Protein AF-0000000080636840 (afdb_homodimer)

Organism: Winmispira thermophila (strain ATCC 700085 / DSM 6578 / Z-1203) (NCBI:txid869211)

Structure (mmCIF, N/CA/C/O backbone):
data_AF-0000000080636840-model_v1
#
loop_
_entity.id
_entity.type
_entity.pdbx_description
1 polymer 'DUF2259 domain-containing protein'
#
loop_
_atom_site.group_PDB
_atom_site.id
_atom_site.type_symbol
_atom_site.label_atom_id
_atom_site.label_alt_id
_atom_site.label_comp_id
_atom_site.label_asym_id
_atom_site.label_entity_id
_atom_site.label_seq_id
_atom_site.pdbx_PDB_ins_code
_atom_site.Cartn_x
_atom_site.Cartn_y
_atom_site.Cartn_z
_atom_site.occupancy
_atom_site.B_iso_or_equiv
_atom_site.auth_seq_id
_atom_site.auth_comp_id
_atom_site.auth_asym_id
_atom_site.auth_atom_id
_atom_site.pdbx_PDB_model_num
ATOM 1 N N . MET A 1 1 ? -35.938 37.875 -39.969 1 30.77 1 MET A N 1
ATOM 2 C CA . MET A 1 1 ? -35.531 36.5 -39.656 1 30.77 1 MET A CA 1
ATOM 3 C C . MET A 1 1 ? -34.812 36.406 -38.312 1 30.77 1 MET A C 1
ATOM 5 O O . MET A 1 1 ? -33.812 37.094 -38.125 1 30.77 1 MET A O 1
ATOM 9 N N . LYS A 1 2 ? -35.656 36.25 -37.219 1 41.19 2 LYS A N 1
ATOM 10 C CA . LYS A 1 2 ? -35.25 36.094 -35.812 1 41.19 2 LYS A CA 1
ATOM 11 C C . LYS A 1 2 ? -34.312 34.906 -35.656 1 41.19 2 LYS A C 1
ATOM 13 O O . LYS A 1 2 ? -34.656 33.781 -36 1 41.19 2 LYS A O 1
ATOM 18 N N . ARG A 1 3 ? -33 35.156 -35.562 1 35.38 3 ARG A N 1
ATOM 19 C CA . ARG A 1 3 ? -31.953 34.188 -35.25 1 35.38 3 ARG A CA 1
ATOM 20 C C . ARG A 1 3 ? -32.188 33.531 -33.906 1 35.38 3 ARG A C 1
ATOM 22 O O . ARG A 1 3 ? -32.219 34.25 -32.875 1 35.38 3 ARG A O 1
ATOM 29 N N . ALA A 1 4 ? -33 32.5 -33.844 1 38.5 4 ALA A N 1
ATOM 30 C CA . ALA A 1 4 ? -33.156 31.656 -32.656 1 38.5 4 ALA A CA 1
ATOM 31 C C . ALA A 1 4 ? -31.797 31.062 -32.219 1 38.5 4 ALA A C 1
ATOM 33 O O . ALA A 1 4 ? -31.156 30.359 -33 1 38.5 4 ALA A O 1
ATOM 34 N N . LEU A 1 5 ? -31.094 31.75 -31.359 1 35.34 5 LEU A N 1
ATOM 35 C CA . LEU A 1 5 ? -29.906 31.219 -30.703 1 35.34 5 LEU A CA 1
ATOM 36 C C . LEU A 1 5 ? -30.234 29.938 -29.922 1 35.34 5 LEU A C 1
ATOM 38 O O . LEU A 1 5 ? -31.047 29.969 -29 1 35.34 5 LEU A O 1
ATOM 42 N N . LEU A 1 6 ? -30.172 28.812 -30.547 1 36.22 6 LEU A N 1
ATOM 43 C CA . LEU A 1 6 ? -30.25 27.5 -29.906 1 36.22 6 LEU A CA 1
ATOM 44 C C . LEU A 1 6 ? -29.188 27.375 -28.812 1 36.22 6 LEU A C 1
ATOM 46 O O . LEU A 1 6 ? -27.984 27.391 -29.109 1 36.22 6 LEU A O 1
ATOM 50 N N . ALA A 1 7 ? -29.547 27.797 -27.594 1 38.56 7 ALA A N 1
ATOM 51 C CA . ALA A 1 7 ? -28.703 27.531 -26.438 1 38.56 7 ALA A CA 1
ATOM 52 C C . ALA A 1 7 ? -28.531 26.031 -26.203 1 38.56 7 ALA A C 1
ATOM 54 O O . ALA A 1 7 ? -29.516 25.328 -25.969 1 38.56 7 ALA A O 1
ATOM 55 N N . LEU A 1 8 ? -27.516 25.469 -26.75 1 36.38 8 LEU A N 1
ATOM 56 C CA . LEU A 1 8 ? -27.125 24.109 -26.406 1 36.38 8 LEU A CA 1
ATOM 57 C C . LEU A 1 8 ? -26.859 23.969 -24.922 1 36.38 8 LEU A C 1
ATOM 59 O O . LEU A 1 8 ? -25.938 24.594 -24.375 1 36.38 8 LEU A O 1
ATOM 63 N N . VAL A 1 9 ? -27.906 23.75 -24.141 1 36.06 9 VAL A N 1
ATOM 64 C CA . VAL A 1 9 ? -27.75 23.375 -22.734 1 36.06 9 VAL A CA 1
ATOM 65 C C . VAL A 1 9 ? -26.906 22.094 -22.641 1 36.06 9 VAL A C 1
ATOM 67 O O . VAL A 1 9 ? -27.328 21.031 -23.078 1 36.06 9 VAL A O 1
ATOM 70 N N . LEU A 1 10 ? -25.578 22.234 -22.609 1 36.38 10 LEU A N 1
ATOM 71 C CA . LEU A 1 10 ? -24.719 21.125 -22.219 1 36.38 10 LEU A CA 1
ATOM 72 C C . LEU A 1 10 ? -25.109 20.609 -20.844 1 36.38 10 LEU A C 1
ATOM 74 O O . LEU A 1 10 ? -24.953 21.297 -19.828 1 36.38 10 LEU A O 1
ATOM 78 N N . SER A 1 11 ? -26.094 19.766 -20.797 1 35.09 11 SER A N 1
ATOM 79 C CA . SER A 1 11 ? -26.391 19.031 -19.578 1 35.09 11 SER A CA 1
ATOM 80 C C . SER A 1 11 ? -25.156 18.312 -19.047 1 35.09 11 SER A C 1
ATOM 82 O O . SER A 1 11 ? -24.609 17.438 -19.719 1 35.09 11 SER A O 1
ATOM 84 N N . LEU A 1 12 ? -24.328 18.938 -18.25 1 37.53 12 LEU A N 1
ATOM 85 C CA . LEU A 1 12 ? -23.328 18.234 -17.469 1 37.53 12 LEU A CA 1
ATOM 86 C C . LEU A 1 12 ? -23.953 17.062 -16.703 1 37.53 12 LEU A C 1
ATOM 88 O O . LEU A 1 12 ? -24.688 17.281 -15.734 1 37.53 12 LEU A O 1
ATOM 92 N N . ILE A 1 13 ? -24.312 16.016 -17.391 1 35.84 13 ILE A N 1
ATOM 93 C CA . ILE A 1 13 ? -24.672 14.797 -16.672 1 35.84 13 ILE A CA 1
ATOM 94 C C . ILE A 1 13 ? -23.609 14.492 -15.609 1 35.84 13 ILE A C 1
ATOM 96 O O . ILE A 1 13 ? -22.422 14.367 -15.922 1 35.84 13 ILE A O 1
ATOM 100 N N . PRO A 1 14 ? -23.844 14.766 -14.383 1 37.22 14 PRO A N 1
ATOM 101 C CA . PRO A 1 14 ? -22.875 14.258 -13.414 1 37.22 14 PRO A CA 1
ATOM 102 C C . PRO A 1 14 ? -22.562 12.773 -13.609 1 37.22 14 PRO A C 1
ATOM 104 O O . PRO A 1 14 ? -23.469 11.938 -13.57 1 37.22 14 PRO A O 1
ATOM 107 N N . LEU A 1 15 ? -21.656 12.391 -14.453 1 35.12 15 LEU A N 1
ATOM 108 C CA . LEU A 1 15 ? -21.188 11.008 -14.383 1 35.12 15 LEU A CA 1
ATOM 109 C C . LEU A 1 15 ? -21.016 10.57 -12.93 1 35.12 15 LEU A C 1
ATOM 111 O O . LEU A 1 15 ? -20.141 11.078 -12.227 1 35.12 15 LEU A O 1
ATOM 115 N N . THR A 1 16 ? -22.109 10.352 -12.289 1 38.16 16 THR A N 1
ATOM 116 C CA . THR A 1 16 ? -21.953 9.633 -11.031 1 38.16 16 THR A CA 1
ATOM 117 C C . THR A 1 16 ? -20.922 8.516 -11.172 1 38.16 16 THR A C 1
ATOM 119 O O . THR A 1 16 ? -21.141 7.555 -11.906 1 38.16 16 THR A O 1
ATOM 122 N N . LEU A 1 17 ? -19.719 8.68 -11.375 1 40.81 17 LEU A N 1
ATOM 123 C CA . LEU A 1 17 ? -18.781 7.566 -11.273 1 40.81 17 LEU A CA 1
ATOM 124 C C . LEU A 1 17 ? -19.156 6.648 -10.109 1 40.81 17 LEU A C 1
ATOM 126 O O . LEU A 1 17 ? -19.031 7.027 -8.945 1 40.81 17 LEU A O 1
ATOM 130 N N . SER A 1 18 ? -20.359 6.078 -10.117 1 47.09 18 SER A N 1
ATOM 131 C CA . SER A 1 18 ? -20.609 4.992 -9.172 1 47.09 18 SER A CA 1
ATOM 132 C C . SER A 1 18 ? -19.359 4.168 -8.93 1 47.09 18 SER A C 1
ATOM 134 O O . SER A 1 18 ? -18.906 3.438 -9.812 1 47.09 18 SER A O 1
ATOM 136 N N . ALA A 1 19 ? -18.328 4.621 -8.281 1 59 19 ALA A N 1
ATOM 137 C CA . ALA A 1 19 ? -17.031 3.961 -8.141 1 59 19 ALA A CA 1
ATOM 138 C C . ALA A 1 19 ? -17.188 2.613 -7.434 1 59 19 ALA A C 1
ATOM 140 O O . ALA A 1 19 ? -17.719 2.541 -6.324 1 59 19 ALA A O 1
ATOM 141 N N . GLY A 1 20 ? -17.625 1.504 -8.078 1 65.69 20 GLY A N 1
ATOM 142 C CA . GLY A 1 20 ? -17.594 0.143 -7.57 1 65.69 20 GLY A CA 1
ATOM 143 C C . GLY A 1 20 ? -16.531 -0.064 -6.508 1 65.69 20 GLY A C 1
ATOM 144 O O . GLY A 1 20 ? -15.789 0.864 -6.172 1 65.69 20 GLY A O 1
ATOM 145 N N . ASP A 1 21 ? -16.812 -1.149 -5.609 1 82.94 21 ASP A N 1
ATOM 146 C CA . ASP A 1 21 ? -15.891 -1.583 -4.566 1 82.94 21 ASP A CA 1
ATOM 147 C C . ASP A 1 21 ? -14.719 -2.369 -5.156 1 82.94 21 ASP A C 1
ATOM 149 O O . ASP A 1 21 ? -14.812 -3.586 -5.336 1 82.94 21 ASP A O 1
ATOM 153 N N . ALA A 1 22 ? -13.703 -1.659 -5.539 1 88.75 22 ALA A N 1
ATOM 154 C CA . ALA A 1 22 ? -12.531 -2.355 -6.059 1 88.75 22 ALA A CA 1
ATOM 155 C C . ALA A 1 22 ? -11.5 -2.6 -4.957 1 88.75 22 ALA A C 1
ATOM 157 O O . ALA A 1 22 ? -10.805 -1.675 -4.535 1 88.75 22 ALA A O 1
ATOM 158 N N . ALA A 1 23 ? -11.492 -3.863 -4.566 1 95.69 23 ALA A N 1
ATOM 159 C CA . ALA A 1 23 ? -10.523 -4.219 -3.537 1 95.69 23 ALA A CA 1
ATOM 160 C C . ALA A 1 23 ? -9.102 -4.168 -4.086 1 95.69 23 ALA A C 1
ATOM 162 O O . ALA A 1 23 ? -8.891 -4.227 -5.301 1 95.69 23 ALA A O 1
ATOM 163 N N . ALA A 1 24 ? -8.148 -3.996 -3.229 1 96.25 24 ALA A N 1
ATOM 164 C CA . ALA A 1 24 ? -6.734 -4.027 -3.58 1 96.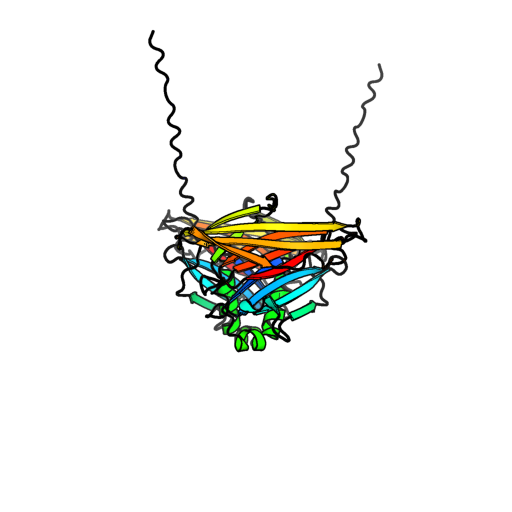25 24 ALA A CA 1
ATOM 165 C C . ALA A 1 24 ? -6.09 -5.344 -3.15 1 96.25 24 ALA A C 1
ATOM 167 O O . ALA A 1 24 ? -6.379 -5.855 -2.066 1 96.25 24 ALA A O 1
ATOM 168 N N . PHE A 1 25 ? -5.281 -5.84 -4.082 1 97.69 25 PHE A N 1
ATOM 169 C CA . PHE A 1 25 ? -4.52 -7.055 -3.832 1 97.69 25 PHE A CA 1
ATOM 170 C C . PHE A 1 25 ? -3.131 -6.727 -3.301 1 97.69 25 PHE A C 1
ATOM 172 O O . PHE A 1 25 ? -2.479 -5.797 -3.785 1 97.69 25 PHE A O 1
ATOM 179 N N . LEU A 1 26 ? -2.703 -7.496 -2.25 1 98.06 26 LEU A N 1
ATOM 180 C CA . LEU A 1 26 ? -1.339 -7.324 -1.764 1 98.06 26 LEU A CA 1
ATOM 181 C C . LEU A 1 26 ? -0.648 -8.672 -1.589 1 98.06 26 LEU A C 1
ATOM 183 O O . LEU A 1 26 ? -1.14 -9.539 -0.859 1 98.06 26 LEU A O 1
ATOM 187 N N . ASN A 1 27 ? 0.482 -8.875 -2.314 1 98.5 27 ASN A N 1
ATOM 188 C CA . ASN A 1 27 ? 1.386 -10 -2.066 1 98.5 27 ASN A CA 1
ATOM 189 C C . ASN A 1 27 ? 2.088 -9.859 -0.718 1 98.5 27 ASN A C 1
ATOM 191 O O . ASN A 1 27 ? 2.873 -8.938 -0.512 1 98.5 27 ASN A O 1
ATOM 195 N N . LEU A 1 28 ? 1.778 -10.812 0.246 1 98.69 28 LEU A N 1
ATOM 196 C CA . LEU A 1 28 ? 2.312 -10.695 1.6 1 98.69 28 LEU A CA 1
ATOM 197 C C . LEU A 1 28 ? 3.492 -11.641 1.803 1 98.69 28 LEU A C 1
ATOM 199 O O . LEU A 1 28 ? 4.074 -11.688 2.889 1 98.69 28 LEU A O 1
ATOM 203 N N . GLY A 1 29 ? 3.83 -12.398 0.767 1 98.56 29 GLY A N 1
ATOM 204 C CA . GLY A 1 29 ? 5.082 -13.133 0.794 1 98.56 29 GLY A CA 1
ATOM 205 C C . GLY A 1 29 ? 4.895 -14.633 0.929 1 98.56 29 GLY A C 1
ATOM 206 O O . GLY A 1 29 ? 3.768 -15.109 1.078 1 98.56 29 GLY A O 1
ATOM 207 N N . PHE A 1 30 ? 6.031 -15.375 0.837 1 98.75 30 PHE A N 1
ATOM 208 C CA . PHE A 1 30 ? 6.098 -16.828 0.896 1 98.75 30 PHE A CA 1
ATOM 209 C C . PHE A 1 30 ? 6.855 -17.281 2.137 1 98.75 30 PHE A C 1
ATOM 211 O O . PHE A 1 30 ? 7.598 -16.5 2.74 1 98.75 30 PHE A O 1
ATOM 218 N N . SER A 1 31 ? 6.551 -18.562 2.525 1 98.75 31 SER A N 1
ATOM 219 C CA . SER A 1 31 ? 7.508 -19.25 3.379 1 98.75 31 SER A CA 1
ATOM 220 C C . SER A 1 31 ? 8.836 -19.469 2.66 1 98.75 31 SER A C 1
ATOM 222 O O . SER A 1 31 ? 8.891 -19.438 1.43 1 98.75 31 SER A O 1
ATOM 224 N N . PRO A 1 32 ? 9.938 -19.609 3.395 1 96.94 32 PRO A N 1
ATOM 225 C CA . PRO A 1 32 ? 11.258 -19.688 2.764 1 96.94 32 PRO A CA 1
ATOM 226 C C . PRO A 1 32 ? 11.336 -20.797 1.709 1 96.94 32 PRO A C 1
ATOM 228 O O . PRO A 1 32 ? 12 -20.625 0.688 1 96.94 32 PRO A O 1
ATOM 231 N N . ASP A 1 33 ? 10.617 -21.859 1.825 1 97 33 ASP A N 1
ATOM 232 C CA . ASP A 1 33 ? 10.68 -22.984 0.899 1 97 33 ASP A CA 1
ATOM 233 C C . ASP A 1 33 ? 9.648 -22.828 -0.22 1 97 33 ASP A C 1
ATOM 235 O O . ASP A 1 33 ? 9.555 -23.688 -1.101 1 97 33 ASP A O 1
ATOM 239 N N . GLY A 1 34 ? 8.844 -21.812 -0.192 1 97.88 34 GLY A N 1
ATOM 240 C CA . GLY A 1 34 ? 7.875 -21.531 -1.244 1 97.88 34 GLY A CA 1
ATOM 241 C C . GLY A 1 34 ? 6.586 -22.328 -1.09 1 97.88 34 GLY A C 1
ATOM 242 O O . GLY A 1 34 ? 5.684 -22.219 -1.925 1 97.88 34 GLY A O 1
ATOM 243 N N . ARG A 1 35 ? 6.465 -23.047 -0.022 1 98.5 35 ARG A N 1
ATOM 244 C CA . ARG A 1 35 ? 5.312 -23.922 0.158 1 98.5 35 ARG A CA 1
ATOM 245 C C . ARG A 1 35 ? 4.062 -23.125 0.493 1 98.5 35 ARG A C 1
ATOM 247 O O . ARG A 1 35 ? 2.961 -23.453 0.048 1 98.5 35 ARG A O 1
ATOM 254 N N . TYR A 1 36 ? 4.184 -22.109 1.353 1 98.88 36 TYR A N 1
ATOM 255 C CA . TYR A 1 36 ? 3.043 -21.312 1.794 1 98.88 36 TYR A CA 1
ATOM 256 C C . TYR A 1 36 ? 3.105 -19.906 1.218 1 98.88 36 TYR A C 1
ATOM 258 O O . TYR A 1 36 ? 4.164 -19.281 1.226 1 98.88 36 TYR A O 1
ATOM 266 N N . PHE A 1 37 ? 2.068 -19.484 0.627 1 98.94 37 PHE A N 1
ATOM 267 C CA . PHE A 1 37 ? 1.9 -18.156 0.072 1 98.94 37 PHE A CA 1
ATOM 268 C C . PHE A 1 37 ? 0.788 -17.406 0.794 1 98.94 37 PHE A C 1
ATOM 270 O O . PHE A 1 37 ? -0.322 -17.922 0.941 1 98.94 37 PHE A O 1
ATOM 277 N N . LEU A 1 38 ? 1.089 -16.203 1.334 1 98.94 38 LEU A N 1
ATOM 278 C CA . LEU A 1 38 ? 0.103 -15.352 1.991 1 98.94 38 LEU A CA 1
ATOM 279 C C . LEU A 1 38 ? -0.205 -14.117 1.144 1 98.94 38 LEU A C 1
ATOM 281 O O . LEU A 1 38 ? 0.709 -13.453 0.657 1 98.94 38 LEU A O 1
ATOM 285 N N . PHE A 1 39 ? -1.463 -13.828 0.841 1 98.88 39 PHE A N 1
ATOM 286 C CA . PHE A 1 39 ? -1.845 -12.57 0.213 1 98.88 39 PHE A CA 1
ATOM 287 C C . PHE A 1 39 ? -3.014 -11.93 0.953 1 98.88 39 PHE A C 1
ATOM 289 O O . PHE A 1 39 ? -3.73 -12.602 1.694 1 98.88 39 PHE A O 1
ATOM 296 N N . GLY A 1 40 ? -3.102 -10.688 0.845 1 98.62 40 GLY A N 1
ATOM 297 C CA . GLY A 1 40 ? -4.164 -9.906 1.454 1 98.62 40 GLY A CA 1
ATOM 298 C C . GLY A 1 40 ? -5.016 -9.164 0.441 1 98.62 40 GLY A C 1
ATOM 299 O O . GLY A 1 40 ? -4.582 -8.93 -0.69 1 98.62 40 GLY A O 1
ATOM 300 N N . VAL A 1 41 ? -6.188 -8.898 0.835 1 98.25 41 VAL A N 1
ATOM 301 C CA . VAL A 1 41 ? -7.129 -8.062 0.102 1 98.25 41 VAL A CA 1
ATOM 302 C C . VAL A 1 41 ? -7.742 -7.023 1.042 1 98.25 41 VAL A C 1
ATOM 304 O O . VAL A 1 41 ? -8.07 -7.336 2.189 1 98.25 41 VAL A O 1
ATOM 307 N N . HIS A 1 42 ? -7.816 -5.781 0.58 1 98.12 42 HIS A N 1
ATOM 308 C CA . HIS A 1 42 ? -8.469 -4.762 1.396 1 98.12 42 HIS A CA 1
ATOM 309 C C . HIS A 1 42 ? -9.266 -3.791 0.532 1 98.12 42 HIS A C 1
ATOM 311 O O . HIS A 1 42 ? -8.953 -3.6 -0.645 1 98.12 42 HIS A O 1
ATOM 317 N N . GLY A 1 43 ? -10.32 -3.262 1.131 1 96.44 43 GLY A N 1
ATOM 318 C CA . GLY A 1 43 ? -11.203 -2.344 0.429 1 96.44 43 GLY A CA 1
ATOM 319 C C . GLY A 1 43 ? -12.172 -1.632 1.349 1 96.44 43 GLY A C 1
ATOM 320 O O . GLY A 1 43 ? -12.016 -1.662 2.57 1 96.44 43 GLY A O 1
ATOM 321 N N . VAL A 1 44 ? -13.07 -0.897 0.723 1 94.94 44 VAL A N 1
ATOM 322 C CA . VAL A 1 44 ? -14.133 -0.173 1.419 1 94.94 44 VAL A CA 1
ATOM 323 C C . VAL A 1 44 ? -15.492 -0.626 0.899 1 94.94 44 VAL A C 1
ATOM 325 O O . VAL A 1 44 ? -15.734 -0.627 -0.31 1 94.94 44 VAL A O 1
ATOM 328 N N . GLU A 1 45 ? -16.281 -1.036 1.856 1 91.75 45 GLU A N 1
ATOM 329 C CA . GLU A 1 45 ? -17.625 -1.426 1.47 1 91.75 45 GLU A CA 1
ATOM 330 C C . GLU A 1 45 ? -18.406 -0.238 0.908 1 91.75 45 GLU A C 1
ATOM 332 O O . GLU A 1 45 ? -18.453 0.828 1.525 1 91.75 45 GLU A O 1
ATOM 337 N N . GLU A 1 46 ? -18.969 -0.416 -0.174 1 87.31 46 GLU A N 1
ATOM 338 C CA . GLU A 1 46 ? -19.656 0.673 -0.868 1 87.31 46 GLU A CA 1
ATOM 339 C C . GLU A 1 46 ? -20.828 1.206 -0.044 1 87.31 46 GLU A C 1
ATOM 341 O O . GLU A 1 46 ? -21.016 2.42 0.059 1 87.31 46 GLU A O 1
ATOM 346 N N . GLU A 1 47 ? -21.609 0.373 0.584 1 85.25 47 GLU A N 1
ATOM 347 C CA . GLU A 1 47 ? -22.844 0.775 1.268 1 85.25 47 GLU A CA 1
ATOM 348 C C . GLU A 1 47 ? -22.531 1.474 2.588 1 85.25 47 GLU A C 1
ATOM 350 O O . GLU A 1 47 ? -23.141 2.5 2.91 1 85.25 47 GLU A O 1
ATOM 355 N N . THR A 1 48 ? -21.562 0.998 3.293 1 89.5 48 THR A N 1
ATOM 356 C CA . THR A 1 48 ? -21.359 1.462 4.66 1 89.5 48 THR A CA 1
ATOM 357 C C . THR A 1 48 ? -20.125 2.352 4.746 1 89.5 48 THR A C 1
ATOM 359 O O . THR A 1 48 ? -19.922 3.053 5.742 1 89.5 48 THR A O 1
ATOM 362 N N . SER A 1 49 ? -19.234 2.26 3.725 1 92.06 49 SER A N 1
ATOM 363 C CA . SER A 1 49 ? -17.938 2.916 3.732 1 92.06 49 SER A CA 1
ATOM 364 C C . SER A 1 49 ? -17.031 2.332 4.812 1 92.06 49 SER A C 1
ATOM 366 O O . SER A 1 49 ? -16.078 2.988 5.262 1 92.06 49 SER A O 1
ATOM 368 N N . HIS A 1 50 ? -17.406 1.099 5.27 1 96 50 HIS A N 1
ATOM 369 C CA . HIS A 1 50 ? -16.578 0.387 6.23 1 96 50 HIS A CA 1
ATOM 370 C C . HIS A 1 50 ? -15.375 -0.264 5.543 1 96 50 HIS A C 1
ATOM 372 O O . HIS A 1 50 ? -15.531 -0.904 4.5 1 96 50 HIS A O 1
ATOM 378 N N . PRO A 1 51 ? -14.172 0.011 6.109 1 97.31 51 PRO A N 1
ATOM 379 C CA . PRO A 1 51 ? -13.031 -0.729 5.57 1 97.31 51 PRO A CA 1
ATOM 380 C C . PRO A 1 51 ? -13.062 -2.213 5.93 1 97.31 51 PRO A C 1
ATOM 382 O O . PRO A 1 51 ? -13.547 -2.58 7.004 1 97.31 51 PRO A O 1
ATOM 385 N N . TYR A 1 52 ? -12.57 -3.07 5.027 1 97.81 52 TYR A N 1
ATOM 386 C CA . TYR A 1 52 ? -12.453 -4.504 5.273 1 97.81 52 TYR A CA 1
ATOM 387 C C . TYR A 1 52 ? -11.117 -5.031 4.785 1 97.81 52 TYR A C 1
ATOM 389 O O . TYR A 1 52 ? -10.43 -4.379 3.994 1 97.81 52 TYR A O 1
ATOM 397 N N . ALA A 1 53 ? -10.75 -6.148 5.316 1 98.56 53 ALA A N 1
ATOM 398 C CA . ALA A 1 53 ? -9.555 -6.859 4.879 1 98.56 53 ALA A CA 1
ATOM 399 C C . ALA A 1 53 ? -9.758 -8.375 4.953 1 98.56 53 ALA A C 1
ATOM 401 O O . ALA A 1 53 ? -10.594 -8.859 5.719 1 98.56 53 ALA A O 1
ATOM 402 N N . GLU A 1 54 ? -9.062 -9.008 4.074 1 98.56 54 GLU A N 1
ATOM 403 C CA . GLU A 1 54 ? -9.031 -10.469 4.016 1 98.56 54 GLU A CA 1
ATOM 404 C C . GLU A 1 54 ? -7.605 -10.984 3.857 1 98.56 54 GLU A C 1
ATOM 406 O O . GLU A 1 54 ? -6.789 -10.375 3.16 1 98.56 54 GLU A O 1
ATOM 411 N N . LEU A 1 55 ? -7.324 -12.047 4.559 1 98.75 55 LEU A N 1
ATOM 412 C CA . LEU A 1 55 ? -6.062 -12.773 4.418 1 98.75 55 LEU A CA 1
ATOM 413 C C . LEU A 1 55 ? -6.309 -14.203 3.939 1 98.75 55 LEU A C 1
ATOM 415 O O . LEU A 1 55 ? -7.25 -14.859 4.391 1 98.75 55 LEU A O 1
ATOM 419 N N . TYR A 1 56 ? -5.488 -14.625 3.025 1 98.81 56 TYR A N 1
ATOM 420 C CA . TYR A 1 56 ? -5.555 -15.984 2.496 1 98.81 56 TYR A CA 1
ATOM 421 C C . TYR A 1 56 ? -4.188 -16.656 2.541 1 98.81 56 TYR A C 1
ATOM 423 O O . TYR A 1 56 ? -3.236 -16.188 1.92 1 98.81 56 TYR A O 1
ATOM 431 N N . LEU A 1 57 ? -4.07 -17.672 3.311 1 98.88 57 LEU A N 1
ATOM 432 C CA . LEU A 1 57 ? -2.867 -18.5 3.34 1 98.88 57 LEU A CA 1
ATOM 433 C C . LEU A 1 57 ? -3.039 -19.75 2.477 1 98.88 57 LEU A C 1
ATOM 435 O O . LEU A 1 57 ? -3.918 -20.562 2.738 1 98.88 57 LEU A O 1
ATOM 439 N N . VAL A 1 58 ? -2.193 -19.844 1.484 1 98.88 58 VAL A N 1
ATOM 440 C CA . VAL A 1 58 ? -2.332 -20.875 0.464 1 98.88 58 VAL A CA 1
ATOM 441 C C . VAL A 1 58 ? -1.245 -21.938 0.646 1 98.88 58 VAL A C 1
ATOM 443 O O . VAL A 1 58 ? -0.073 -21.609 0.84 1 98.88 58 VAL A O 1
ATOM 446 N N . ASP A 1 59 ? -1.636 -23.188 0.718 1 98.88 59 ASP A N 1
ATOM 447 C CA . ASP A 1 59 ? -0.712 -24.297 0.499 1 98.88 59 ASP A CA 1
ATOM 448 C C . ASP A 1 59 ? -0.447 -24.5 -0.99 1 98.88 59 ASP A C 1
ATOM 450 O O . ASP A 1 59 ? -1.266 -25.094 -1.695 1 98.88 59 ASP A O 1
ATOM 454 N N . VAL A 1 60 ? 0.697 -24.047 -1.469 1 98.81 60 VAL A N 1
ATOM 455 C CA . VAL A 1 60 ? 0.963 -23.859 -2.893 1 98.81 60 VAL A CA 1
ATOM 456 C C . VAL A 1 60 ? 0.964 -25.219 -3.594 1 98.81 60 VAL A C 1
ATOM 458 O O . VAL A 1 60 ? 0.276 -25.406 -4.602 1 98.81 60 VAL A O 1
ATOM 461 N N . PRO A 1 61 ? 1.637 -26.297 -3.068 1 98.12 61 PRO A N 1
ATOM 462 C CA . PRO A 1 61 ? 1.613 -27.578 -3.762 1 98.12 61 PRO A CA 1
ATOM 463 C C . PRO A 1 61 ? 0.215 -28.203 -3.824 1 98.12 61 PRO A C 1
ATOM 465 O O . PRO A 1 61 ? -0.112 -28.906 -4.785 1 98.12 61 PRO A O 1
ATOM 468 N N . ARG A 1 62 ? -0.638 -27.891 -2.883 1 97.69 62 ARG A N 1
ATOM 469 C CA . ARG A 1 62 ? -1.963 -28.5 -2.812 1 97.69 62 ARG A CA 1
ATOM 470 C C . ARG A 1 62 ? -2.998 -27.641 -3.523 1 97.69 62 ARG A C 1
ATOM 472 O O . ARG A 1 62 ? -4.117 -28.094 -3.783 1 97.69 62 ARG A O 1
ATOM 479 N N . ASN A 1 63 ? -2.662 -26.375 -3.799 1 97.94 63 ASN A N 1
ATOM 480 C CA . ASN A 1 63 ? -3.594 -25.406 -4.371 1 97.94 63 ASN A CA 1
ATOM 481 C C . ASN A 1 63 ? -4.875 -25.312 -3.549 1 97.94 63 ASN A C 1
ATOM 483 O O . ASN A 1 63 ? -5.977 -25.453 -4.086 1 97.94 63 ASN A O 1
ATOM 487 N N . GLU A 1 64 ? -4.68 -25.188 -2.209 1 97.62 64 GLU A N 1
ATOM 488 C CA . GLU A 1 64 ? -5.766 -25.047 -1.24 1 97.62 64 GLU A CA 1
ATOM 489 C C . GLU A 1 64 ? -5.398 -24.062 -0.14 1 97.62 64 GLU A C 1
ATOM 491 O O . GLU A 1 64 ? -4.219 -23.797 0.102 1 97.62 64 GLU 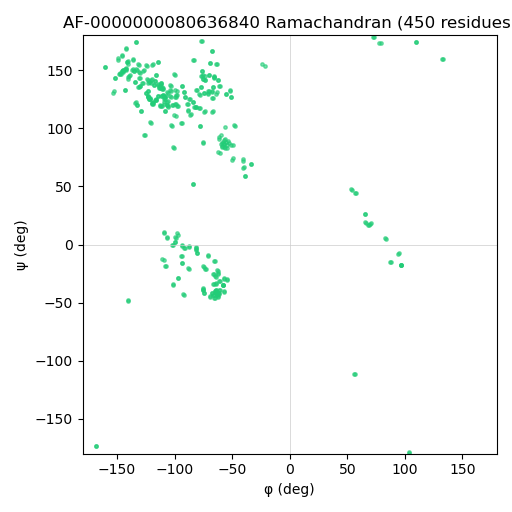A O 1
ATOM 496 N N . PHE A 1 65 ? -6.395 -23.578 0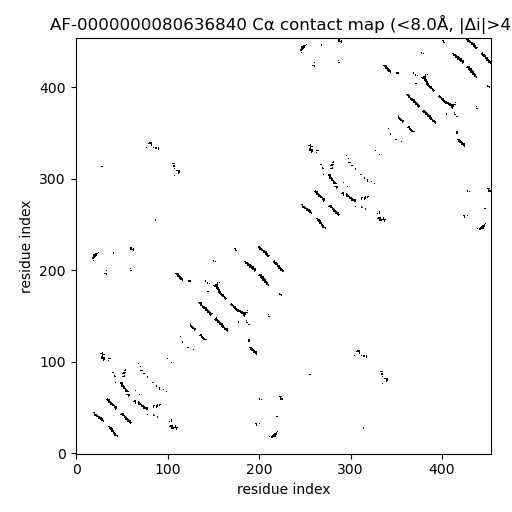.425 1 98 65 PHE A N 1
ATOM 497 C CA . PHE A 1 65 ? -6.121 -22.766 1.606 1 98 65 PHE A CA 1
ATOM 498 C C . PHE A 1 65 ? -5.711 -23.641 2.783 1 98 65 PHE A C 1
ATOM 500 O O . PHE A 1 65 ? -6.27 -24.734 2.977 1 98 65 PHE A O 1
ATOM 507 N N . VAL A 1 66 ? -4.766 -23.156 3.551 1 98.25 66 VAL A N 1
ATOM 508 C CA . VAL A 1 66 ? -4.414 -23.797 4.812 1 98.25 66 VAL A CA 1
ATOM 509 C C . VAL A 1 66 ? -5.609 -23.781 5.758 1 98.25 66 VAL A C 1
ATOM 511 O O . VAL A 1 66 ? -6.359 -22.797 5.797 1 98.25 66 VAL A O 1
ATOM 514 N N . PRO A 1 67 ? -5.773 -24.938 6.531 1 95.81 67 PRO A N 1
ATOM 515 C CA . PRO A 1 67 ? -6.832 -24.859 7.543 1 95.81 67 PRO A CA 1
ATOM 516 C C . PRO A 1 67 ? -6.715 -23.625 8.422 1 95.81 67 PRO A C 1
ATOM 518 O O . PRO A 1 67 ? -5.625 -23.297 8.906 1 95.81 67 PRO A O 1
ATOM 521 N N . ALA A 1 68 ? -7.773 -22.828 8.555 1 94.69 68 ALA A N 1
ATOM 522 C CA . ALA A 1 68 ? -7.836 -21.578 9.32 1 94.69 68 ALA A CA 1
ATOM 523 C C . ALA A 1 68 ? -7.012 -20.484 8.656 1 94.69 68 ALA A C 1
ATOM 525 O O . ALA A 1 68 ? -6.637 -19.5 9.305 1 94.69 68 ALA A O 1
ATOM 526 N N . GLY A 1 69 ? -6.707 -20.719 7.375 1 97.94 69 GLY A N 1
ATOM 527 C CA . GLY A 1 69 ? -5.828 -19.781 6.684 1 97.94 69 GLY A CA 1
ATOM 528 C C . GLY A 1 69 ? -6.562 -18.625 6.059 1 97.94 69 GLY A C 1
ATOM 529 O O . GLY A 1 69 ? -5.949 -17.766 5.414 1 97.94 69 GLY A O 1
ATOM 530 N N . ILE A 1 70 ? -7.898 -18.625 6.184 1 98.25 70 ILE A N 1
ATOM 531 C CA . ILE A 1 70 ? -8.703 -17.516 5.691 1 98.25 70 ILE A CA 1
ATOM 532 C C . ILE A 1 70 ? -9.195 -16.672 6.863 1 98.25 70 ILE A C 1
ATOM 534 O O . ILE A 1 70 ? -9.82 -17.172 7.793 1 98.25 70 ILE A O 1
ATOM 538 N N . GLN A 1 71 ? -8.805 -15.453 6.875 1 98.31 71 GLN A N 1
ATOM 539 C CA . GLN A 1 71 ? -9.273 -14.5 7.879 1 98.31 71 GLN A CA 1
ATOM 540 C C . GLN A 1 71 ? -9.883 -13.266 7.227 1 98.31 71 GLN A C 1
ATOM 542 O O . GLN A 1 71 ? -9.336 -12.727 6.266 1 98.31 71 GLN A O 1
ATOM 547 N N . ARG A 1 72 ? -11.055 -12.961 7.715 1 98.06 72 ARG A N 1
ATOM 548 C CA . ARG A 1 72 ? -11.789 -11.812 7.191 1 98.06 72 ARG A CA 1
ATOM 549 C C . ARG A 1 72 ? -12.281 -10.914 8.32 1 98.06 72 ARG A C 1
ATOM 551 O O . ARG A 1 72 ? -12.672 -11.398 9.383 1 98.06 72 ARG A O 1
ATOM 558 N N . LYS A 1 73 ? -12.258 -9.633 8.078 1 98.31 73 LYS A N 1
ATOM 559 C CA . LYS A 1 73 ? -12.789 -8.695 9.062 1 98.31 73 LYS A CA 1
ATOM 560 C C . LYS A 1 73 ? -13.273 -7.414 8.398 1 98.31 73 LYS A C 1
ATOM 562 O O . LYS A 1 73 ? -12.609 -6.887 7.5 1 98.31 73 LYS A O 1
ATOM 567 N N . THR A 1 74 ? -14.43 -7.008 8.711 1 97.69 74 THR A N 1
ATOM 568 C CA . THR A 1 74 ? -14.945 -5.68 8.398 1 97.69 74 THR A CA 1
ATOM 569 C C . THR A 1 74 ? -14.984 -4.812 9.656 1 97.69 74 THR A C 1
ATOM 571 O O . THR A 1 74 ? -15.484 -5.242 10.695 1 97.69 74 THR A O 1
ATOM 574 N N . PHE A 1 75 ? -14.469 -3.662 9.57 1 97.62 75 PHE A N 1
ATOM 575 C CA . PHE A 1 75 ? -14.391 -2.785 10.727 1 97.62 75 PHE A CA 1
ATOM 576 C C . PHE A 1 75 ? -15.539 -1.779 10.727 1 97.62 75 PHE A C 1
ATOM 578 O O . PHE A 1 75 ? -15.805 -1.138 9.703 1 97.62 75 PHE A O 1
ATOM 585 N N . ALA A 1 76 ? -16.203 -1.631 11.867 1 95.31 76 ALA A N 1
ATOM 586 C CA . ALA A 1 76 ? -17.391 -0.79 11.984 1 95.31 76 ALA A CA 1
ATOM 587 C C . ALA A 1 76 ? -17 0.669 12.211 1 95.31 76 ALA A C 1
ATOM 589 O O . ALA A 1 76 ? -17.438 1.286 13.188 1 95.31 76 ALA A O 1
ATOM 590 N N . VAL A 1 77 ? -16.172 1.173 11.398 1 93.5 77 VAL A N 1
ATOM 591 C CA . VAL A 1 77 ? -15.812 2.584 11.359 1 93.5 77 VAL A CA 1
ATOM 592 C C . VAL A 1 77 ? -15.914 3.104 9.922 1 93.5 77 VAL A C 1
ATOM 594 O O . VAL A 1 77 ? -15.523 2.414 8.977 1 93.5 77 VAL A O 1
ATOM 597 N N . SER A 1 78 ? -16.453 4.207 9.758 1 90.12 78 SER A N 1
ATOM 598 C CA . SER A 1 78 ? -16.578 4.754 8.414 1 90.12 78 SER A CA 1
ATOM 599 C C . SER A 1 78 ? -15.32 5.531 8.023 1 90.12 78 SER A C 1
ATOM 601 O O . SER A 1 78 ? -14.875 6.422 8.75 1 90.12 78 SER A O 1
ATOM 603 N N . LEU A 1 79 ? -14.758 5.129 6.875 1 90.06 79 LEU A N 1
ATOM 604 C CA . LEU A 1 79 ? -13.609 5.867 6.371 1 90.06 79 LEU A CA 1
ATOM 605 C C . LEU A 1 79 ? -14.039 7.176 5.719 1 90.06 79 LEU A C 1
ATOM 607 O O . LEU A 1 79 ? -15.055 7.215 5.012 1 90.06 79 LEU A O 1
ATOM 611 N N . LEU A 1 80 ? -13.297 8.18 6.062 1 85.69 80 LEU A N 1
ATOM 612 C CA . LEU A 1 80 ? -13.508 9.477 5.43 1 85.69 80 LEU A CA 1
ATOM 613 C C . LEU A 1 80 ? -12.781 9.547 4.09 1 85.69 80 LEU A C 1
ATOM 615 O O . LEU A 1 80 ? -11.859 8.766 3.836 1 85.69 80 LEU A O 1
ATOM 619 N N . PRO A 1 81 ? -13.234 10.477 3.205 1 79.69 81 PRO A N 1
ATOM 620 C CA . PRO A 1 81 ? -12.547 10.625 1.921 1 79.69 81 PRO A CA 1
ATOM 621 C C . PRO A 1 81 ? -11.039 10.82 2.08 1 79.69 81 PRO A C 1
ATOM 623 O O . PRO A 1 81 ? -10.594 11.562 2.959 1 79.69 81 PRO A O 1
ATOM 626 N N . GLY A 1 82 ? -10.297 10.055 1.283 1 82.94 82 GLY A N 1
ATOM 627 C CA . GLY A 1 82 ? -8.852 10.18 1.299 1 82.94 82 GLY A CA 1
ATOM 628 C C . GLY A 1 82 ? -8.172 9.156 2.193 1 82.94 82 GLY A C 1
ATOM 629 O O . GLY A 1 82 ? -6.965 8.938 2.094 1 82.94 82 GLY A O 1
ATOM 630 N N . GLN A 1 83 ? -8.953 8.57 3.086 1 90.38 83 GLN A N 1
ATOM 631 C CA . GLN A 1 83 ? -8.391 7.52 3.922 1 90.38 83 GLN A CA 1
ATOM 632 C C . GLN A 1 83 ? -8.25 6.211 3.145 1 90.38 83 GLN A C 1
ATOM 634 O O . GLN A 1 83 ? -9.062 5.926 2.258 1 90.38 83 GLN A O 1
ATOM 639 N N . GLU A 1 84 ? -7.184 5.516 3.494 1 91.88 84 GLU A N 1
ATOM 640 C CA . GLU A 1 84 ? -6.863 4.285 2.771 1 91.88 84 GLU A CA 1
ATOM 641 C C . GLU A 1 84 ? -7.324 3.057 3.549 1 91.88 84 GLU A C 1
ATOM 643 O O . GLU A 1 84 ? -7.238 3.025 4.777 1 91.88 84 GLU A O 1
ATOM 648 N N . SER A 1 85 ? -7.746 2.025 2.811 1 96.94 85 SER A N 1
ATOM 649 C CA . SER A 1 85 ? -8.266 0.809 3.428 1 96.94 85 SER A CA 1
ATOM 650 C C . SER A 1 85 ? -7.129 -0.104 3.883 1 96.94 85 SER A C 1
ATOM 652 O O . SER A 1 85 ? -7.359 -1.076 4.605 1 96.94 85 SER A O 1
ATOM 654 N N . ILE A 1 86 ? -5.859 0.242 3.535 1 97.25 86 ILE A N 1
ATOM 655 C CA . ILE A 1 86 ? -4.738 -0.628 3.879 1 97.25 86 ILE A CA 1
ATOM 656 C C . ILE A 1 86 ? -4.629 -0.751 5.398 1 97.25 86 ILE A C 1
ATOM 658 O O . ILE A 1 86 ? -4.102 -1.742 5.91 1 97.25 86 ILE A O 1
ATOM 662 N N . GLY A 1 87 ? -5.133 0.244 6.141 1 97.5 87 GLY A N 1
ATOM 663 C CA . GLY A 1 87 ? -5.145 0.16 7.594 1 97.5 87 GLY A CA 1
ATOM 664 C C . GLY A 1 87 ? -5.895 -1.05 8.117 1 97.5 87 GLY A C 1
ATOM 665 O O . GLY A 1 87 ? -5.527 -1.62 9.141 1 97.5 87 GLY A O 1
ATOM 666 N N . ALA A 1 88 ? -6.945 -1.428 7.426 1 98.5 88 ALA A N 1
ATOM 667 C CA . ALA A 1 88 ? -7.703 -2.617 7.805 1 98.5 88 ALA A CA 1
ATOM 668 C C . ALA A 1 88 ? -6.859 -3.877 7.656 1 98.5 88 ALA A C 1
ATOM 670 O O . ALA A 1 88 ? -6.918 -4.777 8.5 1 98.5 88 ALA A O 1
ATOM 671 N N . LEU A 1 89 ? -6.074 -3.924 6.582 1 98.62 89 LEU A N 1
ATOM 672 C CA . LEU A 1 89 ? -5.219 -5.086 6.359 1 98.62 89 LEU A CA 1
ATOM 673 C C . LEU A 1 89 ? -4.125 -5.164 7.414 1 98.62 89 LEU A C 1
ATOM 675 O O . LEU A 1 89 ? -3.818 -6.246 7.918 1 98.62 89 LEU A O 1
ATOM 679 N N . LEU A 1 90 ? -3.518 -4 7.77 1 98.38 90 LEU A N 1
ATOM 680 C CA . LEU A 1 90 ? -2.494 -3.975 8.812 1 98.38 90 LEU A CA 1
ATOM 681 C C . LEU A 1 90 ? -3.062 -4.445 10.148 1 98.38 90 LEU A C 1
ATOM 683 O O . LEU A 1 90 ? -2.439 -5.25 10.844 1 98.38 90 LEU A O 1
ATOM 687 N N . ALA A 1 91 ? -4.262 -3.986 10.445 1 97.44 91 ALA A N 1
ATOM 688 C CA . ALA A 1 91 ? -4.918 -4.406 11.68 1 97.44 91 ALA A CA 1
ATOM 689 C C . ALA A 1 91 ? -5.16 -5.914 11.688 1 97.44 91 ALA A C 1
ATOM 691 O O . ALA A 1 91 ? -4.906 -6.586 12.688 1 97.44 91 ALA A O 1
ATOM 692 N N . LEU A 1 92 ? -5.648 -6.426 10.562 1 98.25 92 LEU A N 1
ATOM 693 C CA . LEU A 1 92 ? -5.938 -7.852 10.461 1 98.25 92 LEU A CA 1
ATOM 694 C C . LEU A 1 92 ? -4.656 -8.672 10.539 1 98.25 92 LEU A C 1
ATOM 696 O O . LEU A 1 92 ? -4.652 -9.773 11.102 1 98.25 92 LEU A O 1
ATOM 700 N N . LEU A 1 93 ? -3.559 -8.164 10.008 1 97.94 93 LEU A N 1
ATOM 701 C CA . LEU A 1 93 ? -2.275 -8.859 10.023 1 97.94 93 LEU A CA 1
ATOM 702 C C . LEU A 1 93 ? -1.772 -9.039 11.453 1 97.94 93 LEU A C 1
ATOM 704 O O . LEU A 1 93 ? -1.172 -10.07 11.781 1 97.94 93 LEU A O 1
ATOM 708 N N . TYR A 1 94 ? -2.068 -8.07 12.328 1 95.81 94 TYR A N 1
ATOM 709 C CA . TYR A 1 94 ? -1.684 -8.211 13.727 1 95.81 94 TYR A CA 1
ATOM 710 C C . TYR A 1 94 ? -2.408 -9.383 14.375 1 95.81 94 TYR A C 1
ATOM 712 O O . TYR A 1 94 ? -1.815 -10.133 15.156 1 95.81 94 TYR A O 1
ATOM 720 N N . ASP A 1 95 ? -3.691 -9.516 14 1 95.25 95 ASP A N 1
ATOM 721 C CA . ASP A 1 95 ? -4.469 -10.641 14.516 1 95.25 95 ASP A CA 1
ATOM 722 C C . ASP A 1 95 ? -3.928 -11.969 13.984 1 95.25 95 ASP A C 1
ATOM 724 O O . ASP A 1 95 ? -4.035 -13 14.648 1 95.25 95 ASP A O 1
ATOM 728 N N . ALA A 1 96 ? -3.285 -11.891 12.828 1 96.94 96 ALA A N 1
ATOM 729 C CA . ALA A 1 96 ? -2.895 -13.109 12.117 1 96.94 96 ALA A CA 1
ATOM 730 C C . ALA A 1 96 ? -1.438 -13.469 12.398 1 96.94 96 ALA A C 1
ATOM 732 O O . ALA A 1 96 ? -0.879 -14.367 11.773 1 96.94 96 ALA A O 1
ATOM 733 N N . LEU A 1 97 ? -0.783 -12.82 13.336 1 96.12 97 LEU A N 1
ATOM 734 C CA . LEU A 1 97 ? 0.636 -13.008 13.617 1 96.12 97 LEU A CA 1
ATOM 735 C C . LEU A 1 97 ? 0.937 -14.469 13.945 1 96.12 97 LEU A C 1
ATOM 737 O O . LEU A 1 97 ? 1.953 -15.008 13.508 1 96.12 97 LEU A O 1
ATOM 741 N N . PRO A 1 98 ? 0.059 -15.164 14.742 1 96.44 98 PRO A N 1
ATOM 742 C CA . PRO A 1 98 ? 0.339 -16.578 14.992 1 96.44 98 PRO A CA 1
ATOM 743 C C . PRO A 1 98 ? 0.374 -17.406 13.719 1 96.44 98 PRO A C 1
ATOM 745 O O . PRO A 1 98 ? 1.233 -18.281 13.57 1 96.44 98 PRO A O 1
ATOM 748 N N . LEU A 1 99 ? -0.549 -17.109 12.781 1 97.31 99 LEU A N 1
ATOM 749 C CA . LEU A 1 99 ? -0.595 -17.812 11.5 1 97.31 99 LEU A CA 1
ATOM 750 C C . LEU A 1 99 ? 0.646 -17.5 10.672 1 97.31 99 LEU A C 1
ATOM 752 O O . LEU A 1 99 ? 1.247 -18.406 10.086 1 97.31 99 LEU A O 1
ATOM 756 N N . VAL A 1 100 ? 1.066 -16.234 10.625 1 98.06 100 VAL A N 1
ATOM 757 C CA . VAL A 1 100 ? 2.232 -15.773 9.883 1 98.06 100 VAL A CA 1
ATOM 758 C C . VAL A 1 100 ? 3.496 -16.422 10.438 1 98.06 100 VAL A C 1
ATOM 760 O O . VAL A 1 100 ? 4.332 -16.922 9.68 1 98.06 100 VAL A O 1
ATOM 763 N N . GLY A 1 101 ? 3.57 -16.469 11.797 1 97.62 101 GLY A N 1
ATOM 764 C CA . GLY A 1 101 ? 4.723 -17.062 12.453 1 97.62 101 GLY A CA 1
ATOM 765 C C . GLY A 1 101 ? 4.797 -18.578 12.273 1 97.62 101 GLY A C 1
ATOM 766 O O . GLY A 1 101 ? 5.859 -19.109 11.961 1 97.62 101 GLY A O 1
ATOM 767 N N . LYS A 1 102 ? 3.66 -19.219 12.445 1 98.19 102 LYS A N 1
ATOM 768 C CA . LYS A 1 102 ? 3.592 -20.672 12.352 1 98.19 102 LYS A CA 1
ATOM 769 C C . LYS A 1 102 ? 4.07 -21.156 10.992 1 98.19 102 LYS A C 1
ATOM 771 O O . LYS A 1 102 ? 4.73 -22.203 10.891 1 98.19 102 LYS A O 1
ATOM 776 N N . HIS A 1 103 ? 3.797 -20.391 9.992 1 98.62 103 HIS A N 1
ATOM 777 C CA . HIS A 1 103 ? 4.121 -20.828 8.641 1 98.62 103 HIS A CA 1
ATOM 778 C C . HIS A 1 103 ? 5.324 -20.078 8.086 1 98.62 103 HIS A C 1
ATOM 780 O O . HIS A 1 103 ? 5.621 -20.172 6.891 1 98.62 103 HIS A O 1
ATOM 786 N N . ARG A 1 104 ? 5.973 -19.266 8.898 1 98.19 104 ARG A N 1
ATOM 787 C CA . ARG A 1 104 ? 7.223 -18.562 8.617 1 98.19 104 ARG A CA 1
ATOM 788 C C . ARG A 1 104 ? 7.098 -17.703 7.367 1 98.19 104 ARG A C 1
ATOM 790 O O . ARG A 1 104 ? 7.973 -17.719 6.5 1 98.19 104 ARG A O 1
ATOM 797 N N . ILE A 1 105 ? 6.004 -17 7.273 1 98.69 105 ILE A N 1
ATOM 798 C CA . ILE A 1 105 ? 5.812 -16.094 6.141 1 98.69 105 ILE A CA 1
ATOM 799 C C . ILE A 1 105 ? 6.816 -14.953 6.211 1 98.69 105 ILE A C 1
ATOM 801 O O . ILE A 1 105 ? 6.973 -14.32 7.258 1 98.69 105 ILE A O 1
ATOM 805 N N . ASP A 1 106 ? 7.547 -14.773 5.141 1 97.94 106 ASP A N 1
ATOM 806 C CA . ASP A 1 106 ? 8.5 -13.688 4.965 1 97.94 106 ASP A CA 1
ATOM 807 C C . ASP A 1 106 ? 7.992 -12.664 3.947 1 97.94 106 ASP A C 1
ATOM 809 O O . ASP A 1 106 ? 7.914 -12.961 2.754 1 97.94 106 ASP A O 1
ATOM 813 N N . HIS A 1 107 ? 7.727 -11.445 4.414 1 98.06 107 HIS A N 1
ATOM 814 C CA . HIS A 1 107 ? 7.125 -10.414 3.572 1 98.06 107 HIS A CA 1
ATOM 815 C C . HIS A 1 107 ? 8.109 -9.914 2.525 1 98.06 107 HIS A C 1
AT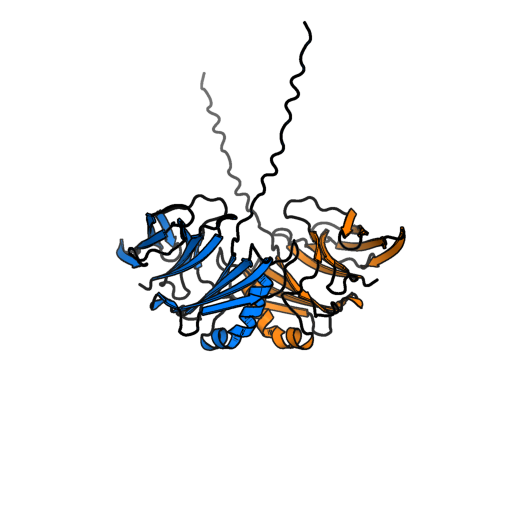OM 817 O O . HIS A 1 107 ? 7.723 -9.211 1.585 1 98.06 107 HIS A O 1
ATOM 823 N N . LEU A 1 108 ? 9.375 -10.297 2.639 1 97.25 108 LEU A N 1
ATOM 824 C CA . LEU A 1 108 ? 10.391 -9.914 1.664 1 97.25 108 LEU A CA 1
ATOM 825 C C . LEU A 1 108 ? 10.547 -10.977 0.587 1 97.25 108 LEU A C 1
ATOM 827 O O . LEU A 1 108 ? 11.195 -10.75 -0.436 1 97.25 108 LEU A O 1
ATOM 831 N N . ARG A 1 109 ? 9.969 -12.094 0.759 1 96.94 109 ARG A N 1
ATOM 832 C CA . ARG A 1 109 ? 10.031 -13.188 -0.213 1 96.94 109 ARG A CA 1
ATOM 833 C C . ARG A 1 109 ? 8.758 -13.25 -1.044 1 96.94 109 ARG A C 1
ATOM 835 O O . ARG A 1 109 ? 7.887 -14.086 -0.794 1 96.94 109 ARG A O 1
ATOM 842 N N . GLN A 1 110 ? 8.68 -12.469 -2.047 1 97.38 110 GLN A N 1
ATOM 843 C CA . GLN A 1 110 ? 7.445 -12.25 -2.797 1 97.38 110 GLN A CA 1
ATOM 844 C C . GLN A 1 110 ? 7.426 -13.086 -4.074 1 97.38 110 GLN A C 1
ATOM 846 O O . GLN A 1 110 ? 6.461 -13.031 -4.84 1 97.38 110 GLN A O 1
ATOM 851 N N . GLY A 1 111 ? 8.484 -13.914 -4.312 1 95.62 111 GLY A N 1
ATOM 852 C CA . GLY A 1 111 ? 8.586 -14.625 -5.574 1 95.62 111 GLY A CA 1
ATOM 853 C C . GLY A 1 111 ? 8.953 -13.734 -6.742 1 95.62 111 GLY A C 1
ATOM 854 O O . GLY A 1 111 ? 9.211 -12.539 -6.559 1 95.62 111 GLY A O 1
ATOM 855 N N . ARG A 1 112 ? 9.078 -14.336 -7.855 1 93.06 112 ARG A N 1
ATOM 856 C CA . ARG A 1 112 ? 9.398 -13.586 -9.062 1 93.06 112 ARG A CA 1
ATOM 857 C C . ARG A 1 112 ? 8.141 -13.312 -9.883 1 93.06 112 ARG A C 1
ATOM 859 O O . ARG A 1 112 ? 7.387 -14.234 -10.195 1 93.06 112 ARG A O 1
ATOM 866 N N . LEU A 1 113 ? 7.938 -12.07 -10.203 1 92.5 113 LEU A N 1
ATOM 867 C CA . LEU A 1 113 ? 6.789 -11.695 -11.016 1 92.5 113 LEU A CA 1
ATOM 868 C C . LEU A 1 113 ? 7.043 -11.984 -12.492 1 92.5 113 LEU A C 1
ATOM 870 O O . LEU A 1 113 ? 7.926 -11.383 -13.109 1 92.5 113 LEU A O 1
ATOM 874 N N . LEU A 1 114 ? 6.281 -12.836 -13.062 1 91.56 114 LEU A N 1
ATOM 875 C CA . LEU A 1 114 ? 6.461 -13.227 -14.453 1 91.56 114 LEU A CA 1
ATOM 876 C C . LEU A 1 114 ? 5.523 -12.43 -15.367 1 91.56 114 LEU A C 1
ATOM 878 O O . LEU A 1 114 ? 5.82 -12.234 -16.547 1 91.56 114 LEU A O 1
ATOM 882 N N . TYR A 1 115 ? 4.422 -12.055 -14.82 1 92 115 TYR A N 1
ATOM 883 C CA . TYR A 1 115 ? 3.412 -11.305 -15.555 1 92 115 TYR A CA 1
ATOM 884 C C . TYR A 1 115 ? 2.6 -10.422 -14.617 1 92 115 TYR A C 1
ATOM 886 O O . TYR A 1 115 ? 2.281 -10.82 -13.492 1 92 115 TYR A O 1
ATOM 894 N N . ILE A 1 116 ? 2.24 -9.273 -15.062 1 93.12 116 ILE A N 1
ATOM 895 C CA . ILE A 1 116 ? 1.314 -8.391 -14.359 1 93.12 116 ILE A CA 1
ATOM 896 C C . ILE A 1 116 ? 0.419 -7.672 -15.359 1 93.12 116 ILE A C 1
ATOM 898 O O . ILE A 1 116 ? 0.892 -7.203 -16.391 1 93.12 116 ILE A O 1
ATOM 902 N N . LEU A 1 117 ? -0.854 -7.664 -15.094 1 92.88 117 LEU A N 1
ATOM 903 C CA . LEU A 1 117 ? -1.791 -6.844 -15.852 1 92.88 117 LEU A CA 1
ATOM 904 C C . LEU A 1 117 ? -1.865 -5.434 -15.281 1 92.88 117 LEU A C 1
ATOM 906 O O . LEU A 1 117 ? -2.391 -5.23 -14.188 1 92.88 117 LEU A O 1
ATOM 910 N N . LEU A 1 118 ? -1.387 -4.469 -16.016 1 86.75 118 LEU A N 1
ATOM 911 C CA . LEU A 1 118 ? -1.422 -3.082 -15.562 1 86.75 118 LEU A CA 1
ATOM 912 C C . LEU A 1 118 ? -2.832 -2.514 -15.672 1 86.75 118 LEU A C 1
ATOM 914 O O . LEU A 1 118 ? -3.59 -2.885 -16.562 1 86.75 118 LEU A O 1
ATOM 918 N N . ASP A 1 119 ? -3.094 -1.657 -14.711 1 81.69 119 ASP A N 1
ATOM 919 C CA . ASP A 1 119 ? -4.406 -1.019 -14.75 1 81.69 119 ASP A CA 1
ATOM 920 C C . ASP A 1 119 ? -4.629 -0.32 -16.094 1 81.69 119 ASP A C 1
ATOM 922 O O . ASP A 1 119 ? -3.756 0.4 -16.578 1 81.69 119 ASP A O 1
ATOM 926 N N . GLY A 1 120 ? -5.746 -0.633 -16.656 1 81.31 120 GLY A N 1
ATOM 927 C CA . GLY A 1 120 ? -6.098 -0.009 -17.922 1 81.31 120 GLY A CA 1
ATOM 928 C C . GLY A 1 120 ? -5.754 -0.866 -19.125 1 81.31 120 GLY A C 1
ATOM 929 O O . GLY A 1 120 ? -6.23 -0.61 -20.219 1 81.31 120 GLY A O 1
ATOM 930 N N . GLU A 1 121 ? -4.887 -1.835 -18.891 1 87.94 121 GLU A N 1
ATOM 931 C CA . GLU A 1 121 ? -4.539 -2.73 -20 1 87.94 121 GLU A CA 1
ATOM 932 C C . GLU A 1 121 ? -5.66 -3.734 -20.266 1 87.94 121 GLU A C 1
ATOM 934 O O . GLU A 1 121 ? -6.395 -4.109 -19.344 1 87.94 121 GLU A O 1
ATOM 939 N N . ARG A 1 122 ? -5.684 -4.047 -21.5 1 89.56 122 ARG A N 1
ATOM 940 C CA . ARG A 1 122 ? -6.668 -5.059 -21.875 1 89.56 122 ARG A CA 1
ATOM 941 C C . ARG A 1 122 ? -6.27 -6.434 -21.359 1 89.56 122 ARG A C 1
ATOM 943 O O . ARG A 1 122 ? -5.137 -6.875 -21.547 1 89.56 122 ARG A O 1
ATOM 950 N N . PRO A 1 123 ? -7.207 -7.031 -20.734 1 89.69 123 PRO A N 1
ATOM 951 C CA . PRO A 1 123 ? -6.895 -8.375 -20.25 1 89.69 123 PRO A CA 1
ATOM 952 C C . PRO A 1 123 ? -6.656 -9.375 -21.375 1 89.69 123 PRO A C 1
ATOM 954 O O . PRO A 1 123 ? -7.25 -9.25 -22.453 1 89.69 123 PRO A O 1
ATOM 957 N N . LYS A 1 124 ? -5.738 -10.266 -21.141 1 90.56 124 LYS A N 1
ATOM 958 C CA . LYS A 1 124 ? -5.418 -11.305 -22.109 1 90.56 124 LYS A CA 1
ATOM 959 C C . LYS A 1 124 ? -5.84 -12.68 -21.594 1 90.56 124 LYS A C 1
ATOM 961 O O . LYS A 1 124 ? -5.641 -13 -20.422 1 90.56 124 LYS A O 1
ATOM 966 N N . GLU A 1 125 ? -6.395 -13.398 -22.547 1 92.25 125 GLU A N 1
ATOM 967 C CA . GLU A 1 125 ? -6.754 -14.773 -22.203 1 92.25 125 GLU A CA 1
ATOM 968 C C . GLU A 1 125 ? -5.586 -15.727 -22.453 1 92.25 125 GLU A C 1
ATOM 970 O O . GLU A 1 125 ? -5.586 -16.859 -21.953 1 92.25 125 GLU A O 1
ATOM 975 N N . TYR A 1 126 ? -4.727 -15.234 -23.266 1 95.69 126 TYR A N 1
ATOM 976 C CA . TYR A 1 126 ? -3.531 -16.016 -23.578 1 95.69 126 TYR A CA 1
ATOM 977 C C . TYR A 1 126 ? -2.27 -15.234 -23.219 1 95.69 126 TYR A C 1
ATOM 979 O O . TYR A 1 126 ? -2.107 -14.078 -23.625 1 95.69 126 TYR A O 1
ATOM 987 N N . LEU A 1 127 ? -1.465 -15.93 -22.391 1 96.06 127 LEU A N 1
ATOM 988 C CA . LEU A 1 127 ? -0.197 -15.344 -21.969 1 96.06 127 LEU A CA 1
ATOM 989 C C . LEU A 1 127 ? 0.974 -16.234 -22.375 1 96.06 127 LEU A C 1
ATOM 991 O O . LEU A 1 127 ? 0.883 -17.453 -22.281 1 96.06 127 LEU A O 1
ATOM 995 N N . GLU A 1 128 ? 2.051 -15.547 -22.828 1 94.12 128 GLU A N 1
ATOM 996 C CA . GLU A 1 128 ? 3.322 -16.203 -23.094 1 94.12 128 GLU A CA 1
ATOM 997 C C . GLU A 1 128 ? 4.492 -15.414 -22.516 1 94.12 128 GLU A C 1
ATOM 999 O O . GLU A 1 128 ? 4.633 -14.227 -22.797 1 94.12 128 GLU A O 1
ATOM 1004 N N . PHE A 1 129 ? 5.172 -16.109 -21.688 1 89.62 129 PHE A N 1
ATOM 1005 C CA . PHE A 1 129 ? 6.324 -15.414 -21.109 1 89.62 129 PHE A CA 1
ATOM 1006 C C . PHE A 1 129 ? 7.457 -16.391 -20.828 1 89.62 129 PHE A C 1
ATOM 1008 O O . PHE A 1 129 ? 7.215 -17.578 -20.594 1 89.62 129 PHE A O 1
ATOM 1015 N N . ARG A 1 130 ? 8.68 -15.844 -20.969 1 88.5 130 ARG A N 1
ATOM 1016 C CA . ARG A 1 130 ? 9.883 -16.641 -20.75 1 88.5 130 ARG A CA 1
ATOM 1017 C C . ARG A 1 130 ? 10.633 -16.188 -19.516 1 88.5 130 ARG A C 1
ATOM 1019 O O . ARG A 1 130 ? 10.789 -14.984 -19.281 1 88.5 130 ARG A O 1
ATOM 1026 N N . ASP A 1 131 ? 10.875 -17.172 -18.719 1 85 131 ASP A N 1
ATOM 1027 C CA . ASP A 1 131 ? 11.812 -16.875 -17.641 1 85 131 ASP A CA 1
ATOM 1028 C C . ASP A 1 131 ? 13.242 -16.781 -18.172 1 85 131 ASP A C 1
ATOM 1030 O O . ASP A 1 131 ? 13.828 -17.781 -18.578 1 85 131 ASP A O 1
ATOM 1034 N N . PHE A 1 132 ? 13.773 -15.602 -18.062 1 79.69 132 PHE A N 1
ATOM 1035 C CA . PHE A 1 132 ? 15.062 -15.391 -18.703 1 79.69 132 PHE A CA 1
ATOM 1036 C C . PHE A 1 132 ? 16.172 -16.078 -17.922 1 79.69 132 PHE A C 1
ATOM 1038 O O . PHE A 1 132 ? 17.234 -16.375 -18.469 1 79.69 132 PHE A O 1
ATOM 1045 N N . TYR A 1 133 ? 15.906 -16.344 -16.672 1 78.19 133 TYR A N 1
ATOM 1046 C CA . TYR A 1 133 ? 16.922 -17 -15.859 1 78.19 133 TYR A CA 1
ATOM 1047 C C . TYR A 1 133 ? 17.031 -18.484 -16.203 1 78.19 133 TYR A C 1
ATOM 1049 O O . TYR A 1 133 ? 18.141 -19.016 -16.297 1 78.19 133 TYR A O 1
ATOM 1057 N N . THR A 1 134 ? 15.953 -19.156 -16.469 1 82.56 134 THR A N 1
ATOM 1058 C CA . THR A 1 134 ? 15.953 -20.594 -16.688 1 82.56 134 THR A CA 1
ATOM 1059 C C . THR A 1 134 ? 15.68 -20.922 -18.156 1 82.56 134 THR A C 1
ATOM 1061 O O . THR A 1 134 ? 15.844 -22.078 -18.578 1 82.56 134 THR A O 1
ATOM 1064 N N . SER A 1 135 ? 15.227 -19.969 -18.922 1 86.44 135 SER A N 1
ATOM 1065 C CA . SER A 1 135 ? 14.836 -20.125 -20.328 1 86.44 135 SER A CA 1
ATOM 1066 C C . SER A 1 135 ? 13.57 -20.969 -20.453 1 86.44 135 SER A C 1
ATOM 1068 O O . SER A 1 135 ? 13.305 -21.531 -21.516 1 86.44 135 SER A O 1
ATOM 1070 N N . THR A 1 136 ? 12.922 -21.094 -19.375 1 91.62 136 THR A N 1
ATOM 1071 C CA . THR A 1 136 ? 11.648 -21.812 -19.375 1 91.62 136 THR A CA 1
ATOM 1072 C C . THR A 1 136 ? 10.555 -20.969 -20.016 1 91.62 136 THR A C 1
ATOM 1074 O O . THR A 1 136 ? 10.445 -19.766 -19.734 1 91.62 136 THR A O 1
ATOM 1077 N N . LEU A 1 137 ? 9.828 -21.562 -20.938 1 94.06 137 LEU A N 1
ATOM 1078 C CA . LEU A 1 137 ? 8.711 -20.891 -21.594 1 94.06 137 LEU A CA 1
ATOM 1079 C C . LEU A 1 137 ? 7.387 -21.297 -20.953 1 94.06 137 LEU A C 1
ATOM 1081 O O . LEU A 1 137 ? 7.133 -22.484 -20.734 1 94.06 137 LEU A O 1
ATOM 1085 N N . TYR A 1 138 ? 6.59 -20.297 -20.594 1 95.12 138 TYR A N 1
ATOM 1086 C CA . TYR A 1 138 ? 5.266 -20.531 -20.031 1 95.12 138 TYR A CA 1
ATOM 1087 C C . TYR A 1 138 ? 4.18 -20.016 -20.969 1 95.12 138 TYR A C 1
ATOM 1089 O O . TYR A 1 138 ? 4.242 -18.875 -21.438 1 95.12 138 TYR A O 1
ATOM 1097 N N . ARG A 1 139 ? 3.246 -20.859 -21.266 1 96.75 139 ARG A N 1
ATOM 1098 C CA . ARG A 1 139 ? 2.031 -20.469 -21.969 1 96.75 139 ARG A CA 1
ATOM 1099 C C . ARG A 1 139 ? 0.794 -20.734 -21.109 1 96.75 139 ARG A C 1
ATOM 1101 O O . ARG A 1 139 ? 0.579 -21.859 -20.656 1 96.75 139 ARG A O 1
ATOM 1108 N N . VAL A 1 140 ? 0.06 -19.703 -20.875 1 97.88 140 VAL A N 1
ATOM 1109 C CA . VAL A 1 140 ? -1.109 -19.797 -20.016 1 97.88 140 VAL A CA 1
ATOM 1110 C C . VAL A 1 140 ? -2.355 -19.344 -20.766 1 97.88 140 VAL A C 1
ATOM 1112 O O . VAL A 1 140 ? -2.361 -18.281 -21.391 1 97.88 140 VAL A O 1
ATOM 1115 N N . THR A 1 141 ? -3.355 -20.141 -20.766 1 98.06 141 THR A N 1
ATOM 1116 C CA . THR A 1 141 ? -4.645 -19.781 -21.359 1 98.06 141 THR A CA 1
ATOM 1117 C C . THR A 1 141 ? -5.746 -19.812 -20.312 1 98.06 141 THR A C 1
ATOM 1119 O O . THR A 1 141 ? -5.938 -20.828 -19.625 1 98.06 141 THR A O 1
ATOM 1122 N N . LEU A 1 142 ? -6.391 -18.719 -20.125 1 98.25 142 LEU A N 1
ATOM 1123 C CA . LEU A 1 142 ? -7.582 -18.656 -19.281 1 98.25 142 LEU A CA 1
ATOM 1124 C C . LEU A 1 142 ? -8.836 -18.969 -20.094 1 98.25 142 LEU A C 1
ATOM 1126 O O . LEU A 1 142 ? -9.172 -18.234 -21.031 1 98.25 142 LEU A O 1
ATOM 1130 N N . ILE A 1 143 ? -9.477 -20.031 -19.797 1 97.69 143 ILE A N 1
ATOM 1131 C CA . ILE A 1 143 ? -10.734 -20.422 -20.422 1 97.69 143 ILE A CA 1
ATOM 1132 C C . ILE A 1 143 ? -11.891 -20.188 -19.453 1 97.69 143 ILE A C 1
ATOM 1134 O O . ILE A 1 143 ? -11.875 -20.688 -18.328 1 97.69 143 ILE A O 1
ATOM 1138 N N . GLN A 1 144 ? -12.859 -19.438 -19.797 1 97.5 144 GLN A N 1
ATOM 1139 C CA . GLN A 1 144 ? -13.977 -19.156 -18.891 1 97.5 144 GLN A CA 1
ATOM 1140 C C . GLN A 1 144 ? -15.312 -19.234 -19.625 1 97.5 144 GLN A C 1
ATOM 1142 O O . GLN A 1 144 ? -15.359 -19.094 -20.859 1 97.5 144 GLN A O 1
ATOM 1147 N N . THR A 1 145 ? -16.297 -19.578 -18.953 1 96.81 145 THR A N 1
ATOM 1148 C CA . THR A 1 145 ? -17.672 -19.609 -19.422 1 96.81 145 THR A CA 1
ATOM 1149 C C . THR A 1 145 ? -18.562 -18.75 -18.547 1 96.81 145 THR A C 1
ATOM 1151 O O . THR A 1 145 ? -18.438 -18.734 -17.328 1 96.81 145 THR A O 1
ATOM 1154 N N . GLU A 1 146 ? -19.328 -17.953 -19.156 1 96.56 146 GLU A N 1
ATOM 1155 C CA . GLU A 1 146 ? -20.234 -17.047 -18.453 1 96.56 146 GLU A CA 1
ATOM 1156 C C . GLU A 1 146 ? -21.688 -17.312 -18.828 1 96.56 146 GLU A C 1
ATOM 1158 O O . GLU A 1 146 ? -21.984 -17.672 -19.969 1 96.56 146 GLU A O 1
ATOM 1163 N N . ARG A 1 147 ? -22.547 -17.188 -17.844 1 96.56 147 ARG A N 1
ATOM 1164 C CA . ARG A 1 147 ? -23.984 -17.297 -18.078 1 96.56 147 ARG A CA 1
ATOM 1165 C C . ARG A 1 147 ? -24.75 -16.281 -17.234 1 96.56 147 ARG A C 1
ATOM 1167 O O . ARG A 1 147 ? -24.25 -15.789 -16.234 1 96.56 147 ARG A O 1
ATOM 1174 N N . GLY A 1 148 ? -25.969 -15.953 -17.703 1 95.75 148 GLY A N 1
ATOM 1175 C CA . GLY A 1 148 ? -26.781 -14.984 -16.984 1 95.75 148 GLY A CA 1
ATOM 1176 C C . GLY A 1 148 ? -26.344 -13.547 -17.219 1 95.75 148 GLY A C 1
ATOM 1177 O O . GLY A 1 148 ? -25.469 -13.289 -18.047 1 95.75 148 GLY A O 1
ATOM 1178 N N . SER A 1 149 ? -27.172 -12.648 -16.672 1 93.19 149 SER A N 1
ATOM 1179 C CA . SER A 1 149 ? -26.875 -11.219 -16.781 1 93.19 149 SER A CA 1
ATOM 1180 C C . SER A 1 149 ? -27.172 -10.5 -15.477 1 93.19 149 SER A C 1
ATOM 1182 O O . SER A 1 149 ? -28.031 -10.93 -14.703 1 93.19 149 SER A O 1
ATOM 1184 N N . LYS A 1 150 ? -26.328 -9.484 -15.234 1 91.81 150 LYS A N 1
ATOM 1185 C CA . LYS A 1 150 ? -26.516 -8.641 -14.062 1 91.81 150 LYS A CA 1
ATOM 1186 C C . LYS A 1 150 ? -26.547 -9.477 -12.781 1 91.81 150 LYS A C 1
ATOM 1188 O O . LYS A 1 150 ? -25.609 -10.242 -12.516 1 91.81 150 LYS A O 1
ATOM 1193 N N . GLU A 1 151 ? -27.641 -9.57 -12.141 1 91.06 151 GLU A N 1
ATOM 1194 C CA . GLU A 1 151 ? -27.734 -10.234 -10.852 1 91.06 151 GLU A CA 1
ATOM 1195 C C . GLU A 1 151 ? -27.672 -11.758 -11 1 91.06 151 GLU A C 1
ATOM 1197 O O . GLU A 1 151 ? -27.312 -12.461 -10.055 1 91.06 151 GLU A O 1
ATOM 1202 N N . THR A 1 152 ? -27.922 -12.258 -12.141 1 95.5 152 THR A N 1
ATOM 1203 C CA . THR A 1 152 ? -27.953 -13.703 -12.344 1 95.5 152 THR A CA 1
ATOM 1204 C C . THR A 1 152 ? -26.641 -14.18 -12.961 1 95.5 152 THR A C 1
ATOM 1206 O O . THR A 1 152 ? -26.5 -15.367 -13.273 1 95.5 152 THR A O 1
ATOM 1209 N N . SER A 1 153 ? -25.75 -13.25 -13.055 1 96.19 153 SER A N 1
ATOM 1210 C CA . SER A 1 153 ? -24.469 -13.586 -13.672 1 96.19 153 SER A CA 1
ATOM 1211 C C . SER A 1 153 ? -23.75 -14.672 -12.891 1 96.19 153 SER A C 1
ATOM 1213 O O . SER A 1 153 ? -23.75 -14.664 -11.656 1 96.19 153 SER A O 1
ATOM 1215 N N . GLU A 1 154 ? -23.203 -15.617 -13.609 1 97.81 154 GLU A N 1
ATOM 1216 C CA . GLU A 1 154 ? -22.297 -16.609 -13.055 1 97.81 154 GLU A CA 1
ATOM 1217 C C . GLU A 1 154 ? -21.219 -17.016 -14.062 1 97.81 154 GLU A C 1
ATOM 1219 O O . GLU A 1 154 ? -21.469 -17.016 -15.273 1 97.81 154 GLU A O 1
ATOM 1224 N N . ALA A 1 155 ? -20.078 -17.312 -13.57 1 97.81 155 ALA A N 1
ATOM 1225 C CA . ALA A 1 155 ? -18.984 -17.672 -14.477 1 97.81 155 ALA A CA 1
ATOM 1226 C C . ALA A 1 155 ? -18.094 -18.75 -13.867 1 97.81 155 ALA A C 1
ATOM 1228 O O . ALA A 1 155 ? -18.016 -18.875 -12.641 1 97.81 155 ALA A O 1
ATOM 1229 N N . ALA A 1 156 ? -17.547 -19.547 -14.688 1 98.25 156 ALA A N 1
ATOM 1230 C CA . ALA A 1 156 ? -16.547 -20.547 -14.336 1 98.25 156 ALA A CA 1
ATOM 1231 C C . ALA A 1 156 ? -15.273 -20.359 -15.172 1 98.25 156 ALA A C 1
ATOM 1233 O O . ALA A 1 156 ? -15.312 -19.75 -16.234 1 98.25 156 ALA A O 1
ATOM 1234 N N . PHE A 1 157 ? -14.156 -20.812 -14.594 1 97.94 157 PHE A N 1
ATOM 1235 C CA . PHE A 1 157 ? -12.938 -20.75 -15.391 1 97.94 157 PHE A CA 1
ATOM 1236 C C . PHE A 1 157 ? -11.984 -21.875 -15.031 1 97.94 157 PHE A C 1
ATOM 1238 O O . PHE A 1 157 ? -12.141 -22.531 -13.992 1 97.94 157 PHE A O 1
ATOM 1245 N N . HIS A 1 158 ? -11.102 -22.156 -15.891 1 98.06 158 HIS A N 1
ATOM 1246 C CA . HIS A 1 158 ? -9.883 -22.906 -15.602 1 98.06 158 HIS A CA 1
ATOM 1247 C C . HIS A 1 158 ? -8.719 -22.406 -16.453 1 98.06 158 HIS A C 1
ATOM 1249 O O . HIS A 1 158 ? -8.914 -21.641 -17.391 1 98.06 158 HIS A O 1
ATOM 1255 N N . LEU A 1 159 ? -7.539 -22.766 -16.016 1 98.19 159 LEU A N 1
ATOM 1256 C CA . LEU A 1 159 ? -6.312 -22.406 -16.703 1 98.19 159 LEU A CA 1
ATOM 1257 C C . LEU A 1 159 ? -5.664 -23.625 -17.344 1 98.19 159 LEU A C 1
ATOM 1259 O O . LEU A 1 159 ? -5.605 -24.688 -16.734 1 98.19 159 LEU A O 1
ATOM 1263 N N . GLN A 1 160 ? -5.266 -23.453 -18.547 1 98 160 GLN A N 1
ATOM 1264 C CA . GLN A 1 160 ? -4.34 -24.391 -19.203 1 98 160 GLN A CA 1
ATOM 1265 C C . GLN A 1 160 ? -2.926 -23.812 -19.234 1 98 160 GLN A C 1
ATOM 1267 O O . GLN A 1 160 ? -2.695 -22.75 -19.812 1 98 160 GLN A O 1
ATOM 1272 N N . VAL A 1 161 ? -2.023 -24.547 -18.609 1 97.81 161 VAL A N 1
ATOM 1273 C CA . VAL A 1 161 ? -0.649 -24.078 -18.5 1 97.81 161 VAL A CA 1
ATOM 1274 C C . VAL A 1 161 ? 0.299 -25.062 -19.172 1 97.81 161 VAL A C 1
ATOM 1276 O O . VAL A 1 161 ? 0.317 -26.25 -18.828 1 97.81 161 VAL A O 1
ATOM 1279 N N . VAL A 1 162 ? 1.044 -24.578 -20.141 1 97.38 162 VAL A N 1
ATOM 1280 C CA . VAL A 1 162 ? 2.068 -25.391 -20.797 1 97.38 162 VAL A CA 1
ATOM 1281 C C . VAL A 1 162 ? 3.453 -24.859 -20.438 1 97.38 162 VAL A C 1
ATOM 1283 O O . VAL A 1 162 ? 3.752 -23.688 -20.656 1 97.38 162 VAL A O 1
ATOM 1286 N N . ILE A 1 163 ? 4.203 -25.688 -19.828 1 95.81 163 ILE A N 1
ATOM 1287 C CA . ILE A 1 163 ? 5.57 -25.359 -19.453 1 95.81 163 ILE A CA 1
ATOM 1288 C C . ILE A 1 163 ? 6.555 -26.094 -20.359 1 95.81 163 ILE A C 1
ATOM 1290 O O . ILE A 1 163 ? 6.527 -27.328 -20.438 1 95.81 163 ILE A O 1
ATOM 1294 N N . THR A 1 164 ? 7.348 -25.328 -21.047 1 94.81 164 THR A N 1
ATOM 1295 C CA . THR A 1 164 ? 8.352 -25.906 -21.938 1 94.81 164 THR A CA 1
ATOM 1296 C C . THR A 1 164 ? 9.758 -25.625 -21.422 1 94.81 164 THR A C 1
ATOM 1298 O O . THR A 1 164 ? 10.156 -24.469 -21.297 1 94.81 164 THR A O 1
ATOM 1301 N N . GLY A 1 165 ? 10.422 -26.688 -21.156 1 90.5 165 GLY A N 1
ATOM 1302 C CA . GLY A 1 165 ? 11.789 -26.547 -20.672 1 90.5 165 GLY A CA 1
ATOM 1303 C C . GLY A 1 165 ? 12.773 -26.203 -21.781 1 90.5 165 GLY A C 1
ATOM 1304 O O . GLY A 1 165 ? 12.398 -26.094 -22.938 1 90.5 165 GLY A O 1
ATOM 1305 N N . ARG A 1 166 ? 13.992 -25.984 -21.312 1 87.12 166 ARG A N 1
ATOM 1306 C CA . ARG A 1 166 ? 15.062 -25.672 -22.25 1 87.12 166 ARG A CA 1
ATOM 1307 C C . ARG A 1 166 ? 15.281 -26.812 -23.234 1 87.12 166 ARG A C 1
ATOM 1309 O O . ARG A 1 166 ? 15.625 -26.578 -24.391 1 87.12 166 ARG A O 1
ATOM 1316 N N . ASP A 1 167 ? 15.055 -28 -22.828 1 89.69 167 ASP A N 1
ATOM 1317 C CA . ASP A 1 167 ? 15.289 -29.172 -23.656 1 89.69 167 ASP A CA 1
ATOM 1318 C C . ASP A 1 167 ? 14.133 -29.406 -24.625 1 89.69 167 ASP A C 1
ATOM 1320 O O . ASP A 1 167 ? 14.148 -30.359 -25.406 1 89.69 167 ASP A O 1
ATOM 1324 N N . GLY A 1 168 ? 13.117 -28.594 -24.516 1 88.81 168 GLY A N 1
ATOM 1325 C CA . GLY A 1 168 ? 11.992 -28.703 -25.438 1 88.81 168 GLY A CA 1
ATOM 1326 C C . GLY A 1 168 ? 10.859 -29.562 -24.906 1 88.81 168 GLY A C 1
ATOM 1327 O O . GLY A 1 168 ? 9.789 -29.625 -25.5 1 88.81 168 GLY A O 1
ATOM 1328 N N . THR A 1 169 ? 11.133 -30.219 -23.75 1 91.62 169 THR A N 1
ATOM 1329 C CA . THR A 1 169 ? 10.078 -31.031 -23.156 1 91.62 169 THR A CA 1
ATOM 1330 C C . THR A 1 169 ? 8.938 -30.172 -22.641 1 91.62 169 THR A C 1
ATOM 1332 O O . THR A 1 169 ? 9.164 -29.094 -22.094 1 91.62 169 THR A O 1
ATOM 1335 N N . HIS A 1 170 ? 7.727 -30.594 -23.031 1 92.62 170 HIS A N 1
ATOM 1336 C CA . HIS A 1 170 ? 6.578 -29.812 -22.594 1 92.62 170 HIS A CA 1
ATOM 1337 C C . HIS A 1 170 ? 5.699 -30.625 -21.641 1 92.62 170 HIS A C 1
ATOM 1339 O O . HIS A 1 170 ? 5.555 -31.828 -21.797 1 92.62 170 HIS A O 1
ATOM 1345 N N . ARG A 1 171 ? 5.266 -29.969 -20.609 1 94.81 171 ARG A N 1
ATOM 1346 C CA . ARG A 1 171 ? 4.254 -30.484 -19.688 1 94.81 171 ARG A CA 1
ATOM 1347 C C . ARG A 1 171 ? 3.039 -29.562 -19.641 1 94.81 171 ARG A C 1
ATOM 1349 O O . ARG A 1 171 ? 3.182 -28.344 -19.672 1 94.81 171 ARG A O 1
ATOM 1356 N N . THR A 1 172 ? 1.924 -30.156 -19.609 1 96.31 172 THR A N 1
ATOM 1357 C CA . THR A 1 172 ? 0.675 -29.406 -19.578 1 96.31 172 THR A CA 1
ATOM 1358 C C . THR A 1 172 ? -0.026 -29.594 -18.234 1 96.31 172 THR A C 1
ATOM 1360 O O . THR A 1 172 ? -0.119 -30.703 -17.719 1 96.31 172 THR A O 1
ATOM 1363 N N . TYR A 1 173 ? -0.495 -28.516 -17.672 1 96.25 173 TYR A N 1
ATOM 1364 C CA . TYR A 1 173 ? -1.234 -28.5 -16.422 1 96.25 173 TYR A CA 1
ATOM 1365 C C . TYR A 1 173 ? -2.598 -27.844 -16.594 1 96.25 173 TYR A C 1
ATOM 1367 O O . TYR A 1 173 ? -2.738 -26.891 -17.359 1 96.25 173 TYR A O 1
ATOM 1375 N N . LEU A 1 174 ? -3.555 -28.391 -15.938 1 95.19 174 LEU A N 1
ATOM 1376 C CA . LEU A 1 174 ? -4.883 -27.797 -15.828 1 95.19 174 LEU A CA 1
ATOM 1377 C C . LEU A 1 174 ? -5.203 -27.438 -14.383 1 95.19 174 LEU A C 1
ATOM 1379 O O . LEU A 1 174 ? -5.051 -28.266 -13.484 1 95.19 174 LEU A O 1
ATOM 1383 N N . VAL A 1 175 ? -5.52 -26.203 -14.203 1 95.44 175 VAL A N 1
ATOM 1384 C CA . VAL A 1 175 ? -5.867 -25.781 -12.852 1 95.44 175 VAL A CA 1
ATOM 1385 C C . VAL A 1 175 ? -7.141 -24.953 -12.875 1 95.44 175 VAL A C 1
ATOM 1387 O O . VAL A 1 175 ? -7.414 -24.25 -13.852 1 95.44 175 VAL A O 1
ATOM 1390 N N . GLY A 1 176 ? -7.898 -25.016 -11.773 1 92.75 176 GLY A N 1
ATOM 1391 C CA . GLY A 1 176 ? -9.219 -24.406 -11.703 1 92.75 176 GLY A CA 1
ATOM 1392 C C . GLY A 1 176 ? -10.344 -25.422 -11.82 1 92.75 176 GLY A C 1
ATOM 1393 O O . GLY A 1 176 ? -10.109 -26.625 -11.773 1 92.75 176 GLY A O 1
ATOM 1394 N N . ARG A 1 177 ? -11.594 -24.875 -11.773 1 93.31 177 ARG A N 1
ATOM 1395 C CA . ARG A 1 177 ? -12.797 -25.703 -11.805 1 93.31 177 ARG A CA 1
ATOM 1396 C C . ARG A 1 177 ? -13.734 -25.266 -12.93 1 93.31 177 ARG A C 1
ATOM 1398 O O . ARG A 1 177 ? -14.586 -24.406 -12.734 1 93.31 177 ARG A O 1
ATOM 1405 N N . PRO A 1 178 ? -13.578 -25.969 -14.094 1 92.81 178 PRO A N 1
ATOM 1406 C CA . PRO A 1 178 ? -14.344 -25.531 -15.273 1 92.81 178 PRO A CA 1
ATOM 1407 C C . PRO A 1 178 ? -15.852 -25.641 -15.062 1 92.81 178 PRO A C 1
ATOM 1409 O O . PRO A 1 178 ? -16.609 -24.922 -15.719 1 92.81 178 PRO A O 1
ATOM 1412 N N . ASN A 1 179 ? -16.281 -26.453 -14.156 1 94.19 179 ASN A N 1
ATOM 1413 C CA . ASN A 1 179 ? -17.703 -26.656 -13.984 1 94.19 179 ASN A CA 1
ATOM 1414 C C . ASN A 1 179 ? -18.219 -26.031 -12.695 1 94.19 179 ASN A C 1
ATOM 1416 O O . ASN A 1 179 ? -19.328 -26.312 -12.258 1 94.19 179 ASN A O 1
ATOM 1420 N N . TYR A 1 180 ? -17.422 -25.266 -12.078 1 96.56 180 TYR A N 1
ATOM 1421 C CA . TYR A 1 180 ? -17.828 -24.578 -10.859 1 96.56 180 TYR A CA 1
ATOM 1422 C C . TYR A 1 180 ? -18.156 -23.125 -11.148 1 96.56 180 TYR A C 1
ATOM 1424 O O . TYR A 1 180 ? -17.266 -22.281 -11.195 1 96.56 180 TYR A O 1
ATOM 1432 N N . TYR A 1 181 ? -19.469 -22.891 -11.211 1 97.56 181 TYR A N 1
ATOM 1433 C CA . TYR A 1 181 ? -19.953 -21.547 -11.508 1 97.56 181 TYR A CA 1
ATOM 1434 C C . TYR A 1 181 ? -20.109 -20.719 -10.234 1 97.56 181 TYR A C 1
ATOM 1436 O O . TYR A 1 181 ? -20.859 -21.125 -9.336 1 97.56 181 TYR A O 1
ATOM 1444 N N . ARG A 1 182 ? -19.406 -19.656 -10.219 1 96.94 182 ARG A N 1
ATOM 1445 C CA . ARG A 1 182 ? -19.531 -18.766 -9.07 1 96.94 182 ARG A CA 1
ATOM 1446 C C . ARG A 1 182 ? -20.609 -17.719 -9.305 1 96.94 182 ARG A C 1
ATOM 1448 O O . ARG A 1 182 ? -20.562 -16.984 -10.289 1 96.94 182 ARG A O 1
ATOM 1455 N N . LYS A 1 183 ? -21.484 -17.688 -8.344 1 96.25 183 LYS A N 1
ATOM 1456 C CA . LYS A 1 183 ? -22.609 -16.766 -8.438 1 96.25 183 LYS A CA 1
ATOM 1457 C C . LYS A 1 183 ? -22.156 -15.312 -8.367 1 96.25 183 LYS A C 1
ATOM 1459 O O . LYS A 1 183 ? -21.281 -14.969 -7.559 1 96.25 183 LYS A O 1
ATOM 1464 N N . GLY A 1 184 ? -22.719 -14.453 -9.258 1 95.94 184 GLY A N 1
ATOM 1465 C CA . GLY A 1 184 ? -22.453 -13.023 -9.25 1 95.94 184 GLY A CA 1
ATOM 1466 C C . GLY A 1 184 ? -21.234 -12.633 -10.062 1 95.94 184 GLY A C 1
ATOM 1467 O O . GLY A 1 184 ? -21.047 -11.461 -10.391 1 95.94 184 GLY A O 1
ATOM 1468 N N . VAL A 1 185 ? -20.406 -13.648 -10.391 1 97.38 185 VAL A N 1
ATOM 1469 C CA . VAL A 1 185 ? -19.172 -13.344 -11.117 1 97.38 185 VAL A CA 1
ATOM 1470 C C . VAL A 1 185 ? -19.469 -13.188 -12.602 1 97.38 185 VAL A C 1
ATOM 1472 O O . VAL A 1 185 ? -20.141 -14.023 -13.203 1 97.38 185 VAL A O 1
ATOM 1475 N N . GLN A 1 186 ? -18.906 -12.094 -13.164 1 96.5 186 GLN A N 1
ATOM 1476 C CA . GLN A 1 186 ? -19.141 -11.789 -14.57 1 96.5 186 GLN A CA 1
ATOM 1477 C C . GLN A 1 186 ? -17.953 -12.195 -15.422 1 96.5 186 GLN A C 1
ATOM 1479 O O . GLN A 1 186 ? -18.109 -12.578 -16.594 1 96.5 186 GLN A O 1
ATOM 1484 N N . GLU A 1 187 ? -16.828 -12.039 -14.844 1 95.56 187 GLU A N 1
ATOM 1485 C CA . GLU A 1 187 ? -15.625 -12.305 -15.633 1 95.56 187 GLU A CA 1
ATOM 1486 C C . GLU A 1 187 ? -14.422 -12.555 -14.727 1 95.56 187 GLU A C 1
ATOM 1488 O O . GLU A 1 187 ? -14.398 -12.117 -13.578 1 95.56 187 GLU A O 1
ATOM 1493 N N . TYR A 1 188 ? -13.516 -13.336 -15.297 1 97.06 188 TYR A N 1
ATOM 1494 C CA . TYR A 1 188 ? -12.219 -13.57 -14.688 1 97.06 188 TYR A CA 1
ATOM 1495 C C . TYR A 1 188 ? -11.094 -13.023 -15.562 1 97.06 188 TYR A C 1
ATOM 1497 O O . TYR A 1 188 ? -11.195 -13.031 -16.797 1 97.06 188 TYR A O 1
ATOM 1505 N N . ARG A 1 189 ? -10.039 -12.531 -14.969 1 96.81 189 ARG A N 1
ATOM 1506 C CA . ARG A 1 189 ? -8.812 -12.188 -15.68 1 96.81 189 ARG A CA 1
ATOM 1507 C C . ARG A 1 189 ? -7.578 -12.531 -14.852 1 96.81 189 ARG A C 1
ATOM 1509 O O . ARG A 1 189 ? -7.637 -12.531 -13.617 1 96.81 189 ARG A O 1
ATOM 1516 N N . ILE A 1 190 ? -6.48 -12.82 -15.508 1 97.56 190 ILE A N 1
ATOM 1517 C CA . ILE A 1 190 ? -5.215 -13.047 -14.82 1 97.56 190 ILE A CA 1
ATOM 1518 C C . ILE A 1 190 ? -4.562 -11.703 -14.492 1 97.56 190 ILE A C 1
ATOM 1520 O O . ILE A 1 190 ? -4.227 -10.938 -15.391 1 97.56 190 ILE A O 1
ATOM 1524 N N . ARG A 1 191 ? -4.398 -11.492 -13.234 1 96.56 191 ARG A N 1
ATOM 1525 C CA . ARG A 1 191 ? -3.828 -10.219 -12.797 1 96.56 191 ARG A CA 1
ATOM 1526 C C . ARG A 1 191 ? -2.312 -10.32 -12.656 1 96.56 191 ARG A C 1
ATOM 1528 O O . ARG A 1 191 ? -1.589 -9.391 -13.008 1 96.56 191 ARG A O 1
ATOM 1535 N N . GLN A 1 192 ? -1.862 -11.414 -12.086 1 96.31 192 GLN A N 1
ATOM 1536 C CA . GLN A 1 192 ? -0.436 -11.656 -11.891 1 96.31 192 GLN A CA 1
ATOM 1537 C C . GLN A 1 192 ? -0.107 -13.141 -12.031 1 96.31 192 GLN A C 1
ATOM 1539 O O . GLN A 1 192 ? -0.956 -14 -11.773 1 96.31 192 GLN A O 1
ATOM 1544 N N . VAL A 1 193 ? 1.087 -13.391 -12.484 1 96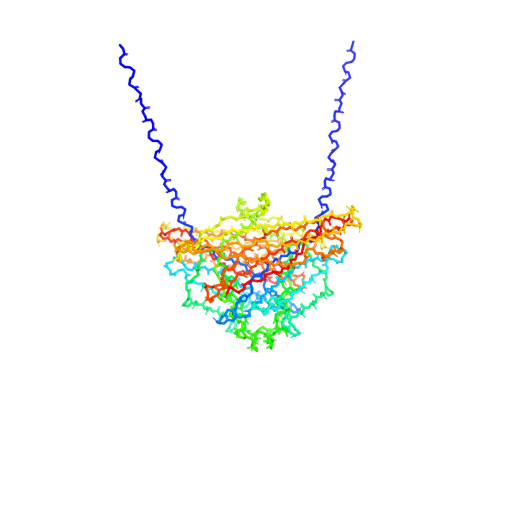.19 193 VAL A N 1
ATOM 1545 C CA . VAL A 1 193 ? 1.703 -14.711 -12.383 1 96.19 193 VAL A CA 1
ATOM 1546 C C . VAL A 1 193 ? 3.023 -14.609 -11.625 1 96.19 193 VAL A C 1
ATOM 1548 O O . VAL A 1 193 ? 3.906 -13.828 -12 1 96.19 193 VAL A O 1
ATOM 1551 N N . ILE A 1 194 ? 3.121 -15.422 -10.586 1 96.19 194 ILE A N 1
ATOM 1552 C CA . ILE A 1 194 ? 4.273 -15.336 -9.688 1 96.19 194 ILE A CA 1
ATOM 1553 C C . ILE A 1 194 ? 4.973 -16.688 -9.625 1 96.19 194 ILE A C 1
ATOM 1555 O O . ILE A 1 194 ? 4.324 -17.719 -9.406 1 96.19 194 ILE A O 1
ATOM 1559 N N . LEU A 1 195 ? 6.285 -16.656 -9.875 1 95.38 195 LEU A N 1
ATOM 1560 C CA . LEU A 1 195 ? 7.105 -17.828 -9.625 1 95.38 195 LEU A CA 1
ATOM 1561 C C . LEU A 1 195 ? 7.543 -17.891 -8.164 1 95.38 195 LEU A C 1
ATOM 1563 O O . LEU A 1 195 ? 8.18 -16.969 -7.664 1 95.38 195 LEU A O 1
ATOM 1567 N N . ALA A 1 196 ? 7.227 -18.953 -7.504 1 96.44 196 ALA A N 1
ATOM 1568 C CA . ALA A 1 196 ? 7.527 -19.109 -6.082 1 96.44 196 ALA A CA 1
ATOM 1569 C C . ALA A 1 196 ? 9.031 -19.219 -5.852 1 96.44 196 ALA A C 1
ATOM 1571 O O . ALA A 1 196 ? 9.797 -19.438 -6.793 1 96.44 196 ALA A O 1
ATOM 1572 N N . PRO A 1 197 ? 9.438 -19.078 -4.574 1 94.5 197 PRO A N 1
ATOM 1573 C CA . PRO A 1 197 ? 10.867 -19.109 -4.246 1 94.5 197 PRO A CA 1
ATOM 1574 C C . PRO A 1 197 ? 11.516 -20.453 -4.523 1 94.5 197 PRO A C 1
ATOM 1576 O O . PRO A 1 197 ? 12.742 -20.562 -4.574 1 94.5 197 PRO A O 1
ATOM 1579 N N . ASP A 1 198 ? 10.742 -21.484 -4.742 1 93.94 198 ASP A N 1
ATOM 1580 C CA . ASP A 1 198 ? 11.32 -22.781 -5.055 1 93.94 198 ASP A CA 1
ATOM 1581 C C . ASP A 1 198 ? 11.703 -22.875 -6.527 1 93.94 198 ASP A C 1
ATOM 1583 O O . ASP A 1 198 ? 12.164 -23.922 -6.992 1 93.94 198 ASP A O 1
ATOM 1587 N N . ASP A 1 199 ? 11.422 -21.859 -7.281 1 90.56 199 ASP A N 1
ATOM 1588 C CA . ASP A 1 199 ? 11.766 -21.703 -8.688 1 90.56 199 ASP A CA 1
ATOM 1589 C C . ASP A 1 199 ? 11.039 -22.734 -9.555 1 90.56 199 ASP A C 1
ATOM 1591 O O . ASP A 1 199 ? 11.508 -23.078 -10.641 1 90.56 199 ASP A O 1
ATOM 1595 N N . ALA A 1 200 ? 9.945 -23.156 -9.086 1 91.81 200 ALA A N 1
ATOM 1596 C CA . ALA A 1 200 ? 9.203 -24.172 -9.836 1 91.81 200 ALA A CA 1
ATOM 1597 C C . ALA A 1 200 ? 7.703 -23.906 -9.781 1 91.81 200 ALA A C 1
ATOM 1599 O O . ALA A 1 200 ? 7.031 -23.875 -10.812 1 91.81 200 ALA A O 1
ATOM 1600 N N . SER A 1 201 ? 7.16 -23.656 -8.609 1 96.25 201 SER A N 1
ATOM 1601 C CA . SER A 1 201 ? 5.723 -23.5 -8.414 1 96.25 201 SER A CA 1
ATOM 1602 C C . SER A 1 201 ? 5.246 -22.141 -8.922 1 96.25 201 SER A C 1
ATOM 1604 O O . SER A 1 201 ? 5.969 -21.141 -8.828 1 96.25 201 SER A O 1
ATOM 1606 N N . LEU A 1 202 ? 4.078 -22.094 -9.508 1 97.19 202 LEU A N 1
ATOM 1607 C CA . LEU A 1 202 ? 3.475 -20.875 -10.039 1 97.19 202 LEU A CA 1
ATOM 1608 C C . LEU A 1 202 ? 2.219 -20.5 -9.258 1 97.19 202 LEU A C 1
ATOM 1610 O O . LEU A 1 202 ? 1.425 -21.375 -8.898 1 97.19 202 LEU A O 1
ATOM 1614 N N . VAL A 1 203 ? 2.062 -19.25 -8.906 1 98.44 203 VAL A N 1
ATOM 1615 C CA . VAL A 1 203 ? 0.837 -18.688 -8.352 1 98.44 203 VAL A CA 1
ATOM 1616 C C . VAL A 1 203 ? 0.175 -17.766 -9.375 1 98.44 203 VAL A C 1
ATOM 1618 O O . VAL A 1 203 ? 0.794 -16.812 -9.859 1 98.44 203 VAL A O 1
ATOM 1621 N N . PHE A 1 204 ? -1.043 -18.047 -9.758 1 98.31 204 PHE A N 1
ATOM 1622 C CA . PHE A 1 204 ? -1.858 -17.219 -10.633 1 98.31 204 PHE A CA 1
ATOM 1623 C C . PHE A 1 204 ? -2.842 -16.375 -9.82 1 98.31 204 PHE A C 1
ATOM 1625 O O . PHE A 1 204 ? -3.744 -16.922 -9.18 1 98.31 204 PHE A O 1
ATOM 1632 N N . VAL A 1 205 ? -2.637 -15.133 -9.789 1 98.38 205 VAL A N 1
ATOM 1633 C CA . VAL A 1 205 ? -3.594 -14.219 -9.164 1 98.38 205 VAL A CA 1
ATOM 1634 C C . VAL A 1 205 ? -4.719 -13.906 -10.141 1 98.38 205 VAL A C 1
ATOM 1636 O O . VAL A 1 205 ? -4.48 -13.312 -11.203 1 98.38 205 VAL A O 1
ATOM 1639 N N . ILE A 1 206 ? -5.906 -14.266 -9.766 1 98.12 206 ILE A N 1
ATOM 1640 C CA . ILE A 1 206 ? -7.082 -14.102 -10.617 1 98.12 206 ILE A CA 1
ATOM 1641 C C . ILE A 1 206 ? -7.969 -12.992 -10.07 1 98.12 206 ILE A C 1
ATOM 1643 O O . ILE A 1 206 ? -8.32 -13 -8.883 1 98.12 206 ILE A O 1
ATOM 1647 N N . GLU A 1 207 ? -8.25 -12.078 -10.867 1 97.44 207 GLU A N 1
ATOM 1648 C CA . GLU A 1 207 ? -9.219 -11.023 -10.562 1 97.44 207 GLU A CA 1
ATOM 1649 C C . GLU A 1 207 ? -10.617 -11.406 -11.039 1 97.44 207 GLU A C 1
ATOM 1651 O O . GLU A 1 207 ? -10.789 -11.891 -12.164 1 97.44 207 GLU A O 1
ATOM 1656 N N . LYS A 1 208 ? -11.602 -11.25 -10.164 1 96.5 208 LYS A N 1
ATOM 1657 C CA . LYS A 1 208 ? -13 -11.484 -10.492 1 96.5 208 LYS A CA 1
ATOM 1658 C C . LYS A 1 208 ? -13.797 -10.18 -10.492 1 96.5 208 LYS A C 1
ATOM 1660 O O . LYS A 1 208 ? -13.648 -9.359 -9.578 1 96.5 208 LYS A O 1
ATOM 1665 N N . THR A 1 209 ? -14.562 -10.047 -11.477 1 95.56 209 THR A N 1
ATOM 1666 C CA . THR A 1 209 ? -15.523 -8.953 -11.5 1 95.56 209 THR A CA 1
ATOM 1667 C C . THR A 1 209 ? -16.906 -9.445 -11.102 1 95.56 209 THR A C 1
ATOM 1669 O O . THR A 1 209 ? -17.469 -10.328 -11.75 1 95.56 209 THR A O 1
ATOM 1672 N N . ILE A 1 210 ? -17.438 -8.875 -10.07 1 95.31 210 ILE A N 1
ATOM 1673 C CA . ILE A 1 210 ? -18.719 -9.305 -9.523 1 95.31 210 ILE A CA 1
ATOM 1674 C C . ILE A 1 210 ? -19.766 -8.219 -9.758 1 95.31 210 ILE A C 1
ATOM 1676 O O . ILE A 1 210 ? -19.516 -7.035 -9.516 1 95.31 210 ILE A O 1
ATOM 1680 N N . TYR A 1 211 ? -20.875 -8.672 -10.102 1 93.06 211 TYR A N 1
ATOM 1681 C CA . TYR A 1 211 ? -21.969 -7.727 -10.328 1 93.06 211 TYR A CA 1
ATOM 1682 C C . TYR A 1 211 ? -22.438 -7.121 -9.008 1 93.06 211 TYR A C 1
ATOM 1684 O O . TYR A 1 211 ? -22.625 -7.832 -8.016 1 93.06 211 TYR A O 1
ATOM 1692 N N . ALA A 1 212 ? -22.562 -5.879 -9.008 1 89.19 212 ALA A N 1
ATOM 1693 C CA . ALA A 1 212 ? -23.25 -5.125 -7.957 1 89.19 212 ALA A CA 1
ATOM 1694 C C . ALA A 1 212 ? -24.078 -3.988 -8.539 1 89.19 212 ALA A C 1
ATOM 1696 O O . ALA A 1 212 ? -23.672 -3.355 -9.516 1 89.19 212 ALA A O 1
ATOM 1697 N N . PRO A 1 213 ? -25.203 -3.688 -8 1 85.56 213 PRO A N 1
ATOM 1698 C CA . PRO A 1 213 ? -26.078 -2.645 -8.523 1 85.56 213 PRO A CA 1
ATOM 1699 C C . PRO A 1 213 ? -25.406 -1.281 -8.609 1 85.56 213 PRO A C 1
ATOM 1701 O O . PRO A 1 213 ? -25.734 -0.477 -9.484 1 85.56 213 PRO A O 1
ATOM 1704 N N . THR A 1 214 ? -24.5 -1.026 -7.789 1 84.31 214 THR A N 1
ATOM 1705 C CA . THR A 1 214 ? -23.875 0.288 -7.703 1 84.31 214 THR A CA 1
ATOM 1706 C C . THR A 1 214 ? -22.609 0.339 -8.555 1 84.31 214 THR A C 1
ATOM 1708 O O . THR A 1 214 ? -21.938 1.375 -8.633 1 84.31 214 THR A O 1
ATOM 1711 N N . GLY A 1 215 ? -22.281 -0.792 -9.195 1 85.81 215 GLY A N 1
ATOM 1712 C CA . GLY A 1 215 ? -21.062 -0.935 -9.984 1 85.81 215 GLY A CA 1
ATOM 1713 C C . GLY A 1 215 ? -20.312 -2.217 -9.68 1 85.81 215 GLY A C 1
ATOM 1714 O O . GLY A 1 215 ? -20.5 -2.824 -8.625 1 85.81 215 GLY A O 1
ATOM 1715 N N . PRO A 1 216 ? -19.547 -2.557 -10.539 1 87 216 PRO A N 1
ATOM 1716 C CA . PRO A 1 216 ? -18.875 -3.848 -10.367 1 87 216 PRO A CA 1
ATOM 1717 C C . PRO A 1 216 ? -17.938 -3.865 -9.18 1 87 216 PRO A C 1
ATOM 1719 O O . PRO A 1 216 ? -17.297 -2.854 -8.883 1 87 216 PRO A O 1
ATOM 1722 N N . SER A 1 217 ? -17.891 -5 -8.531 1 92.31 217 SER A N 1
ATOM 1723 C CA . SER A 1 217 ? -16.969 -5.262 -7.434 1 92.31 217 SER A CA 1
ATOM 1724 C C . SER A 1 217 ? -15.812 -6.145 -7.883 1 92.31 217 SER A C 1
ATOM 1726 O O . SER A 1 217 ? -16.016 -7.133 -8.594 1 92.31 217 SER A O 1
ATOM 1728 N N . ILE A 1 218 ? -14.617 -5.715 -7.508 1 94.94 218 ILE A N 1
ATOM 1729 C CA . ILE A 1 218 ? -13.422 -6.469 -7.879 1 94.94 218 ILE A CA 1
ATOM 1730 C C . ILE A 1 218 ? -12.906 -7.246 -6.672 1 94.94 218 ILE A C 1
ATOM 1732 O O . ILE A 1 218 ? -12.781 -6.695 -5.574 1 94.94 218 ILE A O 1
ATOM 1736 N N . ARG A 1 219 ? -12.719 -8.531 -6.883 1 96.31 219 ARG A N 1
ATOM 1737 C CA . ARG A 1 219 ? -12.156 -9.414 -5.863 1 96.31 219 ARG A CA 1
ATOM 1738 C C . ARG A 1 219 ? -11.07 -10.312 -6.457 1 96.31 219 ARG A C 1
ATOM 1740 O O . ARG A 1 219 ? -10.836 -10.297 -7.668 1 96.31 219 ARG A O 1
ATOM 1747 N N . TYR A 1 220 ? -10.406 -11.086 -5.555 1 97.75 220 TYR A N 1
ATOM 1748 C CA . TYR A 1 220 ? -9.25 -11.844 -6.023 1 97.75 220 TYR A CA 1
ATOM 1749 C C . TYR A 1 220 ? -9.281 -13.266 -5.488 1 97.75 220 TYR A C 1
ATOM 1751 O O . TYR A 1 220 ? -9.836 -13.523 -4.422 1 97.75 220 TYR A O 1
ATOM 1759 N N . MET A 1 221 ? -8.758 -14.125 -6.219 1 97.31 221 MET A N 1
ATOM 1760 C CA . MET A 1 221 ? -8.438 -15.492 -5.82 1 97.31 221 MET A CA 1
ATOM 1761 C C . MET A 1 221 ? -7.125 -15.953 -6.449 1 97.31 221 MET A C 1
ATOM 1763 O O . MET A 1 221 ? -6.531 -15.234 -7.254 1 97.31 221 MET A O 1
ATOM 1767 N N . VAL A 1 222 ? -6.613 -17.094 -5.988 1 98.5 222 VAL A N 1
ATOM 1768 C CA . VAL A 1 222 ? -5.387 -17.578 -6.609 1 98.5 222 VAL A CA 1
ATOM 1769 C C . VAL A 1 222 ? -5.543 -19.062 -6.977 1 98.5 222 VAL A C 1
ATOM 1771 O O . VAL A 1 222 ? -6.355 -19.766 -6.383 1 98.5 222 VAL A O 1
ATOM 1774 N N . GLU A 1 223 ? -4.898 -19.469 -8.031 1 98.31 223 GLU A N 1
ATOM 1775 C CA . GLU A 1 223 ? -4.633 -20.859 -8.406 1 98.31 223 GLU A CA 1
ATOM 1776 C C . GLU A 1 223 ? -3.135 -21.141 -8.43 1 98.31 223 GLU A C 1
ATOM 1778 O O . GLU A 1 223 ? -2.338 -20.281 -8.805 1 98.31 223 GLU A O 1
ATOM 1783 N N . THR A 1 224 ? -2.773 -22.328 -7.961 1 98.62 224 THR A N 1
ATOM 1784 C CA . THR A 1 224 ? -1.345 -22.625 -7.969 1 98.62 224 THR A CA 1
ATOM 1785 C C . THR A 1 224 ? -1.071 -23.953 -8.672 1 98.62 224 THR A C 1
ATOM 1787 O O . THR A 1 224 ? -1.951 -24.812 -8.75 1 98.62 224 THR A O 1
ATOM 1790 N N . ILE A 1 225 ? 0.099 -24.047 -9.289 1 97 225 ILE A N 1
ATOM 1791 C CA . ILE A 1 225 ? 0.6 -25.312 -9.844 1 97 225 ILE A CA 1
ATOM 1792 C C . ILE A 1 225 ? 2.006 -25.578 -9.312 1 97 225 ILE A C 1
ATOM 1794 O O . ILE A 1 225 ? 2.803 -24.656 -9.141 1 97 225 ILE A O 1
ATOM 1798 N N . THR A 1 226 ? 2.24 -26.812 -8.977 1 94.44 226 THR A N 1
ATOM 1799 C CA . THR A 1 226 ? 3.574 -27.297 -8.641 1 94.44 226 THR A CA 1
ATOM 1800 C C . THR A 1 226 ? 3.988 -28.422 -9.57 1 94.44 226 THR A C 1
ATOM 1802 O O . THR A 1 226 ? 3.465 -29.547 -9.477 1 94.44 226 THR A O 1
ATOM 1805 N N . PRO A 1 227 ? 4.863 -28.078 -10.484 1 87.81 227 PRO A N 1
ATOM 1806 C CA . PRO A 1 227 ? 5.273 -29.125 -11.43 1 87.81 227 PRO A CA 1
ATOM 1807 C C . PRO A 1 227 ? 5.984 -30.281 -10.742 1 87.81 227 PRO A C 1
ATOM 1809 O O . PRO A 1 227 ? 6.605 -30.109 -9.695 1 87.81 227 PRO A O 1
ATOM 1812 N N . MET B 1 1 ? 20.891 12.531 -61.344 1 31.91 1 MET B N 1
ATOM 1813 C CA . MET B 1 1 ? 20.453 13.102 -60.062 1 31.91 1 MET B CA 1
ATOM 1814 C C . MET B 1 1 ? 20.344 12.031 -59 1 31.91 1 MET B C 1
ATOM 1816 O O . MET B 1 1 ? 19.531 11.109 -59.094 1 31.91 1 MET B O 1
ATOM 1820 N N . LYS B 1 2 ? 21.578 11.648 -58.406 1 40.72 2 LYS B N 1
ATOM 1821 C CA . LYS B 1 2 ? 21.75 10.711 -57.312 1 40.72 2 LYS B CA 1
ATOM 1822 C C . LYS B 1 2 ? 21 11.18 -56.062 1 40.72 2 LYS B C 1
ATOM 1824 O O . LYS B 1 2 ? 21.266 12.258 -55.531 1 40.72 2 LYS B O 1
ATOM 1829 N N . ARG B 1 3 ? 19.75 10.703 -55.875 1 35.94 3 ARG B N 1
ATOM 1830 C CA . ARG B 1 3 ? 18.922 10.891 -54.688 1 35.94 3 ARG B CA 1
ATOM 1831 C C . ARG B 1 3 ? 19.609 10.32 -53.469 1 35.94 3 ARG B C 1
ATOM 1833 O O . ARG B 1 3 ? 19.938 9.125 -53.406 1 35.94 3 ARG B O 1
ATOM 1840 N N . ALA B 1 4 ? 20.469 11.094 -52.812 1 42.91 4 ALA B N 1
ATOM 1841 C CA . ALA B 1 4 ? 21.031 10.812 -51.469 1 42.91 4 ALA B CA 1
ATOM 1842 C C . ALA B 1 4 ? 19.922 10.562 -50.469 1 42.91 4 ALA B C 1
ATOM 1844 O O . ALA B 1 4 ? 19.094 11.438 -50.219 1 42.91 4 ALA B O 1
ATOM 1845 N N . LEU B 1 5 ? 19.469 9.352 -50.312 1 35.66 5 LEU B N 1
ATOM 1846 C CA . LEU B 1 5 ? 18.594 8.906 -49.219 1 35.66 5 LEU B CA 1
ATOM 1847 C C . LEU B 1 5 ? 19.25 9.141 -47.875 1 35.66 5 LEU B C 1
ATOM 1849 O O . LEU B 1 5 ? 20.312 8.578 -47.594 1 35.66 5 LEU B O 1
ATOM 1853 N N . LEU B 1 6 ? 19.078 10.336 -47.312 1 36.81 6 LEU B N 1
ATOM 1854 C CA . LEU B 1 6 ? 19.438 10.633 -45.938 1 36.81 6 LEU B CA 1
ATOM 1855 C C . LEU B 1 6 ? 18.734 9.703 -44.969 1 36.81 6 LEU B C 1
ATOM 1857 O O . LEU B 1 6 ? 17.5 9.711 -44.875 1 36.81 6 LEU B O 1
ATOM 1861 N N . ALA B 1 7 ? 19.328 8.594 -44.656 1 37.38 7 ALA B N 1
ATOM 1862 C CA . ALA B 1 7 ? 18.891 7.707 -43.594 1 37.38 7 ALA B CA 1
ATOM 1863 C C . ALA B 1 7 ? 18.938 8.414 -42.219 1 37.38 7 ALA B C 1
ATOM 1865 O O . ALA B 1 7 ? 20 8.859 -41.781 1 37.38 7 ALA B O 1
ATOM 1866 N N . LEU B 1 8 ? 17.859 9.008 -41.875 1 36.31 8 LEU B N 1
ATOM 1867 C CA . LEU B 1 8 ? 17.703 9.516 -40.531 1 36.31 8 LEU B CA 1
ATOM 1868 C C . LEU B 1 8 ? 17.875 8.398 -39.5 1 36.31 8 LEU B C 1
ATOM 1870 O O . LEU B 1 8 ? 17.062 7.457 -39.469 1 36.31 8 LEU B O 1
ATOM 1874 N N . VAL B 1 9 ? 19.078 8.125 -39.094 1 36.31 9 VAL B N 1
ATOM 1875 C CA . VAL B 1 9 ? 19.359 7.254 -37.969 1 36.31 9 VAL B CA 1
ATOM 1876 C C . VAL B 1 9 ? 18.688 7.816 -36.719 1 36.31 9 VAL B C 1
ATOM 1878 O O . VAL B 1 9 ? 19.078 8.883 -36.219 1 36.31 9 VAL B O 1
ATOM 1881 N N . LEU B 1 10 ? 17.406 7.504 -36.5 1 36.19 10 LEU B N 1
ATOM 1882 C CA . LEU B 1 10 ? 16.766 7.73 -35.188 1 36.19 10 LEU B CA 1
ATOM 1883 C C . LEU B 1 10 ? 17.562 7.047 -34.094 1 36.19 10 LEU B C 1
ATOM 1885 O O . LEU B 1 10 ? 17.609 5.816 -34.031 1 36.19 10 LEU B O 1
ATOM 1889 N N . SER B 1 11 ? 18.578 7.68 -33.625 1 34.59 11 SER B N 1
ATOM 1890 C CA . SER B 1 11 ? 19.25 7.223 -32.406 1 34.59 11 SER B CA 1
ATOM 1891 C C . SER B 1 11 ? 18.266 7.086 -31.25 1 34.59 11 SER B C 1
ATOM 1893 O O . SER B 1 11 ? 17.656 8.07 -30.828 1 34.59 11 SER B O 1
ATOM 1895 N N . LEU B 1 12 ? 17.594 5.98 -31.109 1 36.78 12 LEU B N 1
ATOM 1896 C CA . LEU B 1 12 ? 16.891 5.664 -29.859 1 36.78 12 LEU B CA 1
ATOM 1897 C C . LEU B 1 12 ? 17.797 5.855 -28.656 1 36.78 12 LEU B C 1
ATOM 1899 O O . LEU B 1 12 ? 18.719 5.062 -28.438 1 36.78 12 LEU B O 1
ATOM 1903 N N . ILE B 1 13 ? 18.078 7.074 -28.25 1 35.38 13 ILE B N 1
ATOM 1904 C CA . ILE B 1 13 ? 18.719 7.281 -26.953 1 35.38 13 ILE B CA 1
ATOM 1905 C C . ILE B 1 13 ? 17.984 6.48 -25.891 1 35.38 13 ILE B C 1
ATOM 1907 O O . ILE B 1 13 ? 16.781 6.648 -25.703 1 35.38 13 ILE B O 1
ATOM 1911 N N . PRO B 1 14 ? 18.5 5.383 -25.484 1 37.28 14 PRO B N 1
ATOM 1912 C CA . PRO B 1 14 ? 17.828 4.781 -24.312 1 37.28 14 PRO B CA 1
ATOM 1913 C C . PRO B 1 14 ? 17.641 5.77 -23.172 1 37.28 14 PRO B C 1
ATOM 1915 O O . PRO B 1 14 ? 18.609 6.34 -22.672 1 37.28 14 PRO B O 1
ATOM 1918 N N . LEU B 1 15 ? 16.625 6.555 -23.125 1 34.88 15 LEU B N 1
ATOM 1919 C CA . LEU B 1 15 ? 16.328 7.25 -21.875 1 34.88 15 LEU B CA 1
ATOM 1920 C C . LEU B 1 15 ? 16.547 6.324 -20.672 1 34.88 15 LEU B C 1
ATOM 1922 O O . LEU B 1 15 ? 15.789 5.363 -20.484 1 34.88 15 LEU B O 1
ATOM 1926 N N . THR B 1 16 ? 17.766 6.055 -20.406 1 38.34 16 THR B N 1
ATOM 1927 C CA . THR B 1 16 ? 17.984 5.457 -19.094 1 38.34 16 THR B CA 1
ATOM 1928 C C . THR B 1 16 ? 17.094 6.113 -18.047 1 38.34 16 THR B C 1
ATOM 1930 O O . THR B 1 16 ? 17.25 7.297 -17.734 1 38.34 16 THR B O 1
ATOM 1933 N N . LEU B 1 17 ? 15.867 6.039 -18.016 1 40.31 17 LEU B N 1
ATOM 1934 C CA . LEU B 1 17 ? 15.125 6.516 -16.859 1 40.31 17 LEU B CA 1
ATOM 1935 C C . LEU B 1 17 ? 15.867 6.172 -15.57 1 40.31 17 LEU B C 1
ATOM 1937 O O . LEU B 1 17 ? 15.945 5.004 -15.188 1 40.31 17 LEU B O 1
ATOM 1941 N N . SER B 1 18 ? 17.094 6.637 -15.383 1 47.19 18 SER B N 1
ATOM 1942 C CA . SER B 1 18 ? 17.672 6.562 -14.047 1 47.19 18 SER B CA 1
ATOM 1943 C C . SER B 1 18 ? 16.609 6.73 -12.969 1 47.19 18 SER B C 1
ATOM 1945 O O . SER B 1 18 ? 16.094 7.832 -12.773 1 47.19 18 SER B O 1
ATOM 1947 N N . ALA B 1 19 ? 15.703 5.844 -12.734 1 58.94 19 ALA B N 1
ATOM 1948 C CA . ALA B 1 19 ? 14.555 6.012 -11.844 1 58.94 19 ALA B CA 1
ATOM 1949 C C . ALA B 1 19 ? 15.008 6.25 -10.406 1 58.94 19 ALA B C 1
ATOM 1951 O O . ALA B 1 19 ? 15.758 5.445 -9.844 1 58.94 19 ALA B O 1
ATOM 1952 N N . GLY B 1 20 ? 15.438 7.477 -9.969 1 65.81 20 GLY B N 1
ATOM 1953 C CA . GLY B 1 20 ? 15.664 7.867 -8.586 1 65.81 20 GLY B CA 1
ATOM 1954 C C . GLY B 1 20 ? 14.922 6.996 -7.59 1 65.81 20 GLY B C 1
ATOM 1955 O O . GLY B 1 20 ? 14.188 6.09 -7.98 1 65.81 20 GLY B O 1
ATOM 1956 N N . ASP B 1 21 ? 15.539 6.941 -6.293 1 82.94 21 ASP B N 1
ATOM 1957 C CA . ASP B 1 21 ? 14.945 6.238 -5.16 1 82.94 21 ASP B CA 1
ATOM 1958 C C . ASP B 1 21 ? 13.781 7.023 -4.57 1 82.94 21 ASP B C 1
ATOM 1960 O O . ASP B 1 21 ? 13.977 7.891 -3.717 1 82.94 21 ASP B O 1
ATOM 1964 N N . ALA B 1 22 ? 12.625 6.785 -5.105 1 88.69 22 ALA B N 1
ATOM 1965 C CA . ALA B 1 22 ? 11.461 7.465 -4.555 1 88.69 22 ALA B CA 1
ATOM 1966 C C . ALA B 1 22 ? 10.758 6.59 -3.518 1 88.69 22 ALA B C 1
ATOM 1968 O O . ALA B 1 22 ? 10.062 5.633 -3.873 1 88.69 22 ALA B O 1
ATOM 1969 N N . ALA B 1 23 ? 11.008 6.996 -2.289 1 95.69 23 ALA B N 1
ATOM 1970 C CA . ALA B 1 23 ? 10.359 6.25 -1.215 1 95.69 23 ALA B CA 1
ATOM 1971 C C . ALA B 1 23 ? 8.852 6.488 -1.218 1 95.69 23 ALA B C 1
ATOM 1973 O O . ALA B 1 23 ? 8.375 7.48 -1.778 1 95.69 23 ALA B O 1
ATOM 1974 N N . ALA B 1 24 ? 8.117 5.57 -0.671 1 96.25 24 ALA B N 1
ATOM 1975 C CA . ALA B 1 24 ? 6.676 5.699 -0.499 1 96.25 24 ALA B CA 1
ATOM 1976 C C . ALA B 1 24 ? 6.32 6.027 0.95 1 96.25 24 ALA B C 1
ATOM 1978 O O . ALA B 1 24 ? 6.918 5.477 1.879 1 96.25 24 ALA B O 1
ATOM 1979 N N . PHE B 1 25 ? 5.375 6.98 1.034 1 97.62 25 PHE B N 1
ATOM 1980 C CA . PHE B 1 25 ? 4.852 7.383 2.336 1 97.62 25 PHE B CA 1
ATOM 1981 C C . PHE B 1 25 ? 3.598 6.59 2.682 1 97.62 25 PHE B C 1
ATOM 1983 O O . PHE B 1 25 ? 2.74 6.367 1.825 1 97.62 25 PHE B O 1
ATOM 1990 N N . LEU B 1 26 ? 3.525 6.125 3.973 1 98.12 26 LEU B N 1
ATOM 1991 C CA . LEU B 1 26 ? 2.305 5.465 4.414 1 98.12 26 LEU B CA 1
ATOM 1992 C C . LEU B 1 26 ? 1.844 6.012 5.762 1 98.12 26 LEU B C 1
ATOM 1994 O O . LEU B 1 26 ? 2.594 5.977 6.738 1 98.12 26 LEU B O 1
ATOM 1998 N N . ASN B 1 27 ? 0.615 6.586 5.797 1 98.56 27 ASN B N 1
ATOM 1999 C CA . ASN B 1 27 ? -0.061 6.914 7.047 1 98.56 27 ASN B CA 1
ATOM 2000 C C . ASN B 1 27 ? -0.436 5.66 7.828 1 98.56 27 ASN B C 1
ATOM 2002 O O . ASN B 1 27 ? -1.251 4.855 7.367 1 98.56 27 ASN B O 1
ATOM 2006 N N . LEU B 1 28 ? 0.2 5.465 9.055 1 98.75 28 LEU B N 1
ATOM 2007 C CA . LEU B 1 28 ? -0.01 4.238 9.812 1 98.75 28 LEU B CA 1
ATOM 2008 C C . LEU B 1 28 ? -0.979 4.473 10.961 1 98.75 28 LEU B C 1
ATOM 2010 O O . LEU B 1 28 ? -1.27 3.551 11.734 1 98.75 28 LEU B O 1
ATOM 2014 N N . GLY B 1 29 ? -1.461 5.703 11.094 1 98.56 29 GLY B N 1
ATOM 2015 C CA . GLY B 1 29 ? -2.57 5.945 12 1 98.56 29 GLY B CA 1
ATOM 2016 C C . GLY B 1 29 ? -2.166 6.719 13.242 1 98.56 29 GLY B C 1
ATOM 2017 O O . GLY B 1 29 ? -0.984 7.012 13.445 1 98.56 29 GLY B O 1
ATOM 2018 N N . PHE B 1 30 ? -3.197 7.078 14.055 1 98.81 30 PHE B N 1
ATOM 2019 C CA . PHE B 1 30 ? -3.062 7.855 15.281 1 98.81 30 PHE B CA 1
ATOM 2020 C C . PHE B 1 30 ? -3.449 7.023 16.5 1 98.81 30 PHE B C 1
ATOM 2022 O O . PHE B 1 30 ? -4.121 5.996 16.359 1 98.81 30 PHE B O 1
ATOM 2029 N N . SER B 1 31 ? -2.9 7.48 17.672 1 98.75 31 SER B N 1
ATOM 2030 C CA . SER B 1 31 ? -3.541 7.07 18.922 1 98.75 31 SER B CA 1
ATOM 2031 C C . SER B 1 31 ? -4.965 7.609 19.016 1 98.75 31 SER B C 1
ATOM 2033 O O . SER B 1 31 ? -5.312 8.578 18.328 1 98.75 31 SER B O 1
ATOM 2035 N N . PRO B 1 32 ? -5.832 6.965 19.781 1 96.94 32 PRO B N 1
ATOM 2036 C CA . PRO B 1 32 ? -7.242 7.363 19.812 1 96.94 32 PRO B CA 1
ATOM 2037 C C . PRO B 1 32 ? -7.426 8.844 20.156 1 96.94 32 PRO B C 1
ATOM 2039 O O . PRO B 1 32 ? -8.336 9.492 19.625 1 96.94 32 PRO B O 1
ATOM 2042 N N . ASP B 1 33 ? -6.574 9.438 20.922 1 96.94 33 ASP B N 1
ATOM 2043 C CA . ASP B 1 33 ? -6.715 10.828 21.344 1 96.94 33 ASP B CA 1
ATOM 2044 C C . ASP B 1 33 ? -6.004 11.773 20.375 1 96.94 33 ASP B C 1
ATOM 2046 O O . ASP B 1 33 ? -6.008 12.984 20.578 1 96.94 33 ASP B O 1
ATOM 2050 N N . GLY B 1 34 ? -5.336 11.273 19.375 1 97.88 34 GLY B N 1
ATOM 2051 C CA . GLY B 1 34 ? -4.688 12.086 18.359 1 97.88 34 GLY B CA 1
ATOM 2052 C C . GLY B 1 34 ? -3.312 12.57 18.781 1 97.88 34 GLY B C 1
ATOM 2053 O O . GLY B 1 34 ? -2.656 13.305 18.031 1 97.88 34 GLY B O 1
ATOM 2054 N N . ARG B 1 35 ? -2.852 12.141 19.906 1 98.5 35 ARG B N 1
ATOM 2055 C CA . ARG B 1 35 ? -1.589 12.641 20.438 1 98.5 35 ARG B CA 1
ATOM 2056 C C . ARG B 1 35 ? -0.404 12.055 19.672 1 98.5 35 ARG B C 1
ATOM 2058 O O . ARG B 1 35 ? 0.594 12.75 19.453 1 98.5 35 ARG B O 1
ATOM 2065 N N . TYR B 1 36 ? -0.45 10.766 19.359 1 98.88 36 TYR B N 1
ATOM 2066 C CA . TYR B 1 36 ? 0.656 10.102 18.688 1 98.88 36 TYR B CA 1
ATOM 2067 C C . TYR B 1 36 ? 0.286 9.742 17.25 1 98.88 36 TYR B C 1
ATOM 2069 O O . TYR B 1 36 ? -0.812 9.25 16.984 1 98.88 36 TYR B O 1
ATOM 2077 N N . PHE B 1 37 ? 1.091 10.102 16.344 1 98.94 37 PHE B N 1
ATOM 2078 C CA . PHE B 1 37 ? 0.955 9.797 14.914 1 98.94 37 PHE B CA 1
ATOM 2079 C C . PHE B 1 37 ? 2.104 8.922 14.438 1 98.94 37 PHE B C 1
ATOM 2081 O O . PHE B 1 37 ? 3.273 9.234 14.672 1 98.94 37 PHE B O 1
ATOM 2088 N N . LEU B 1 38 ? 1.793 7.762 13.828 1 98.94 38 LEU B N 1
ATOM 2089 C CA . LEU B 1 38 ? 2.791 6.863 13.266 1 98.94 38 LEU B CA 1
ATOM 2090 C C . LEU B 1 38 ? 2.74 6.883 11.742 1 98.94 38 LEU B C 1
ATOM 2092 O O . LEU B 1 38 ? 1.661 6.785 11.148 1 98.94 38 LEU B O 1
ATOM 2096 N N . PHE B 1 39 ? 3.84 7.105 11.047 1 98.88 39 PHE B N 1
ATOM 2097 C CA . PHE B 1 39 ? 3.906 6.938 9.602 1 98.88 39 PHE B CA 1
ATOM 2098 C C . PHE B 1 39 ? 5.129 6.117 9.211 1 98.88 39 PHE B C 1
ATOM 2100 O O . PHE B 1 39 ? 6.074 5.988 9.984 1 98.88 39 PHE B O 1
ATOM 2107 N N . GLY B 1 40 ? 5.039 5.508 8.117 1 98.69 40 GLY B N 1
ATOM 2108 C CA . GLY B 1 40 ? 6.109 4.695 7.562 1 98.69 40 GLY B CA 1
ATOM 2109 C C . GLY B 1 40 ? 6.594 5.191 6.211 1 98.69 40 GLY B C 1
ATOM 2110 O O . GLY B 1 40 ? 5.883 5.922 5.52 1 98.69 40 GLY B O 1
ATOM 2111 N N . VAL B 1 41 ? 7.781 4.871 5.938 1 98.25 41 VAL B N 1
ATOM 2112 C CA . VAL B 1 41 ? 8.406 5.098 4.641 1 98.25 41 VAL B CA 1
ATOM 2113 C C . VAL B 1 41 ? 9.094 3.816 4.164 1 98.25 41 VAL B C 1
ATOM 2115 O O . VAL B 1 41 ? 9.719 3.107 4.953 1 98.25 41 VAL B O 1
ATOM 2118 N N . HIS B 1 42 ? 8.906 3.486 2.883 1 98.12 42 HIS B N 1
ATOM 2119 C CA . HIS B 1 42 ? 9.609 2.32 2.348 1 98.12 42 HIS B CA 1
ATOM 2120 C C . HIS B 1 42 ? 10.047 2.559 0.908 1 98.12 42 HIS B C 1
ATOM 2122 O O . HIS B 1 42 ? 9.445 3.359 0.191 1 98.12 42 HIS B O 1
ATOM 2128 N N . GLY B 1 43 ? 11.141 1.903 0.557 1 96.44 43 GLY B N 1
ATOM 2129 C CA . GLY B 1 43 ? 11.711 2.053 -0.772 1 96.44 43 GLY B CA 1
ATOM 2130 C C . GLY B 1 43 ? 12.773 1.019 -1.081 1 96.44 43 GLY B C 1
ATOM 2131 O O . GLY B 1 43 ? 12.914 0.027 -0.362 1 96.44 43 GLY B O 1
ATOM 2132 N N . VAL B 1 44 ? 13.398 1.213 -2.221 1 94.94 44 VAL B N 1
ATOM 2133 C CA . VAL B 1 44 ? 14.5 0.367 -2.68 1 94.94 44 VAL B CA 1
ATOM 2134 C C . VAL B 1 44 ? 15.742 1.218 -2.918 1 94.94 44 VAL B C 1
ATOM 2136 O O . VAL B 1 44 ? 15.688 2.225 -3.629 1 94.94 44 VAL B O 1
ATOM 2139 N N . GLU B 1 45 ? 16.781 0.776 -2.246 1 91.81 45 GLU B N 1
ATOM 2140 C CA . GLU B 1 45 ? 18.031 1.483 -2.461 1 91.81 45 GLU B CA 1
ATOM 2141 C C . GLU B 1 45 ? 18.5 1.353 -3.906 1 91.81 45 GLU B C 1
ATOM 2143 O O . GLU B 1 45 ? 18.562 0.247 -4.445 1 91.81 45 GLU B O 1
ATOM 2148 N N . GLU B 1 46 ? 18.828 2.4 -4.477 1 87.25 46 GLU B N 1
ATOM 2149 C CA . GLU B 1 46 ? 19.188 2.422 -5.891 1 87.25 46 GLU B CA 1
ATOM 2150 C C . GLU B 1 46 ? 20.438 1.597 -6.152 1 87.25 46 GLU B C 1
ATOM 2152 O O . GLU B 1 46 ? 20.5 0.84 -7.125 1 87.25 46 GLU B O 1
ATOM 2157 N N . GLU B 1 47 ? 21.453 1.665 -5.316 1 85.19 47 GLU B N 1
ATOM 2158 C CA . GLU B 1 47 ? 22.75 1.035 -5.559 1 85.19 47 GLU B CA 1
ATOM 2159 C C . GLU B 1 47 ? 22.688 -0.473 -5.34 1 85.19 47 GLU B C 1
ATOM 2161 O O . GLU B 1 47 ? 23.219 -1.248 -6.137 1 85.19 47 GLU B O 1
ATOM 2166 N N . THR B 1 48 ? 21.969 -0.888 -4.344 1 89.44 48 THR B N 1
ATOM 2167 C CA . THR B 1 48 ? 22.047 -2.287 -3.934 1 89.44 48 THR B CA 1
ATOM 2168 C C . THR B 1 48 ? 20.766 -3.025 -4.316 1 89.44 48 THR B C 1
ATOM 2170 O O . THR B 1 48 ? 20.719 -4.258 -4.297 1 89.44 48 THR B O 1
ATOM 2173 N N . SER B 1 49 ? 19.672 -2.264 -4.59 1 92.06 49 SER B N 1
ATOM 2174 C CA . SER B 1 49 ? 18.344 -2.812 -4.812 1 92.06 49 SER B CA 1
ATOM 2175 C C . SER B 1 49 ? 17.797 -3.465 -3.547 1 92.06 49 SER B C 1
ATOM 2177 O O . SER B 1 49 ? 16.906 -4.324 -3.615 1 92.06 49 SER B O 1
ATOM 2179 N N . HIS B 1 50 ? 18.422 -3.066 -2.398 1 96 50 HIS B N 1
ATOM 2180 C CA . HIS B 1 50 ? 17.922 -3.537 -1.108 1 96 50 HIS B CA 1
ATOM 2181 C C . HIS B 1 50 ? 16.688 -2.758 -0.672 1 96 50 HIS B C 1
ATOM 2183 O O . HIS B 1 50 ? 16.672 -1.526 -0.745 1 96 50 HIS B O 1
ATOM 2189 N N . PRO B 1 51 ? 15.625 -3.525 -0.306 1 97.38 51 PRO B N 1
ATOM 2190 C CA . PRO B 1 51 ? 14.492 -2.801 0.27 1 97.38 51 PRO B CA 1
ATOM 2191 C C . PRO B 1 51 ? 14.789 -2.238 1.657 1 97.38 51 PRO B C 1
ATOM 2193 O O . PRO B 1 51 ? 15.555 -2.836 2.416 1 97.38 51 PRO B O 1
ATOM 2196 N N . TYR B 1 52 ? 14.211 -1.07 1.983 1 97.88 52 TYR B N 1
ATOM 2197 C CA . TYR B 1 52 ? 14.336 -0.463 3.303 1 97.88 52 TYR B CA 1
ATOM 2198 C C . TYR B 1 52 ? 12.992 0.068 3.787 1 97.88 52 TYR B C 1
ATOM 2200 O O . TYR B 1 52 ? 12.07 0.251 2.992 1 97.88 52 TYR B O 1
ATOM 2208 N N . ALA B 1 53 ? 12.906 0.225 5.055 1 98.56 53 ALA B N 1
ATOM 2209 C CA . ALA B 1 53 ? 11.734 0.831 5.68 1 98.56 53 ALA B CA 1
ATOM 2210 C C . ALA B 1 53 ? 12.133 1.666 6.895 1 98.56 53 ALA B C 1
ATOM 2212 O O . ALA B 1 53 ? 13.172 1.428 7.504 1 98.56 53 ALA B O 1
ATOM 2213 N N . GLU B 1 54 ? 11.328 2.664 7.109 1 98.56 54 GLU B N 1
ATOM 2214 C CA . GLU B 1 54 ? 11.461 3.545 8.266 1 98.56 54 GLU B CA 1
ATOM 2215 C C . GLU B 1 54 ? 10.117 3.795 8.93 1 98.56 54 GLU B C 1
ATOM 2217 O O . GLU B 1 54 ? 9.094 3.91 8.25 1 98.56 54 GLU B O 1
ATOM 2222 N N . LEU B 1 55 ? 10.148 3.805 10.234 1 98.75 55 LEU B N 1
ATOM 2223 C CA . LEU B 1 55 ? 8.992 4.18 11.039 1 98.75 55 LEU B CA 1
ATOM 2224 C C . LEU B 1 55 ? 9.289 5.414 11.883 1 98.75 55 LEU B C 1
ATOM 2226 O O . LEU B 1 55 ? 10.391 5.547 12.43 1 98.75 55 LEU B O 1
ATOM 2230 N N . TYR B 1 56 ? 8.344 6.305 11.938 1 98.88 56 TYR B N 1
ATOM 2231 C CA . TYR B 1 56 ? 8.445 7.523 12.734 1 98.88 56 TYR B CA 1
ATOM 2232 C C . TYR B 1 56 ? 7.223 7.703 13.617 1 98.88 56 TYR B C 1
ATOM 2234 O O . TYR B 1 56 ? 6.102 7.824 13.125 1 98.88 56 TYR B O 1
ATOM 2242 N N . LEU B 1 57 ? 7.41 7.645 14.875 1 98.88 57 LEU B N 1
ATOM 2243 C CA . LEU B 1 57 ? 6.359 7.949 15.844 1 98.88 57 LEU B CA 1
ATOM 2244 C C . LEU B 1 57 ? 6.477 9.383 16.344 1 98.88 57 LEU B C 1
ATOM 2246 O O . LEU B 1 57 ? 7.484 9.758 16.953 1 98.88 57 LEU B O 1
ATOM 2250 N N . VAL B 1 58 ? 5.434 10.141 16.094 1 98.88 58 VAL B N 1
ATOM 2251 C CA . VAL B 1 58 ? 5.457 11.578 16.344 1 98.88 58 VAL B CA 1
ATOM 2252 C C . VAL B 1 58 ? 4.586 11.898 17.547 1 98.88 58 VAL B C 1
ATOM 2254 O O . VAL B 1 58 ? 3.461 11.406 17.672 1 98.88 58 VAL B O 1
ATOM 2257 N N . ASP B 1 59 ? 5.145 12.609 18.516 1 98.88 59 ASP B N 1
ATOM 2258 C CA . ASP B 1 59 ? 4.34 13.312 19.5 1 98.88 59 ASP B CA 1
ATOM 2259 C C . ASP B 1 59 ? 3.76 14.602 18.938 1 98.88 59 ASP B C 1
ATOM 2261 O O . ASP B 1 59 ? 4.457 15.617 18.844 1 98.88 59 ASP B O 1
ATOM 2265 N N . VAL B 1 60 ? 2.484 14.586 18.578 1 98.81 60 VAL B N 1
ATOM 2266 C CA . VAL B 1 60 ? 1.868 15.602 17.734 1 98.81 60 VAL B CA 1
ATOM 2267 C C . VAL B 1 60 ? 1.868 16.953 18.453 1 98.81 60 VAL B C 1
ATOM 2269 O O . VAL B 1 60 ? 2.318 17.953 17.906 1 98.81 60 VAL B O 1
ATOM 2272 N N . PRO B 1 61 ? 1.476 17.062 19.766 1 98.12 61 PRO B N 1
ATOM 2273 C CA . PRO B 1 61 ? 1.491 18.359 20.438 1 98.12 61 PRO B CA 1
ATOM 2274 C C . PRO B 1 61 ? 2.898 18.938 20.562 1 98.12 61 PRO B C 1
ATOM 2276 O O . PRO B 1 61 ? 3.07 20.156 20.547 1 98.12 61 PRO B O 1
ATOM 2279 N N . ARG B 1 62 ? 3.92 18.109 20.625 1 97.69 62 ARG B N 1
ATOM 2280 C CA . ARG B 1 62 ? 5.289 18.578 20.844 1 97.69 62 ARG B CA 1
ATOM 2281 C C . ARG B 1 62 ? 6.012 18.781 19.516 1 97.69 62 ARG B C 1
ATOM 2283 O O . ARG B 1 62 ? 7.082 19.391 19.484 1 97.69 62 ARG B O 1
ATOM 2290 N N . ASN B 1 63 ? 5.457 18.219 18.422 1 98 63 ASN B N 1
ATOM 2291 C CA . ASN B 1 63 ? 6.102 18.25 17.125 1 98 63 ASN B CA 1
ATOM 2292 C C . ASN B 1 63 ? 7.52 17.688 17.188 1 98 63 ASN B C 1
ATOM 2294 O O . ASN B 1 63 ? 8.469 18.344 16.75 1 98 63 ASN B O 1
ATOM 2298 N N . GLU B 1 64 ? 7.633 16.516 17.859 1 97.62 64 GLU B N 1
ATOM 2299 C CA . GLU B 1 64 ? 8.891 15.781 18.016 1 97.62 64 GLU B CA 1
ATOM 2300 C C . GLU B 1 64 ? 8.68 14.273 17.891 1 97.62 64 GLU B C 1
ATOM 2302 O O . GLU B 1 64 ? 7.562 13.781 18.078 1 97.62 64 GLU B O 1
ATOM 2307 N N . PHE B 1 65 ? 9.703 13.656 17.578 1 98 65 PHE B N 1
ATOM 2308 C CA . PHE B 1 65 ? 9.617 12.203 17.625 1 98 65 PHE B CA 1
ATOM 2309 C C . PHE B 1 65 ? 9.609 11.703 19.062 1 98 65 PHE B C 1
ATOM 2311 O O . PHE B 1 65 ? 10.32 12.242 19.906 1 98 65 PHE B O 1
ATOM 2318 N N . VAL B 1 66 ? 8.828 10.695 19.297 1 98.25 66 VAL B N 1
ATOM 2319 C CA . VAL B 1 66 ? 8.859 10 20.578 1 98.25 66 VAL B CA 1
ATOM 2320 C C . VAL B 1 66 ? 10.234 9.367 20.797 1 98.25 66 VAL B C 1
ATOM 2322 O O . VAL B 1 66 ? 10.852 8.875 19.844 1 98.25 66 VAL B O 1
ATOM 2325 N N . PRO B 1 67 ? 10.719 9.43 22.109 1 95.94 67 PRO B N 1
ATOM 2326 C CA . PRO B 1 67 ? 11.969 8.703 22.344 1 95.94 67 PRO B CA 1
ATOM 2327 C C . PRO B 1 67 ? 11.914 7.262 21.844 1 95.94 67 PRO B C 1
ATOM 2329 O O . PRO B 1 67 ? 10.945 6.547 22.094 1 95.94 67 PRO B O 1
ATOM 2332 N N . ALA B 1 68 ? 12.859 6.836 21.016 1 94.75 68 ALA B N 1
ATOM 2333 C CA . ALA B 1 68 ? 12.953 5.512 20.406 1 94.75 68 ALA B CA 1
ATOM 2334 C C . ALA B 1 68 ? 11.867 5.312 19.359 1 94.75 68 ALA B C 1
ATOM 2336 O O . ALA B 1 68 ? 11.539 4.18 19 1 94.75 68 ALA B O 1
ATOM 2337 N N . GLY B 1 69 ? 11.297 6.438 18.906 1 97.94 69 GLY B N 1
ATOM 2338 C CA . GLY B 1 69 ? 10.172 6.359 18 1 97.94 69 GLY B CA 1
ATOM 2339 C C . GLY B 1 69 ? 10.586 6.281 16.547 1 97.94 69 GLY B C 1
ATOM 2340 O O . GLY B 1 69 ? 9.742 6.23 15.648 1 97.94 69 GLY B O 1
ATOM 2341 N N . ILE B 1 70 ? 11.906 6.332 16.297 1 98.25 70 ILE B N 1
ATOM 2342 C CA . ILE B 1 70 ? 12.43 6.195 14.945 1 98.25 70 ILE B CA 1
ATOM 2343 C C . ILE B 1 70 ? 13.062 4.816 14.773 1 98.25 70 ILE B C 1
ATOM 2345 O O . ILE B 1 70 ? 13.953 4.438 15.547 1 98.25 70 ILE B O 1
ATOM 2349 N N . GLN B 1 71 ? 12.547 4.07 13.891 1 98.31 71 GLN B N 1
ATOM 2350 C CA . GLN B 1 71 ? 13.117 2.771 13.555 1 98.31 71 GLN B CA 1
ATOM 2351 C C . GLN B 1 71 ? 13.406 2.666 12.055 1 98.31 71 GLN B C 1
ATOM 2353 O O . GLN B 1 71 ? 12.578 3.066 11.234 1 98.31 71 GLN B O 1
ATOM 2358 N N . ARG B 1 72 ? 14.609 2.234 11.789 1 98.06 72 ARG B N 1
ATOM 2359 C CA . ARG B 1 72 ? 15.039 2.09 10.398 1 98.06 72 ARG B CA 1
ATOM 2360 C C . ARG B 1 72 ? 15.672 0.72 10.164 1 98.06 72 ARG B C 1
ATOM 2362 O O . ARG B 1 72 ? 16.359 0.189 11.039 1 98.06 72 ARG B O 1
ATOM 2369 N N . LYS B 1 73 ? 15.43 0.177 9.008 1 98.31 73 LYS B N 1
ATOM 2370 C CA . LYS B 1 73 ? 16.062 -1.094 8.648 1 98.31 73 LYS B CA 1
ATOM 2371 C C . LYS B 1 73 ? 16.219 -1.228 7.141 1 98.31 73 LYS B C 1
ATOM 2373 O O . LYS B 1 73 ? 15.297 -0.886 6.383 1 98.31 73 LYS B O 1
ATOM 2378 N N . THR B 1 74 ? 17.344 -1.586 6.719 1 97.69 74 THR B N 1
ATOM 2379 C CA . THR B 1 74 ? 17.609 -2.035 5.355 1 97.69 74 THR B CA 1
ATOM 2380 C C . THR B 1 74 ? 17.828 -3.543 5.316 1 97.69 74 THR B C 1
ATOM 2382 O O . THR B 1 74 ? 18.609 -4.078 6.117 1 97.69 74 THR B O 1
ATOM 2385 N N . PHE B 1 75 ? 17.188 -4.191 4.449 1 97.62 75 PHE B N 1
ATOM 2386 C CA . PHE B 1 75 ? 17.281 -5.645 4.379 1 97.62 75 PHE B CA 1
ATOM 2387 C C . PHE B 1 75 ? 18.25 -6.07 3.289 1 97.62 75 PHE B C 1
ATOM 2389 O O . PHE B 1 75 ? 18.188 -5.578 2.16 1 97.62 75 PHE B O 1
ATOM 2396 N N . ALA B 1 76 ? 19.156 -7.008 3.627 1 95.38 76 ALA B N 1
ATOM 2397 C CA . ALA B 1 76 ? 20.219 -7.438 2.727 1 95.38 76 ALA B CA 1
ATOM 2398 C C . ALA B 1 76 ? 19.719 -8.508 1.76 1 95.38 76 ALA B C 1
ATOM 2400 O O . ALA B 1 76 ? 20.281 -9.602 1.688 1 95.38 76 ALA B O 1
ATOM 2401 N N . VAL B 1 77 ? 18.656 -8.234 1.113 1 93.56 77 VAL B N 1
ATOM 2402 C CA . VAL B 1 77 ? 18.109 -9.055 0.035 1 93.56 77 VAL B CA 1
ATOM 2403 C C . VAL B 1 77 ? 17.812 -8.18 -1.181 1 93.56 77 VAL B C 1
ATOM 2405 O O . VAL B 1 77 ? 17.344 -7.055 -1.041 1 93.56 77 VAL B O 1
ATOM 2408 N N . SER B 1 78 ? 18.156 -8.633 -2.291 1 90 78 SER B N 1
ATOM 2409 C CA . SER B 1 78 ? 17.891 -7.844 -3.49 1 90 78 SER B CA 1
ATOM 2410 C C . SER B 1 78 ? 16.5 -8.125 -4.035 1 90 78 SER B C 1
ATOM 2412 O O . SER B 1 78 ? 16.125 -9.281 -4.258 1 90 78 SER B O 1
ATOM 2414 N N . LEU B 1 79 ? 15.734 -7.02 -4.188 1 90 79 LEU B N 1
ATOM 2415 C CA . LEU B 1 79 ? 14.414 -7.176 -4.785 1 90 79 LEU B CA 1
ATOM 2416 C C . LEU B 1 79 ? 14.523 -7.344 -6.297 1 90 79 LEU B C 1
ATOM 2418 O O . LEU B 1 79 ? 15.328 -6.672 -6.945 1 90 79 LEU B O 1
ATOM 2422 N N . LEU B 1 80 ? 13.758 -8.289 -6.746 1 85.25 80 LEU B N 1
ATOM 2423 C CA . LEU B 1 80 ? 13.648 -8.492 -8.188 1 85.25 80 LEU B CA 1
ATOM 2424 C C . LEU B 1 80 ? 12.617 -7.547 -8.789 1 85.25 80 LEU B C 1
ATOM 2426 O O . LEU B 1 80 ? 11.766 -7.008 -8.078 1 85.25 80 LEU B O 1
ATOM 2430 N N . PRO B 1 81 ? 12.727 -7.297 -10.133 1 78.88 81 PRO B N 1
ATOM 2431 C CA . PRO B 1 81 ? 11.734 -6.43 -10.781 1 78.88 81 PRO B CA 1
ATOM 2432 C C . PRO B 1 81 ? 10.305 -6.863 -10.492 1 78.88 81 PRO B C 1
ATOM 2434 O O . PRO B 1 81 ? 10 -8.062 -10.523 1 78.88 81 PRO B O 1
ATOM 2437 N N . GLY B 1 82 ? 9.508 -5.883 -10.125 1 82.25 82 GLY B N 1
ATOM 2438 C CA . GLY B 1 82 ? 8.102 -6.152 -9.867 1 82.25 82 GLY B CA 1
ATOM 2439 C C . GLY B 1 82 ? 7.789 -6.375 -8.406 1 82.25 82 GLY B C 1
ATOM 2440 O O . GLY B 1 82 ? 6.625 -6.32 -7.992 1 82.25 82 GLY B O 1
ATOM 2441 N N . GLN B 1 83 ? 8.82 -6.652 -7.637 1 90 83 GLN B N 1
ATOM 2442 C CA . GLN B 1 83 ? 8.609 -6.789 -6.199 1 90 83 GLN B CA 1
ATOM 2443 C C . GLN B 1 83 ? 8.461 -5.422 -5.535 1 90 83 GLN B C 1
ATOM 2445 O O . GLN B 1 83 ? 9.062 -4.441 -5.973 1 90 83 GLN B O 1
ATOM 2450 N N . GLU B 1 84 ? 7.594 -5.441 -4.523 1 91.69 84 GLU B N 1
ATOM 2451 C CA . GLU B 1 84 ? 7.273 -4.188 -3.846 1 91.69 84 GLU B CA 1
ATOM 2452 C C . GLU B 1 84 ? 8.047 -4.055 -2.537 1 91.69 84 GLU B C 1
ATOM 2454 O O . GLU B 1 84 ? 8.258 -5.039 -1.829 1 91.69 84 GLU B O 1
ATOM 2459 N N . SER B 1 85 ? 8.406 -2.809 -2.201 1 96.88 85 SER B N 1
ATOM 2460 C CA . SER B 1 85 ? 9.195 -2.547 -1.005 1 96.88 85 SER B CA 1
ATOM 2461 C C . SER B 1 85 ? 8.328 -2.531 0.246 1 96.88 85 SER B C 1
ATOM 2463 O O . SER B 1 85 ? 8.836 -2.533 1.367 1 96.88 85 SER B O 1
ATOM 2465 N N . ILE B 1 86 ? 6.973 -2.609 0.077 1 97.25 86 ILE B N 1
ATOM 2466 C CA . ILE B 1 86 ? 6.082 -2.523 1.229 1 97.25 86 ILE B CA 1
ATOM 2467 C C . ILE B 1 86 ? 6.348 -3.695 2.174 1 97.25 86 ILE B C 1
ATOM 2469 O O . ILE B 1 86 ? 6.078 -3.604 3.373 1 97.25 86 ILE B O 1
ATOM 2473 N N . GLY B 1 87 ? 6.879 -4.812 1.651 1 97.56 87 GLY B N 1
ATOM 2474 C CA . GLY B 1 87 ? 7.242 -5.938 2.498 1 97.56 87 GLY B CA 1
ATOM 2475 C C . GLY B 1 87 ? 8.242 -5.57 3.58 1 97.56 87 GLY B C 1
ATOM 2476 O O . GLY B 1 87 ? 8.195 -6.121 4.684 1 97.56 87 GLY B O 1
ATOM 2477 N N . ALA B 1 88 ? 9.141 -4.66 3.271 1 98.5 88 ALA B N 1
ATOM 2478 C CA . ALA B 1 88 ? 10.109 -4.188 4.258 1 98.5 88 ALA B CA 1
ATOM 2479 C C . ALA B 1 88 ? 9.414 -3.449 5.398 1 98.5 88 ALA B C 1
ATOM 2481 O O . ALA B 1 88 ? 9.781 -3.609 6.566 1 98.5 88 ALA B O 1
ATOM 2482 N N . LEU B 1 89 ? 8.406 -2.652 5.035 1 98.62 89 LEU B N 1
ATOM 2483 C CA . LEU B 1 89 ? 7.668 -1.91 6.055 1 98.62 89 LEU B CA 1
ATOM 2484 C C . LEU B 1 89 ? 6.867 -2.855 6.945 1 98.62 89 LEU B C 1
ATOM 2486 O O . LEU B 1 89 ? 6.824 -2.68 8.164 1 98.62 89 LEU B O 1
ATOM 2490 N N . LEU B 1 90 ? 6.227 -3.881 6.34 1 98.38 90 LEU B N 1
ATOM 2491 C CA . LEU B 1 90 ? 5.48 -4.863 7.117 1 98.38 90 LEU B CA 1
ATOM 2492 C C . LEU B 1 90 ? 6.402 -5.605 8.086 1 98.38 90 LEU B C 1
ATOM 2494 O O . LEU B 1 90 ? 6.062 -5.781 9.258 1 98.38 90 LEU B O 1
ATOM 2498 N N . ALA B 1 91 ? 7.574 -5.957 7.602 1 97.5 91 ALA B N 1
ATOM 2499 C CA . ALA B 1 91 ? 8.547 -6.633 8.453 1 97.5 91 ALA B CA 1
ATOM 2500 C C . ALA B 1 91 ? 8.969 -5.742 9.617 1 97.5 91 ALA B C 1
ATOM 2502 O O . ALA B 1 91 ? 9.039 -6.195 10.758 1 97.5 91 ALA B O 1
ATOM 2503 N N . LEU B 1 92 ? 9.234 -4.484 9.312 1 98.31 92 LEU B N 1
ATOM 2504 C CA . LEU B 1 92 ? 9.672 -3.545 10.344 1 98.31 92 LEU B CA 1
ATOM 2505 C C . LEU B 1 92 ? 8.555 -3.295 11.352 1 98.31 92 LEU B C 1
ATOM 2507 O O . LEU B 1 92 ? 8.82 -3.115 12.547 1 98.31 92 LEU B O 1
ATOM 2511 N N . LEU B 1 93 ? 7.309 -3.297 10.906 1 97.94 93 LEU B N 1
ATOM 2512 C CA . LEU B 1 93 ? 6.16 -3.072 11.781 1 97.94 93 LEU B CA 1
ATOM 2513 C C . LEU B 1 93 ? 6.035 -4.184 12.812 1 97.94 93 LEU B C 1
ATOM 2515 O O . LEU B 1 93 ? 5.66 -3.932 13.961 1 97.94 93 LEU B O 1
ATOM 2519 N N . TYR B 1 94 ? 6.41 -5.418 12.438 1 95.81 94 TYR B N 1
ATOM 2520 C CA . TYR B 1 94 ? 6.391 -6.516 13.398 1 95.81 94 TYR B CA 1
ATOM 2521 C C . TYR B 1 94 ? 7.387 -6.277 14.523 1 95.81 94 TYR B C 1
ATOM 2523 O O . TYR B 1 94 ? 7.094 -6.543 15.695 1 95.81 94 TYR B O 1
ATOM 2531 N N . ASP B 1 95 ? 8.555 -5.73 14.133 1 95.19 95 ASP B N 1
ATOM 2532 C CA . ASP B 1 95 ? 9.562 -5.398 15.133 1 95.19 95 ASP B CA 1
ATOM 2533 C C . ASP B 1 95 ? 9.078 -4.277 16.047 1 95.19 95 ASP B C 1
ATOM 2535 O O . ASP B 1 95 ? 9.469 -4.207 17.219 1 95.19 95 ASP B O 1
ATOM 2539 N N . ALA B 1 96 ? 8.172 -3.469 15.516 1 96.94 96 ALA B N 1
ATOM 2540 C CA . ALA B 1 96 ? 7.777 -2.244 16.203 1 96.94 96 ALA B CA 1
ATOM 2541 C C . ALA B 1 96 ? 6.488 -2.451 17 1 96.94 96 ALA B C 1
ATOM 2543 O O . ALA B 1 96 ? 5.914 -1.495 17.516 1 96.94 96 ALA B O 1
ATOM 2544 N N . LEU B 1 97 ? 5.996 -3.66 17.125 1 96.12 97 LEU B N 1
ATOM 2545 C CA . LEU B 1 97 ? 4.719 -3.955 17.766 1 96.12 97 LEU B CA 1
ATOM 2546 C C . LEU B 1 97 ? 4.688 -3.428 19.203 1 96.12 97 LEU B C 1
ATOM 2548 O O . LEU B 1 97 ? 3.674 -2.885 19.641 1 96.12 97 LEU B O 1
ATOM 2552 N N . PRO B 1 98 ? 5.809 -3.547 19.969 1 96.5 98 PRO B N 1
ATOM 2553 C CA . PRO B 1 98 ? 5.777 -2.98 21.328 1 96.5 98 PRO B CA 1
ATOM 2554 C C . PRO B 1 98 ? 5.547 -1.471 21.328 1 96.5 98 PRO B C 1
ATOM 2556 O O . PRO B 1 98 ? 4.793 -0.957 22.156 1 96.5 98 PRO B O 1
ATOM 2559 N N . LEU B 1 99 ? 6.18 -0.77 20.359 1 97.31 99 LEU B N 1
ATOM 2560 C CA . LEU B 1 99 ? 6.008 0.673 20.219 1 97.31 99 LEU B CA 1
ATOM 2561 C C . LEU B 1 99 ? 4.582 1.018 19.828 1 97.31 99 LEU B C 1
ATOM 2563 O O . LEU B 1 99 ? 3.975 1.933 20.375 1 97.31 99 LEU B O 1
ATOM 2567 N N . VAL B 1 100 ? 4.004 0.267 18.875 1 98.12 100 VAL B N 1
ATOM 2568 C CA . VAL B 1 100 ? 2.646 0.456 18.359 1 98.12 100 VAL B CA 1
ATOM 2569 C C . VAL B 1 100 ? 1.639 0.226 19.484 1 98.12 100 VAL B C 1
ATOM 2571 O O . VAL B 1 100 ? 0.715 1.021 19.672 1 98.12 100 VAL B O 1
ATOM 2574 N N . GLY B 1 101 ? 1.898 -0.849 20.281 1 97.62 101 GLY B N 1
ATOM 2575 C CA . GLY B 1 101 ? 1.017 -1.177 21.391 1 97.62 101 GLY B CA 1
ATOM 2576 C C . GLY B 1 101 ? 1.088 -0.172 22.531 1 97.62 101 GLY B C 1
ATOM 2577 O O . GLY B 1 101 ? 0.056 0.257 23.047 1 97.62 101 GLY B O 1
ATOM 2578 N N . LYS B 1 102 ? 2.309 0.187 22.875 1 98.25 102 LYS B N 1
ATOM 2579 C CA . LYS B 1 102 ? 2.533 1.11 23.984 1 98.25 102 LYS B CA 1
ATOM 2580 C C . LYS B 1 102 ? 1.812 2.434 23.75 1 98.25 102 LYS B C 1
ATOM 2582 O O . LYS B 1 102 ? 1.278 3.029 24.688 1 98.25 102 LYS B O 1
ATOM 2587 N N . HIS B 1 103 ? 1.745 2.834 22.531 1 98.62 103 HIS B N 1
ATOM 2588 C CA . HIS B 1 103 ? 1.173 4.145 22.234 1 98.62 103 HIS B CA 1
ATOM 2589 C C . HIS B 1 103 ? -0.211 4.012 21.609 1 98.62 103 HIS B C 1
ATOM 2591 O O . HIS B 1 103 ? -0.769 4.996 21.109 1 98.62 103 HIS B O 1
ATOM 2597 N N . ARG B 1 104 ? -0.749 2.809 21.531 1 98.19 104 ARG B N 1
ATOM 2598 C CA . ARG B 1 104 ? -2.105 2.479 21.109 1 98.19 104 ARG B CA 1
ATOM 2599 C C . ARG B 1 104 ? -2.389 3.002 19.703 1 98.19 104 ARG B C 1
ATOM 2601 O O . ARG B 1 104 ? -3.438 3.602 19.469 1 98.19 104 ARG B O 1
ATOM 2608 N N . ILE B 1 105 ? -1.454 2.805 18.828 1 98.69 105 ILE B N 1
ATOM 2609 C CA . ILE B 1 105 ? -1.649 3.23 17.453 1 98.69 105 ILE B CA 1
ATOM 2610 C C . ILE B 1 105 ? -2.744 2.387 16.797 1 98.69 105 ILE B C 1
ATOM 2612 O O . ILE B 1 105 ? -2.725 1.156 16.891 1 98.69 105 ILE B O 1
ATOM 2616 N N . ASP B 1 106 ? -3.721 3.068 16.25 1 97.94 106 ASP B N 1
ATOM 2617 C CA . ASP B 1 106 ? -4.816 2.463 15.492 1 97.94 106 ASP B CA 1
ATOM 2618 C C . ASP B 1 106 ? -4.691 2.764 14 1 97.94 106 ASP B C 1
ATOM 2620 O O . ASP B 1 106 ? -4.867 3.908 13.578 1 97.94 106 ASP B O 1
ATOM 2624 N N . HIS B 1 107 ? -4.477 1.713 13.195 1 98.12 107 HIS B N 1
ATOM 2625 C CA . HIS B 1 107 ? -4.223 1.877 11.773 1 98.12 107 HIS B CA 1
ATOM 2626 C C . HIS B 1 107 ? -5.484 2.311 11.031 1 98.12 107 HIS B C 1
ATOM 2628 O O . HIS B 1 107 ? -5.422 2.717 9.867 1 98.12 107 HIS B O 1
ATOM 2634 N N . LEU B 1 108 ? -6.629 2.293 11.711 1 97.31 108 LEU B N 1
ATOM 2635 C CA . LEU B 1 108 ? -7.887 2.729 11.109 1 97.31 108 LEU B CA 1
ATOM 2636 C C . LEU B 1 108 ? -8.156 4.195 11.43 1 97.31 108 LEU B C 1
ATOM 2638 O O . LEU B 1 108 ? -9.055 4.805 10.852 1 97.31 108 LEU B O 1
ATOM 2642 N N . ARG B 1 109 ? -7.422 4.773 12.289 1 97.06 109 ARG B N 1
ATOM 2643 C CA . ARG B 1 109 ? -7.574 6.176 12.656 1 97.06 109 ARG B CA 1
ATOM 2644 C C . ARG B 1 109 ? -6.527 7.043 11.961 1 97.06 109 ARG B C 1
ATOM 2646 O O . ARG B 1 109 ? -5.531 7.43 12.57 1 97.06 109 ARG B O 1
ATOM 2653 N N . GLN B 1 110 ? -6.793 7.414 10.781 1 97.5 110 GLN B N 1
ATOM 2654 C CA . GLN B 1 110 ? -5.809 8.055 9.906 1 97.5 110 GLN B CA 1
ATOM 2655 C C . GLN B 1 110 ? -5.984 9.562 9.891 1 97.5 110 GLN B C 1
ATOM 2657 O O . GLN B 1 110 ? -5.242 10.273 9.211 1 97.5 110 GLN B O 1
ATOM 2662 N N . GLY B 1 111 ? -6.957 10.117 10.68 1 95.81 111 GLY B N 1
ATOM 2663 C CA . GLY B 1 111 ? -7.258 11.539 10.602 1 95.81 111 GLY B CA 1
ATOM 2664 C C . GLY B 1 111 ? -8 11.914 9.336 1 95.81 111 GLY B C 1
ATOM 2665 O O . GLY B 1 111 ? -8.352 11.055 8.531 1 95.81 111 GLY B O 1
ATOM 2666 N N . ARG B 1 112 ? -8.305 13.148 9.25 1 93.38 112 ARG B N 1
ATOM 2667 C CA . ARG B 1 112 ? -8.992 13.648 8.062 1 93.38 112 ARG B CA 1
ATOM 2668 C C . ARG B 1 112 ? -8.016 14.312 7.102 1 93.38 112 ARG B C 1
ATOM 2670 O O . ARG B 1 112 ? -7.246 15.188 7.496 1 93.38 112 ARG B O 1
ATOM 2677 N N . LEU B 1 113 ? -8.031 13.883 5.891 1 92.75 113 LEU B N 1
ATOM 2678 C CA . LEU B 1 113 ? -7.16 14.461 4.875 1 92.75 113 LEU B CA 1
ATOM 2679 C C . LEU B 1 113 ? -7.719 15.797 4.375 1 92.75 113 LEU B C 1
ATOM 2681 O O . LEU B 1 113 ? -8.789 15.836 3.764 1 92.75 113 LEU B O 1
ATOM 2685 N N . LEU B 1 114 ? -7.016 16.844 4.578 1 91.81 114 LEU B N 1
ATOM 2686 C CA . LEU B 1 114 ? -7.469 18.172 4.184 1 91.81 114 LEU B CA 1
ATOM 2687 C C . LEU B 1 114 ? -6.879 18.562 2.836 1 91.81 114 LEU B C 1
ATOM 2689 O O . LEU B 1 114 ? -7.465 19.375 2.109 1 91.81 114 LEU B O 1
ATOM 2693 N N . TYR B 1 115 ? -5.73 18.031 2.57 1 92.19 115 TYR B N 1
ATOM 2694 C CA . TYR B 1 115 ? -5.023 18.328 1.328 1 92.19 115 TYR B CA 1
ATOM 2695 C C . TYR B 1 115 ? -4.133 17.156 0.925 1 92.19 115 TYR B C 1
ATOM 2697 O O . TYR B 1 115 ? -3.512 16.516 1.778 1 92.19 115 TYR B O 1
ATOM 2705 N N . ILE B 1 116 ? -4.031 16.906 -0.329 1 93.31 116 ILE B N 1
ATOM 2706 C CA . ILE B 1 116 ? -3.08 15.945 -0.877 1 93.31 116 ILE B CA 1
ATOM 2707 C C . ILE B 1 116 ? -2.541 16.453 -2.211 1 93.31 116 ILE B C 1
ATOM 2709 O O . ILE B 1 116 ? -3.299 16.969 -3.039 1 93.31 116 ILE B O 1
ATOM 2713 N N . LEU B 1 117 ? -1.255 16.391 -2.391 1 93.12 117 LEU B N 1
ATOM 2714 C CA . LEU B 1 117 ? -0.631 16.656 -3.684 1 93.12 117 LEU B CA 1
ATOM 2715 C C . LEU B 1 117 ? -0.593 15.383 -4.531 1 93.12 117 LEU B C 1
ATOM 2717 O O . LEU B 1 117 ? 0.155 14.453 -4.227 1 93.12 117 LEU B O 1
ATOM 2721 N N . LEU B 1 118 ? -1.347 15.352 -5.582 1 87.38 118 LEU B N 1
ATOM 2722 C CA . LEU B 1 118 ? -1.374 14.195 -6.473 1 87.38 118 LEU B CA 1
ATOM 2723 C C . LEU B 1 118 ? -0.107 14.133 -7.316 1 87.38 118 LEU B C 1
ATOM 2725 O O . LEU B 1 118 ? 0.455 15.164 -7.684 1 87.38 118 LEU B O 1
ATOM 2729 N N . ASP B 1 119 ? 0.27 12.898 -7.539 1 82.25 119 ASP B N 1
ATOM 2730 C CA . ASP B 1 119 ? 1.446 12.734 -8.391 1 82.25 119 ASP B CA 1
ATOM 2731 C C . ASP B 1 119 ? 1.261 13.438 -9.727 1 82.25 119 ASP B C 1
ATOM 2733 O O . ASP B 1 119 ? 0.214 13.305 -10.367 1 82.25 119 ASP B O 1
ATOM 2737 N N . GLY B 1 120 ? 2.238 14.211 -10.047 1 81.75 120 GLY B N 1
ATOM 2738 C CA . GLY B 1 120 ? 2.203 14.914 -11.32 1 81.75 120 GLY B CA 1
ATOM 2739 C C . GLY B 1 120 ? 1.688 16.328 -11.195 1 81.75 120 GLY B C 1
ATOM 2740 O O . GLY B 1 120 ? 1.851 17.141 -12.117 1 81.75 120 GLY B O 1
ATOM 2741 N N . GLU B 1 121 ? 1.031 16.609 -10.094 1 88.31 121 GLU B N 1
ATOM 2742 C CA . GLU B 1 121 ? 0.54 17.969 -9.891 1 88.31 121 GLU B CA 1
ATOM 2743 C C . GLU B 1 121 ? 1.671 18.906 -9.484 1 88.31 121 GLU B C 1
ATOM 2745 O O . GLU B 1 121 ? 2.645 18.484 -8.859 1 88.31 121 GLU B O 1
ATOM 2750 N N . ARG B 1 122 ? 1.435 20.078 -9.898 1 90.12 122 ARG B N 1
ATOM 2751 C CA . ARG B 1 122 ? 2.412 21.094 -9.516 1 90.12 122 ARG B CA 1
ATOM 2752 C C . ARG B 1 122 ? 2.316 21.406 -8.031 1 90.12 122 ARG B C 1
ATOM 2754 O O . ARG B 1 122 ? 1.227 21.672 -7.512 1 90.12 122 ARG B O 1
ATOM 2761 N N . PRO B 1 123 ? 3.443 21.359 -7.426 1 90.25 123 PRO B N 1
ATOM 2762 C CA . PRO B 1 123 ? 3.418 21.703 -6.004 1 90.25 123 PRO B CA 1
ATOM 2763 C C . PRO B 1 123 ? 3.043 23.172 -5.75 1 90.25 123 PRO B C 1
ATOM 2765 O O . PRO B 1 123 ? 3.348 24.031 -6.57 1 90.25 123 PRO B O 1
ATOM 2768 N N . LYS B 1 124 ? 2.334 23.375 -4.668 1 90.56 124 LYS B N 1
ATOM 2769 C CA . LYS B 1 124 ? 1.926 24.719 -4.27 1 90.56 124 LYS B CA 1
ATOM 2770 C C . LYS B 1 124 ? 2.623 25.156 -2.984 1 90.56 124 LYS B C 1
ATOM 2772 O O . LYS B 1 124 ? 2.752 24.359 -2.047 1 90.56 124 LYS B O 1
ATOM 2777 N N . GLU B 1 125 ? 3.033 26.391 -3.037 1 92.44 125 GLU B N 1
ATOM 2778 C CA . GLU B 1 125 ? 3.633 26.953 -1.828 1 92.44 125 GLU B CA 1
ATOM 2779 C C . GLU B 1 125 ? 2.57 27.547 -0.913 1 92.44 125 GLU B C 1
ATOM 2781 O O . GLU B 1 125 ? 2.828 27.797 0.267 1 92.44 125 GLU B O 1
ATOM 2786 N N . TYR B 1 126 ? 1.486 27.828 -1.542 1 95.81 126 TYR B N 1
ATOM 2787 C CA . TYR B 1 126 ? 0.357 28.375 -0.801 1 95.81 126 TYR B CA 1
ATOM 2788 C C . TYR B 1 126 ? -0.872 27.484 -0.939 1 95.81 126 TYR B C 1
ATOM 2790 O O . TYR B 1 126 ? -1.272 27.141 -2.053 1 95.81 126 TYR B O 1
ATOM 2798 N N . LEU B 1 127 ? -1.377 27.125 0.25 1 96.06 127 LEU B N 1
ATOM 2799 C CA . LEU B 1 127 ? -2.572 26.297 0.296 1 96.06 127 LEU B CA 1
ATOM 2800 C C . LEU B 1 127 ? -3.686 26.984 1.08 1 96.06 127 LEU B C 1
ATOM 2802 O O . LEU B 1 127 ? -3.426 27.625 2.098 1 96.06 127 LEU B O 1
ATOM 2806 N N . GLU B 1 128 ? -4.914 26.828 0.531 1 94.19 128 GLU B N 1
ATOM 2807 C CA . GLU B 1 128 ? -6.117 27.266 1.229 1 94.19 128 GLU B CA 1
ATOM 2808 C C . GLU B 1 128 ? -7.207 26.188 1.175 1 94.19 128 GLU B C 1
ATOM 2810 O O . GLU B 1 128 ? -7.555 25.703 0.096 1 94.19 128 GLU B O 1
ATOM 2815 N N . PHE B 1 129 ? -7.602 25.828 2.318 1 89.88 129 PHE B N 1
ATOM 2816 C CA . PHE B 1 129 ? -8.664 24.828 2.334 1 89.88 129 PHE B CA 1
ATOM 2817 C C . PHE B 1 129 ? -9.57 25.016 3.547 1 89.88 129 PHE B C 1
ATOM 2819 O O . PHE B 1 129 ? -9.133 25.531 4.578 1 89.88 129 PHE B O 1
ATOM 2826 N N . ARG B 1 130 ? -10.828 24.688 3.312 1 88.69 130 ARG B N 1
ATOM 2827 C CA . ARG B 1 130 ? -11.844 24.828 4.355 1 88.69 130 ARG B CA 1
ATOM 2828 C C . ARG B 1 130 ? -12.336 23.469 4.832 1 88.69 130 ARG B C 1
ATOM 2830 O O . ARG B 1 130 ? -12.586 22.578 4.02 1 88.69 130 ARG B O 1
ATOM 2837 N N . ASP B 1 131 ? -12.266 23.359 6.102 1 85.12 131 ASP B N 1
ATOM 2838 C CA . ASP B 1 131 ? -12.953 22.203 6.668 1 85.12 131 ASP B CA 1
ATOM 2839 C C . ASP B 1 131 ? -14.469 22.391 6.656 1 85.12 131 ASP B C 1
ATOM 2841 O O . ASP B 1 131 ? -14.992 23.234 7.398 1 85.12 131 ASP B O 1
ATOM 2845 N N . PHE B 1 132 ? -15.109 21.578 5.887 1 79.94 132 PHE B N 1
ATOM 2846 C CA . PHE B 1 132 ? -16.531 21.812 5.691 1 79.94 132 PHE B CA 1
ATOM 2847 C C . PHE B 1 132 ? -17.328 21.438 6.934 1 79.94 132 PHE B C 1
ATOM 2849 O O . PHE B 1 132 ? -18.453 21.906 7.133 1 79.94 132 PHE B O 1
ATOM 2856 N N . TYR B 1 133 ? -16.734 20.609 7.738 1 78.31 133 TYR B N 1
ATOM 2857 C CA . TYR B 1 133 ? -17.438 20.188 8.945 1 78.31 133 TYR B CA 1
ATOM 2858 C C . TYR B 1 133 ? -17.438 21.297 9.992 1 78.31 133 TYR B C 1
ATOM 2860 O O . TYR B 1 133 ? -18.469 21.531 10.641 1 78.31 133 TYR B O 1
ATOM 2868 N N . THR B 1 134 ? -16.375 22.047 10.125 1 82.44 134 THR B N 1
ATOM 2869 C CA . THR B 1 134 ? -16.25 23.047 11.188 1 82.44 134 THR B CA 1
ATOM 2870 C C . THR B 1 134 ? -16.281 24.453 10.602 1 82.44 134 THR B C 1
ATOM 2872 O O . THR B 1 134 ? -16.391 25.438 11.344 1 82.44 134 THR B O 1
ATOM 2875 N N . SER B 1 135 ? -16.156 24.578 9.305 1 86.44 135 SER B N 1
ATOM 2876 C CA . SER B 1 135 ? -16.094 25.844 8.586 1 86.44 135 SER B CA 1
ATOM 2877 C C . SER B 1 135 ? -14.797 26.594 8.898 1 86.44 135 SER B C 1
ATOM 2879 O O . SER B 1 135 ? -14.727 27.812 8.766 1 86.44 135 SER B O 1
ATOM 2881 N N . THR B 1 136 ? -13.883 25.859 9.422 1 91.62 136 THR B N 1
ATOM 2882 C CA . THR B 1 136 ? -12.57 26.422 9.703 1 91.62 136 THR B CA 1
ATOM 2883 C C . THR B 1 136 ? -11.766 26.594 8.414 1 91.62 136 THR B C 1
ATOM 2885 O O . THR B 1 136 ? -11.734 25.688 7.574 1 91.62 136 THR B O 1
ATOM 2888 N N . LEU B 1 137 ? -11.211 27.781 8.242 1 94.12 137 LEU B N 1
ATOM 2889 C CA . LEU B 1 137 ? -10.367 28.062 7.09 1 94.12 137 LEU B CA 1
ATOM 2890 C C . LEU B 1 137 ? -8.891 27.938 7.449 1 94.12 137 LEU B C 1
ATOM 2892 O O . LEU B 1 137 ? -8.453 28.469 8.469 1 94.12 137 LEU B O 1
ATOM 2896 N N . TYR B 1 138 ? -8.164 27.172 6.656 1 95.19 138 TYR B N 1
ATOM 2897 C CA . TYR B 1 138 ? -6.727 27.016 6.832 1 95.19 138 TYR B CA 1
ATOM 2898 C C . TYR B 1 138 ? -5.965 27.609 5.656 1 95.19 138 TYR B C 1
ATOM 2900 O O . TYR B 1 138 ? -6.285 27.344 4.496 1 95.19 138 TYR B O 1
ATOM 2908 N N . ARG B 1 139 ? -5.027 28.453 5.957 1 96.81 139 ARG B N 1
ATOM 2909 C CA . ARG B 1 139 ? -4.07 28.953 4.977 1 96.81 139 ARG B CA 1
ATOM 2910 C C . ARG B 1 139 ? -2.645 28.562 5.359 1 96.81 139 ARG B C 1
ATOM 2912 O O . ARG B 1 139 ? -2.189 28.844 6.465 1 96.81 139 ARG B O 1
ATOM 2919 N N . VAL B 1 140 ? -2.002 27.859 4.477 1 97.88 140 VAL B N 1
ATOM 2920 C CA . VAL B 1 140 ? -0.659 27.359 4.75 1 97.88 140 VAL B CA 1
ATOM 2921 C C . VAL B 1 140 ? 0.308 27.859 3.682 1 97.88 140 VAL B C 1
ATOM 2923 O O . VAL B 1 140 ? 0.038 27.75 2.484 1 97.88 140 VAL B O 1
ATOM 2926 N N . THR B 1 141 ? 1.367 28.453 4.09 1 98.12 141 THR B N 1
ATOM 2927 C CA . THR B 1 141 ? 2.426 28.891 3.184 1 98.12 141 THR B CA 1
ATOM 2928 C C . THR B 1 141 ? 3.742 28.188 3.516 1 98.12 141 THR B C 1
ATOM 2930 O O . THR B 1 141 ? 4.215 28.25 4.652 1 98.12 141 THR B O 1
ATOM 2933 N N . LEU B 1 142 ? 4.262 27.5 2.576 1 98.25 142 LEU B N 1
ATOM 2934 C CA . LEU B 1 142 ? 5.602 26.922 2.703 1 98.25 142 LEU B CA 1
ATOM 2935 C C . LEU B 1 142 ? 6.656 27.922 2.221 1 98.25 142 LEU B C 1
ATOM 2937 O O . LEU B 1 142 ? 6.668 28.297 1.048 1 98.25 142 LEU B O 1
ATOM 2941 N N . ILE B 1 143 ? 7.484 28.359 3.096 1 97.81 143 ILE B N 1
ATOM 2942 C CA . ILE B 1 143 ? 8.594 29.25 2.785 1 97.81 143 ILE B CA 1
ATOM 2943 C C . ILE B 1 143 ? 9.914 28.484 2.846 1 97.81 143 ILE B C 1
ATOM 2945 O O . ILE B 1 143 ? 10.219 27.844 3.859 1 97.81 143 ILE B O 1
ATOM 2949 N N . GLN B 1 144 ? 10.68 28.453 1.808 1 97.56 144 GLN B N 1
ATOM 2950 C CA . GLN B 1 144 ? 11.93 27.703 1.807 1 97.56 144 GLN B CA 1
ATOM 2951 C C . GLN B 1 144 ? 13.055 28.516 1.161 1 97.56 144 GLN B C 1
ATOM 2953 O O . GLN B 1 144 ? 12.797 29.438 0.38 1 97.56 144 GLN B O 1
ATOM 2958 N N . THR B 1 145 ? 14.203 28.281 1.569 1 96.88 145 THR B N 1
ATOM 2959 C CA . THR B 1 145 ? 15.43 28.859 1.021 1 96.88 145 THR B CA 1
ATOM 2960 C C . THR B 1 145 ? 16.375 27.75 0.572 1 96.88 145 THR B C 1
ATOM 2962 O O . THR B 1 145 ? 16.547 26.75 1.262 1 96.88 145 THR B O 1
ATOM 2965 N N . GLU B 1 146 ? 16.859 27.891 -0.569 1 96.62 146 GLU B N 1
ATOM 2966 C CA . GLU B 1 146 ? 17.781 26.906 -1.15 1 96.62 146 GLU B CA 1
ATOM 2967 C C . GLU B 1 146 ? 19.125 27.547 -1.481 1 96.62 146 GLU B C 1
ATOM 2969 O O . 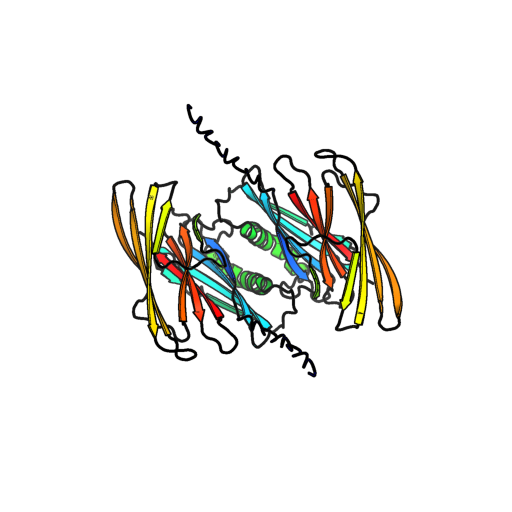GLU B 1 146 ? 19.188 28.719 -1.875 1 96.62 146 GLU B O 1
ATOM 2974 N N . ARG B 1 147 ? 20.172 26.797 -1.252 1 96.56 147 ARG B N 1
ATOM 2975 C CA . ARG B 1 147 ? 21.516 27.219 -1.632 1 96.56 147 ARG B CA 1
ATOM 2976 C C . ARG B 1 147 ? 22.328 26.047 -2.176 1 96.56 147 ARG B C 1
ATOM 2978 O O . ARG B 1 147 ? 22.016 24.891 -1.904 1 96.56 147 ARG B O 1
ATOM 2985 N N . GLY B 1 148 ? 23.328 26.375 -3.002 1 95.88 148 GLY B N 1
ATOM 2986 C CA . GLY B 1 148 ? 24.172 25.328 -3.59 1 95.88 148 GLY B CA 1
ATOM 2987 C C . GLY B 1 148 ? 23.516 24.641 -4.773 1 95.88 148 GLY B C 1
ATOM 2988 O O . GLY B 1 148 ? 22.438 25.062 -5.223 1 95.88 148 GLY B O 1
ATOM 2989 N N . SER B 1 149 ? 24.312 23.781 -5.414 1 93.38 149 SER B N 1
ATOM 2990 C CA . SER B 1 149 ? 23.828 23.016 -6.555 1 93.38 149 SER B CA 1
ATOM 2991 C C . SER B 1 149 ? 24.344 21.578 -6.512 1 93.38 149 SER B C 1
ATOM 2993 O O . SER B 1 149 ? 25.406 21.312 -5.957 1 93.38 149 SER B O 1
ATOM 2995 N N . LYS B 1 150 ? 23.453 20.703 -6.988 1 91.81 150 LYS B N 1
ATOM 2996 C CA . LYS B 1 150 ? 23.812 19.297 -7.082 1 91.81 150 LYS B CA 1
ATOM 2997 C C . LYS B 1 150 ? 24.25 18.734 -5.727 1 91.81 150 LYS B C 1
ATOM 2999 O O . LYS B 1 150 ? 23.516 18.859 -4.742 1 91.81 150 LYS B O 1
ATOM 3004 N N . GLU B 1 151 ? 25.469 18.406 -5.574 1 91.12 151 GLU B N 1
ATOM 3005 C CA . GLU B 1 151 ? 25.938 17.766 -4.359 1 91.12 151 GLU B CA 1
ATOM 3006 C C . GLU B 1 151 ? 26.047 18.75 -3.201 1 91.12 151 GLU B C 1
ATOM 3008 O O . GLU B 1 151 ? 26.016 18.344 -2.035 1 91.12 151 GLU B O 1
ATOM 3013 N N . THR B 1 152 ? 26.094 19.984 -3.463 1 95.69 152 THR B N 1
ATOM 3014 C CA . THR B 1 152 ? 26.25 20.984 -2.412 1 95.69 152 THR B CA 1
ATOM 3015 C C . THR B 1 152 ? 24.906 21.594 -2.039 1 95.69 152 THR B C 1
ATOM 3017 O O . THR B 1 152 ? 24.844 22.516 -1.222 1 95.69 152 THR B O 1
ATOM 3020 N N . SER B 1 153 ? 23.891 21.031 -2.629 1 96.31 153 SER B N 1
ATOM 3021 C CA . SER B 1 153 ? 22.547 21.562 -2.383 1 96.31 153 SER B CA 1
ATOM 3022 C C . SER B 1 153 ? 22.188 21.469 -0.907 1 96.31 153 SER B C 1
ATOM 3024 O O . SER B 1 153 ? 22.484 20.469 -0.252 1 96.31 153 SER B O 1
ATOM 3026 N N . GLU B 1 154 ? 21.609 22.516 -0.407 1 97.81 154 GLU B N 1
ATOM 3027 C CA . GLU B 1 154 ? 20.984 22.531 0.917 1 97.81 154 GLU B CA 1
ATOM 3028 C C . GLU B 1 154 ? 19.781 23.453 0.95 1 97.81 154 GLU B C 1
ATOM 3030 O O . GLU B 1 154 ? 19.734 24.453 0.235 1 97.81 154 GLU B O 1
ATOM 3035 N N . ALA B 1 155 ? 18.828 23.078 1.737 1 97.81 155 ALA B N 1
ATOM 3036 C CA . ALA B 1 155 ? 17.609 23.875 1.798 1 97.81 155 ALA B CA 1
ATOM 3037 C C . ALA B 1 155 ? 17.031 23.891 3.211 1 97.81 155 ALA B C 1
ATOM 3039 O O . ALA B 1 155 ? 17.25 22.969 3.988 1 97.81 155 ALA B O 1
ATOM 3040 N N . ALA B 1 156 ? 16.406 24.953 3.549 1 98.25 156 ALA B N 1
ATOM 3041 C CA . ALA B 1 156 ? 15.641 25.109 4.785 1 98.25 156 ALA B CA 1
ATOM 3042 C C . ALA B 1 156 ? 14.203 25.531 4.488 1 98.25 156 ALA B C 1
ATOM 3044 O O . ALA B 1 156 ? 13.914 26.062 3.416 1 98.25 156 ALA B O 1
ATOM 3045 N N . PHE B 1 157 ? 13.312 25.188 5.441 1 98 157 PHE B N 1
ATOM 3046 C CA . PHE B 1 157 ? 11.938 25.625 5.238 1 98 157 PHE B CA 1
ATOM 3047 C C . PHE B 1 157 ? 11.242 25.875 6.574 1 98 157 PHE B C 1
ATOM 3049 O O . PHE B 1 157 ? 11.719 25.422 7.617 1 98 157 PHE B O 1
ATOM 3056 N N . HIS B 1 158 ? 10.227 26.625 6.535 1 98.12 158 HIS B N 1
ATOM 3057 C CA . HIS B 1 158 ? 9.211 26.672 7.582 1 98.12 158 HIS B CA 1
ATOM 3058 C C . HIS B 1 158 ? 7.824 26.922 6.996 1 98.12 158 HIS B C 1
ATOM 3060 O O . HIS B 1 158 ? 7.695 27.266 5.816 1 98.12 158 HIS B O 1
ATOM 3066 N N . LEU B 1 159 ? 6.836 26.625 7.801 1 98.25 159 LEU B N 1
ATOM 3067 C CA . LEU B 1 159 ? 5.441 26.828 7.418 1 98.25 159 LEU B CA 1
ATOM 3068 C C . LEU B 1 159 ? 4.82 27.969 8.211 1 98.25 159 LEU B C 1
ATOM 3070 O O . LEU B 1 159 ? 5.043 28.078 9.422 1 98.25 159 LEU B O 1
ATOM 3074 N N . GLN B 1 160 ? 4.129 28.812 7.531 1 98 160 GLN B N 1
ATOM 3075 C CA . GLN B 1 160 ? 3.201 29.75 8.148 1 98 160 GLN B CA 1
ATOM 3076 C C . GLN B 1 160 ? 1.758 29.281 8.008 1 98 160 GLN B C 1
ATOM 3078 O O . GLN B 1 160 ? 1.266 29.109 6.887 1 98 160 GLN B O 1
ATOM 3083 N N . VAL B 1 161 ? 1.128 29.078 9.141 1 97.81 161 VAL B N 1
ATOM 3084 C CA . VAL B 1 161 ? -0.23 28.547 9.133 1 97.81 161 VAL B CA 1
ATOM 3085 C C . VAL B 1 161 ? -1.179 29.531 9.797 1 97.81 161 VAL B C 1
ATOM 3087 O O . VAL B 1 161 ? -0.967 29.938 10.945 1 97.81 161 VAL B O 1
ATOM 3090 N N . VAL B 1 162 ? -2.184 29.953 9.062 1 97.38 162 VAL B N 1
ATOM 3091 C CA . VAL B 1 162 ? -3.225 30.828 9.602 1 97.38 162 VAL B CA 1
ATOM 3092 C C . VAL B 1 162 ? -4.543 30.062 9.695 1 97.38 162 VAL B C 1
ATOM 3094 O O . VAL B 1 162 ? -5.027 29.531 8.695 1 97.38 162 VAL B O 1
ATOM 3097 N N . ILE B 1 163 ? -5.027 29.953 10.867 1 95.81 163 ILE B N 1
ATOM 3098 C CA . ILE B 1 163 ? -6.297 29.281 11.125 1 95.81 163 ILE B CA 1
ATOM 3099 C C . ILE B 1 163 ? -7.367 30.312 11.461 1 95.81 163 ILE B C 1
ATOM 3101 O O . ILE B 1 163 ? -7.211 31.094 12.414 1 95.81 163 ILE B O 1
ATOM 3105 N N . THR B 1 164 ? -8.391 30.328 10.656 1 94.81 164 THR B N 1
ATOM 3106 C CA . THR B 1 164 ? -9.492 31.266 10.883 1 94.81 164 THR B CA 1
ATOM 3107 C C . THR B 1 164 ? -10.766 30.516 11.266 1 94.81 164 THR B C 1
ATOM 3109 O O . THR B 1 164 ? -11.266 29.688 10.492 1 94.81 164 THR B O 1
ATOM 3112 N N . GLY B 1 165 ? -11.227 30.828 12.414 1 90.44 165 GLY B N 1
ATOM 3113 C CA . GLY B 1 165 ? -12.445 30.188 12.891 1 90.44 165 GLY B CA 1
ATOM 3114 C C . GLY B 1 165 ? -13.703 30.75 12.258 1 90.44 165 GLY B C 1
ATOM 3115 O O . GLY B 1 165 ? -13.625 31.688 11.453 1 90.44 165 GLY B O 1
ATOM 3116 N N . ARG B 1 166 ? -14.789 30.109 12.617 1 87.06 166 ARG B N 1
ATOM 3117 C CA . ARG B 1 166 ? -16.094 30.562 12.117 1 87.06 166 ARG B CA 1
ATOM 3118 C C . ARG B 1 166 ? -16.391 31.984 12.555 1 87.06 166 ARG B C 1
ATOM 3120 O O . ARG B 1 166 ? -17.016 32.75 11.82 1 87.06 166 ARG B O 1
ATOM 3127 N N . ASP B 1 167 ? -15.914 32.344 13.656 1 89.69 167 ASP B N 1
ATOM 3128 C CA . ASP B 1 167 ? -16.188 33.688 14.227 1 89.69 167 ASP B CA 1
ATOM 3129 C C . ASP B 1 167 ? -15.273 34.75 13.617 1 89.69 167 ASP B C 1
ATOM 3131 O O . ASP B 1 167 ? -15.352 35.906 13.984 1 89.69 167 ASP B O 1
ATOM 3135 N N . GLY B 1 168 ? -14.367 34.312 12.789 1 88.81 168 GLY B N 1
ATOM 3136 C CA . GLY B 1 168 ? -13.484 35.25 12.117 1 88.81 168 GLY B CA 1
ATOM 3137 C C . GLY B 1 168 ? -12.164 35.438 12.836 1 88.81 168 GLY B C 1
ATOM 3138 O O . GLY B 1 168 ? -11.266 36.094 12.32 1 88.81 168 GLY B O 1
ATOM 3139 N N . THR B 1 169 ? -12.055 34.844 14.047 1 91.56 169 THR B N 1
ATOM 3140 C CA . THR B 1 169 ? -10.805 34.969 14.789 1 91.56 169 THR B CA 1
ATOM 3141 C C . THR B 1 169 ? -9.688 34.219 14.094 1 91.56 169 THR B C 1
ATOM 3143 O O . THR B 1 169 ? -9.906 33.125 13.57 1 91.56 169 THR B O 1
ATOM 3146 N N . HIS B 1 170 ? -8.555 34.906 13.953 1 92.56 170 HIS B N 1
ATOM 3147 C CA . HIS B 1 170 ? -7.434 34.25 13.297 1 92.56 170 HIS B CA 1
ATOM 3148 C C . HIS B 1 170 ? -6.266 34.031 14.25 1 92.56 170 HIS B C 1
ATOM 3150 O O . HIS B 1 170 ? -6.02 34.875 15.125 1 92.56 170 HIS B O 1
ATOM 3156 N N . ARG B 1 171 ? -5.68 32.906 14.164 1 94.81 171 ARG B N 1
ATOM 3157 C CA . ARG B 1 171 ? -4.426 32.594 14.836 1 94.81 171 ARG B CA 1
ATOM 3158 C C . ARG B 1 171 ? -3.355 32.156 13.836 1 94.81 171 ARG B C 1
ATOM 3160 O O . ARG B 1 171 ? -3.65 31.469 12.859 1 94.81 171 ARG B O 1
ATOM 3167 N N . THR B 1 172 ? -2.211 32.625 14.07 1 96.31 172 THR B N 1
ATOM 3168 C CA . THR B 1 172 ? -1.09 32.312 13.188 1 96.31 172 THR B CA 1
ATOM 3169 C C . THR B 1 172 ? -0.076 31.406 13.898 1 96.31 172 THR B C 1
ATOM 3171 O O . THR B 1 172 ? 0.271 31.656 15.055 1 96.31 172 THR B O 1
ATOM 3174 N N . TYR B 1 173 ? 0.369 30.406 13.211 1 96.19 173 TYR B N 1
ATOM 3175 C CA . TYR B 1 173 ? 1.375 29.469 13.703 1 96.19 173 TYR B CA 1
ATOM 3176 C C . TYR B 1 173 ? 2.566 29.406 12.758 1 96.19 173 TYR B C 1
ATOM 3178 O O . TYR B 1 173 ? 2.404 29.484 11.539 1 96.19 173 TYR B O 1
ATOM 3186 N N . LEU B 1 174 ? 3.713 29.297 13.328 1 95.19 174 LEU B N 1
ATOM 3187 C CA . LEU B 1 174 ? 4.945 29.031 12.594 1 95.19 174 LEU B CA 1
ATOM 3188 C C . LEU B 1 174 ? 5.551 27.703 13.008 1 95.19 174 LEU B C 1
ATOM 3190 O O . LEU B 1 174 ? 5.719 27.422 14.195 1 95.19 174 LEU B O 1
ATOM 3194 N N . VAL B 1 175 ? 5.746 26.891 12.016 1 95.44 175 VAL B N 1
ATOM 3195 C CA . VAL B 1 175 ? 6.352 25.594 12.336 1 95.44 175 VAL B CA 1
ATOM 3196 C C . VAL B 1 175 ? 7.473 25.297 11.336 1 95.44 175 VAL B C 1
ATOM 3198 O O . VAL B 1 175 ? 7.414 25.719 10.18 1 95.44 175 VAL B O 1
ATOM 3201 N N . GLY B 1 176 ? 8.461 24.531 11.797 1 92.94 176 GLY B N 1
ATOM 3202 C CA . GLY B 1 176 ? 9.672 24.297 11.023 1 92.94 176 GLY B CA 1
ATOM 3203 C C . GLY B 1 176 ? 10.859 25.094 11.523 1 92.94 176 GLY B C 1
ATOM 3204 O O . GLY B 1 176 ? 10.805 25.703 12.594 1 92.94 176 GLY B O 1
ATOM 3205 N N . ARG B 1 177 ? 12 24.922 10.789 1 93.38 177 ARG B N 1
ATOM 3206 C CA . ARG B 1 177 ? 13.258 25.562 11.156 1 93.38 177 ARG B CA 1
ATOM 3207 C C . ARG B 1 177 ? 13.836 26.344 9.984 1 93.38 177 ARG B C 1
ATOM 3209 O O . ARG B 1 177 ? 14.602 25.797 9.188 1 93.38 177 ARG B O 1
ATOM 3216 N N . PRO B 1 178 ? 13.5 27.656 9.961 1 92.81 178 PRO B N 1
ATOM 3217 C CA . PRO B 1 178 ? 13.906 28.469 8.805 1 92.81 178 PRO B CA 1
ATOM 3218 C C . PRO B 1 178 ? 15.43 28.547 8.648 1 92.81 178 PRO B C 1
ATOM 3220 O O . PRO B 1 178 ? 15.922 28.766 7.543 1 92.81 178 PRO B O 1
ATOM 3223 N N . ASN B 1 179 ? 16.172 28.328 9.703 1 94.25 179 ASN B N 1
ATOM 3224 C CA . ASN B 1 179 ? 17.609 28.5 9.633 1 94.25 179 ASN B CA 1
ATOM 3225 C C . ASN B 1 179 ? 18.328 27.156 9.695 1 94.25 179 ASN B C 1
ATOM 3227 O O . ASN B 1 179 ? 19.547 27.109 9.891 1 94.25 179 ASN B O 1
ATOM 3231 N N . TYR B 1 180 ? 17.609 26.125 9.594 1 96.62 180 TYR B N 1
ATOM 3232 C CA . TYR B 1 180 ? 18.219 24.797 9.594 1 96.62 180 TYR B CA 1
ATOM 3233 C C . TYR B 1 180 ? 18.281 24.219 8.188 1 96.62 180 TYR B C 1
ATOM 3235 O O . TYR B 1 180 ? 17.297 23.656 7.688 1 96.62 180 TYR B O 1
ATOM 3243 N N . TYR B 1 181 ? 19.5 24.297 7.645 1 97.56 181 TYR B N 1
ATOM 3244 C CA . TYR B 1 181 ? 19.719 23.828 6.281 1 97.56 181 TYR B CA 1
ATOM 3245 C C . TYR B 1 181 ? 20.094 22.344 6.27 1 97.56 181 TYR B C 1
ATOM 3247 O O . TYR B 1 181 ? 21.062 21.938 6.891 1 97.56 181 TYR B O 1
ATOM 3255 N N . ARG B 1 182 ? 19.266 21.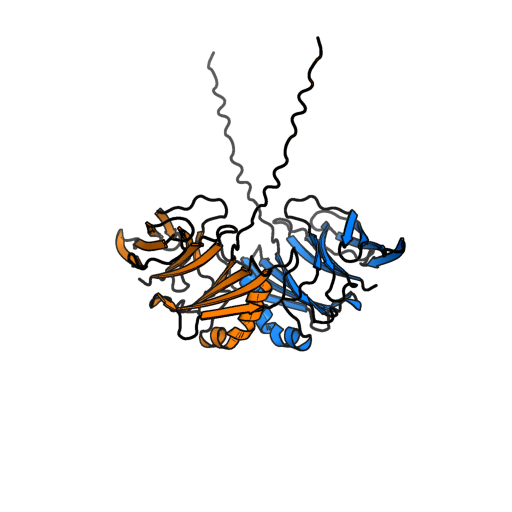641 5.574 1 97 182 ARG B N 1
ATOM 3256 C CA . ARG B 1 182 ? 19.547 20.203 5.457 1 97 182 ARG B CA 1
ATOM 3257 C C . ARG B 1 182 ? 20.406 19.922 4.223 1 97 182 ARG B C 1
ATOM 3259 O O . ARG B 1 182 ? 20.031 20.297 3.107 1 97 182 ARG B O 1
ATOM 3266 N N . LYS B 1 183 ? 21.469 19.234 4.508 1 96.31 183 LYS B N 1
ATOM 3267 C CA . LYS B 1 183 ? 22.422 18.922 3.447 1 96.31 183 LYS B CA 1
ATOM 3268 C C . LYS B 1 183 ? 21.812 17.969 2.42 1 96.31 183 LYS B C 1
ATOM 3270 O O . LYS B 1 183 ? 21.125 17.016 2.783 1 96.31 183 LYS B O 1
ATOM 3275 N N . GLY B 1 184 ? 22.031 18.281 1.118 1 95.94 184 GLY B N 1
ATOM 3276 C CA . GLY B 1 184 ? 21.609 17.422 0.023 1 95.94 184 GLY B CA 1
ATOM 3277 C C . GLY B 1 184 ? 20.188 17.703 -0.445 1 95.94 184 GLY B C 1
ATOM 3278 O O . GLY B 1 184 ? 19.797 17.266 -1.526 1 95.94 184 GLY B O 1
ATOM 3279 N N . VAL B 1 185 ? 19.438 18.438 0.384 1 97.38 185 VAL B N 1
ATOM 3280 C CA . VAL B 1 185 ? 18.031 18.703 0.044 1 97.38 185 VAL B CA 1
ATOM 3281 C C . VAL B 1 185 ? 17.953 19.844 -0.957 1 97.38 185 VAL B C 1
ATOM 3283 O O . VAL B 1 185 ? 18.562 20.906 -0.758 1 97.38 185 VAL B O 1
ATOM 3286 N N . GLN B 1 186 ? 17.141 19.609 -2.012 1 96.56 186 GLN B N 1
ATOM 3287 C CA . GLN B 1 186 ? 17 20.609 -3.07 1 96.56 186 GLN B CA 1
ATOM 3288 C C . GLN B 1 186 ? 15.695 21.391 -2.918 1 96.56 186 GLN B C 1
ATOM 3290 O O . GLN B 1 186 ? 15.625 22.562 -3.279 1 96.56 186 GLN B O 1
ATOM 3295 N N . GLU B 1 187 ? 14.734 20.688 -2.457 1 95.62 187 GLU B N 1
ATOM 3296 C CA . GLU B 1 187 ? 13.422 21.328 -2.381 1 95.62 187 GLU B CA 1
ATOM 3297 C C . GLU B 1 187 ? 12.508 20.594 -1.41 1 95.62 187 GLU B C 1
ATOM 3299 O O . GLU B 1 187 ? 12.703 19.406 -1.142 1 95.62 187 GLU B O 1
ATOM 3304 N N . TYR B 1 188 ? 11.594 21.375 -0.878 1 97.12 188 TYR B N 1
ATOM 3305 C CA . TYR B 1 188 ? 10.508 20.859 -0.054 1 97.12 188 TYR B CA 1
ATOM 3306 C C . TYR B 1 188 ? 9.156 21.109 -0.705 1 97.12 188 TYR B C 1
ATOM 3308 O O . TYR B 1 188 ? 8.969 22.125 -1.382 1 97.12 188 TYR B O 1
ATOM 3316 N N . ARG B 1 189 ? 8.219 20.219 -0.532 1 96.88 189 ARG B N 1
ATOM 3317 C CA . ARG B 1 189 ? 6.824 20.438 -0.906 1 96.88 189 ARG B CA 1
ATOM 3318 C C . ARG B 1 189 ? 5.875 19.812 0.11 1 96.88 189 ARG B C 1
ATOM 3320 O O . ARG B 1 189 ? 6.219 18.828 0.761 1 96.88 189 ARG B O 1
ATOM 3327 N N . ILE B 1 190 ? 4.699 20.391 0.242 1 97.62 190 ILE B N 1
ATOM 3328 C CA . ILE B 1 190 ? 3.67 19.797 1.095 1 97.62 190 ILE B CA 1
ATOM 3329 C C . ILE B 1 190 ? 2.953 18.688 0.343 1 97.62 190 ILE B C 1
ATOM 3331 O O . ILE B 1 190 ? 2.322 18.922 -0.688 1 97.62 190 ILE B O 1
ATOM 3335 N N . ARG B 1 191 ? 3.066 17.516 0.88 1 96.69 191 ARG B N 1
ATOM 3336 C CA . ARG B 1 191 ? 2.463 16.359 0.231 1 96.69 191 ARG B CA 1
ATOM 3337 C C . ARG B 1 191 ? 1.047 16.125 0.745 1 96.69 191 ARG B C 1
ATOM 3339 O O . ARG B 1 191 ? 0.149 15.781 -0.029 1 96.69 191 ARG B O 1
ATOM 3346 N N . GLN B 1 192 ? 0.885 16.234 2.049 1 96.44 192 GLN B N 1
ATOM 3347 C CA . GLN B 1 192 ? -0.415 16.047 2.684 1 96.44 192 GLN B CA 1
ATOM 3348 C C . GLN B 1 192 ? -0.58 16.953 3.889 1 96.44 192 GLN B C 1
ATOM 3350 O O . GLN B 1 192 ? 0.406 17.344 4.523 1 96.44 192 GLN B O 1
ATOM 3355 N N . VAL B 1 193 ? -1.808 17.328 4.117 1 96.31 193 VAL B N 1
ATOM 3356 C CA . VAL B 1 193 ? -2.213 17.938 5.383 1 96.31 193 VAL B CA 1
ATOM 3357 C C . VAL B 1 193 ? -3.32 17.094 6.023 1 96.31 193 VAL B C 1
ATOM 3359 O O . VAL B 1 193 ? -4.355 16.844 5.398 1 96.31 193 VAL B O 1
ATOM 3362 N N . ILE B 1 194 ? -3.068 16.703 7.27 1 96.38 194 ILE B N 1
ATOM 3363 C CA . ILE B 1 194 ? -3.979 15.797 7.953 1 96.38 194 ILE B CA 1
ATOM 3364 C C . ILE B 1 194 ? -4.469 16.438 9.25 1 96.38 194 ILE B C 1
ATOM 3366 O O . ILE B 1 194 ? -3.67 16.938 10.047 1 96.38 194 ILE B O 1
ATOM 3370 N N . LEU B 1 195 ? -5.801 16.453 9.383 1 95.5 195 LEU B N 1
ATOM 3371 C CA . LEU B 1 195 ? -6.391 16.828 10.656 1 95.5 195 LEU B CA 1
ATOM 3372 C C . LEU B 1 195 ? -6.461 15.633 11.602 1 95.5 195 LEU B C 1
ATOM 3374 O O . LEU B 1 195 ? -7.07 14.617 11.273 1 95.5 195 LEU B O 1
ATOM 3378 N N . ALA B 1 196 ? -5.875 15.742 12.734 1 96.56 196 ALA B N 1
ATOM 3379 C CA . ALA B 1 196 ? -5.812 14.648 13.703 1 96.56 196 ALA B CA 1
ATOM 3380 C C . ALA B 1 196 ? -7.191 14.336 14.273 1 96.56 196 ALA B C 1
ATOM 3382 O O . ALA B 1 196 ? -8.133 15.125 14.109 1 96.56 196 ALA B O 1
ATOM 3383 N N . PRO B 1 197 ? -7.293 13.172 14.945 1 94.62 197 PRO B N 1
ATOM 3384 C CA . PRO B 1 197 ? -8.594 12.742 15.477 1 94.62 197 PRO B CA 1
ATOM 3385 C C . PRO B 1 197 ? -9.117 13.672 16.578 1 94.62 197 PRO B C 1
ATOM 3387 O O . PRO B 1 197 ? -10.297 13.617 16.922 1 94.62 197 PRO B O 1
ATOM 3390 N N . ASP B 1 198 ? -8.305 14.523 17.109 1 94 198 ASP B N 1
ATOM 3391 C CA . ASP B 1 198 ? -8.766 15.453 18.125 1 94 198 ASP B CA 1
ATOM 3392 C C . ASP B 1 198 ? -9.469 16.656 17.484 1 94 198 ASP B C 1
ATOM 3394 O O . ASP B 1 198 ? -9.891 17.578 18.188 1 94 198 ASP B O 1
ATOM 3398 N N . ASP B 1 199 ? -9.508 16.703 16.203 1 90.69 199 ASP B N 1
ATOM 3399 C CA . ASP B 1 199 ? -10.195 17.719 15.391 1 90.69 199 ASP B CA 1
ATOM 3400 C C . ASP B 1 199 ? -9.57 19.094 15.578 1 90.69 199 ASP B C 1
ATOM 3402 O O . ASP B 1 199 ? -10.234 20.109 15.383 1 90.69 199 ASP B O 1
ATOM 3406 N N . ALA B 1 200 ? -8.344 19.094 15.922 1 91.94 200 ALA B N 1
ATOM 3407 C CA . ALA B 1 200 ? -7.684 20.375 16.172 1 91.94 200 ALA B CA 1
ATOM 3408 C C . ALA B 1 200 ? -6.25 20.375 15.641 1 91.94 200 ALA B C 1
ATOM 3410 O O . ALA B 1 200 ? -5.844 21.281 14.906 1 91.94 200 ALA B O 1
ATOM 3411 N N . SER B 1 201 ? -5.484 19.344 15.938 1 96.38 201 SER B N 1
ATOM 3412 C CA . SER B 1 201 ? -4.07 19.266 15.57 1 96.38 201 SER B CA 1
ATOM 3413 C C . SER B 1 201 ? -3.895 18.953 14.094 1 96.38 201 SER B C 1
ATOM 3415 O O . SER B 1 201 ? -4.691 18.219 13.508 1 96.38 201 SER B O 1
ATOM 3417 N N . LEU B 1 202 ? -2.914 19.547 13.461 1 97.25 202 LEU B N 1
ATOM 3418 C CA . LEU B 1 202 ? -2.607 19.344 12.047 1 97.25 202 LEU B CA 1
ATOM 3419 C C . LEU B 1 202 ? -1.256 18.656 11.875 1 97.25 202 LEU B C 1
ATOM 3421 O O . LEU B 1 202 ? -0.301 18.969 12.594 1 97.25 202 LEU B O 1
ATOM 3425 N N . VAL B 1 203 ? -1.178 17.672 11.016 1 98.5 203 VAL B N 1
ATOM 3426 C CA . VAL B 1 203 ? 0.065 17.062 10.578 1 98.5 203 VAL B CA 1
ATOM 3427 C C . VAL B 1 203 ? 0.349 17.453 9.125 1 98.5 203 VAL B C 1
ATOM 3429 O O . VAL B 1 203 ? -0.48 17.219 8.242 1 98.5 203 VAL B O 1
ATOM 3432 N N . PHE B 1 204 ? 1.475 18.062 8.859 1 98.31 204 PHE B N 1
ATOM 3433 C CA . PHE B 1 204 ? 1.95 18.391 7.523 1 98.31 204 PHE B CA 1
ATOM 3434 C C . PHE B 1 204 ? 2.986 17.375 7.055 1 98.31 204 PHE B C 1
ATOM 3436 O O . PHE B 1 204 ? 4.074 17.281 7.625 1 98.31 204 PHE B O 1
ATOM 3443 N N . VAL B 1 205 ? 2.627 16.609 6.102 1 98.44 205 VAL B N 1
ATOM 3444 C CA . VAL B 1 205 ? 3.584 15.703 5.48 1 98.44 205 VAL B CA 1
ATOM 3445 C C . VAL B 1 205 ? 4.398 16.453 4.426 1 98.44 205 VAL B C 1
ATOM 3447 O O . VAL B 1 205 ? 3.844 16.938 3.434 1 98.44 205 VAL B O 1
ATOM 3450 N N . ILE B 1 206 ? 5.68 16.5 4.648 1 98.19 206 ILE B N 1
ATOM 3451 C CA . ILE B 1 206 ? 6.586 17.25 3.781 1 98.19 206 ILE B CA 1
ATOM 3452 C C . ILE B 1 206 ? 7.438 16.266 2.971 1 98.19 206 ILE B C 1
ATOM 3454 O O . ILE B 1 206 ? 8.062 15.367 3.529 1 98.19 206 ILE B O 1
ATOM 3458 N N . GLU B 1 207 ? 7.406 16.422 1.729 1 97.5 207 GLU B N 1
ATOM 3459 C CA . GLU B 1 207 ? 8.281 15.688 0.817 1 97.5 207 GLU B CA 1
ATOM 3460 C C . GLU B 1 207 ? 9.562 16.469 0.541 1 97.5 207 GLU B C 1
ATOM 3462 O O . GLU B 1 207 ? 9.523 17.672 0.291 1 97.5 207 GLU B O 1
ATOM 3467 N N . LYS B 1 208 ? 10.703 15.797 0.66 1 96.56 208 LYS B N 1
ATOM 3468 C CA . LYS B 1 208 ? 12.008 16.359 0.343 1 96.56 208 LYS B CA 1
ATOM 3469 C C . LYS B 1 208 ? 12.609 15.711 -0.897 1 96.56 208 LYS B C 1
ATOM 3471 O O . LYS B 1 208 ? 12.578 14.484 -1.033 1 96.56 208 LYS B O 1
ATOM 3476 N N . THR B 1 209 ? 13.086 16.516 -1.722 1 95.62 209 THR B N 1
ATOM 3477 C CA . THR B 1 209 ? 13.875 16.031 -2.85 1 95.62 209 THR B CA 1
ATOM 3478 C C . THR B 1 209 ? 15.367 16.156 -2.568 1 95.62 209 THR B C 1
ATOM 3480 O O . THR B 1 209 ? 15.867 17.266 -2.342 1 95.62 209 THR B O 1
ATOM 3483 N N . ILE B 1 210 ? 16.047 15.07 -2.598 1 95.38 210 ILE B N 1
ATOM 3484 C CA . ILE B 1 210 ? 17.469 15.039 -2.268 1 95.38 210 ILE B CA 1
ATOM 3485 C C . ILE B 1 210 ? 18.281 14.734 -3.521 1 95.38 210 ILE B C 1
ATOM 3487 O O . ILE B 1 210 ? 17.938 13.828 -4.285 1 95.38 210 ILE B O 1
ATOM 3491 N N . TYR B 1 211 ? 19.328 15.414 -3.615 1 93.06 211 TYR B N 1
ATOM 3492 C CA . TYR B 1 211 ? 20.203 15.188 -4.762 1 93.06 211 TYR B CA 1
ATOM 3493 C C . TYR B 1 211 ? 20.906 13.836 -4.66 1 93.06 211 TYR B C 1
ATOM 3495 O O . TYR B 1 211 ? 21.406 13.461 -3.592 1 93.06 211 TYR B O 1
ATOM 3503 N N . ALA B 1 212 ? 20.875 13.133 -5.699 1 89.31 212 ALA B N 1
ATOM 3504 C CA . ALA B 1 212 ? 21.672 11.93 -5.902 1 89.31 212 ALA B CA 1
ATOM 3505 C C . ALA B 1 212 ? 22.188 11.844 -7.336 1 89.31 212 ALA B C 1
ATOM 3507 O O . ALA B 1 212 ? 21.484 12.227 -8.273 1 89.31 212 ALA B O 1
ATOM 3508 N N . PRO B 1 213 ? 23.375 11.375 -7.559 1 85.69 213 PRO B N 1
ATOM 3509 C CA . PRO B 1 213 ? 23.953 11.305 -8.898 1 85.69 213 PRO B CA 1
ATOM 3510 C C . PRO B 1 213 ? 23.109 10.5 -9.875 1 85.69 213 PRO B C 1
ATOM 3512 O O . PRO B 1 213 ? 23.109 10.781 -11.07 1 85.69 213 PRO B O 1
ATOM 3515 N N . THR B 1 214 ? 22.406 9.57 -9.406 1 84.38 214 THR B N 1
ATOM 3516 C CA . THR B 1 214 ? 21.656 8.664 -10.266 1 84.38 214 THR B CA 1
ATOM 3517 C C . THR B 1 214 ? 20.219 9.164 -10.461 1 84.38 214 THR B C 1
ATOM 3519 O O . THR B 1 214 ? 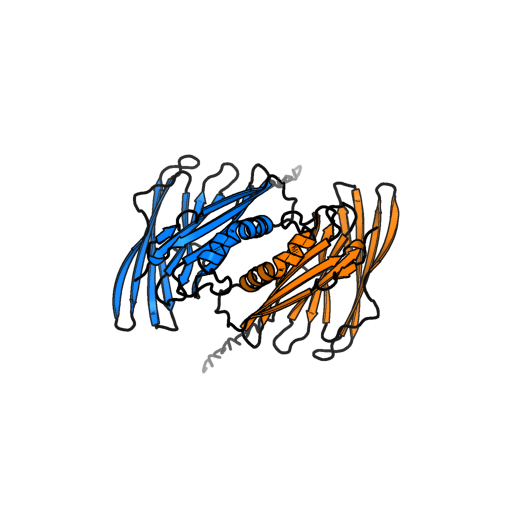19.438 8.547 -11.18 1 84.38 214 THR B O 1
ATOM 3522 N N . GLY B 1 215 ? 19.906 10.305 -9.828 1 85.81 215 GLY B N 1
ATOM 3523 C CA . GLY B 1 215 ? 18.562 10.867 -9.844 1 85.81 215 GLY B CA 1
ATOM 3524 C C . GLY B 1 215 ? 18.062 11.273 -8.469 1 85.81 215 GLY B C 1
ATOM 3525 O O . GLY B 1 215 ? 18.578 10.797 -7.453 1 85.81 215 GLY B O 1
ATOM 3526 N N . PRO B 1 216 ? 17.172 12.062 -8.469 1 87 216 PRO B N 1
ATOM 3527 C CA . PRO B 1 216 ? 16.734 12.594 -7.176 1 87 216 PRO B CA 1
ATOM 3528 C C . PRO B 1 216 ? 16.094 11.516 -6.285 1 87 216 PRO B C 1
ATOM 3530 O O . PRO B 1 216 ? 15.43 10.609 -6.785 1 87 216 PRO B O 1
ATOM 3533 N N . SER B 1 217 ? 16.359 11.648 -5.016 1 92.31 217 SER B N 1
ATOM 3534 C CA . SER B 1 217 ? 15.773 10.797 -3.986 1 92.31 217 SER B CA 1
ATOM 3535 C C . SER B 1 217 ? 14.664 11.523 -3.238 1 92.31 217 SER B C 1
ATOM 3537 O O . SER B 1 217 ? 14.82 12.688 -2.857 1 92.31 217 SER B O 1
ATOM 3539 N N . ILE B 1 218 ? 13.539 10.836 -3.104 1 94.94 218 ILE B N 1
ATOM 3540 C CA . ILE B 1 218 ? 12.398 11.414 -2.414 1 94.94 218 ILE B CA 1
ATOM 3541 C C . ILE B 1 218 ? 12.281 10.82 -1.012 1 94.94 218 ILE B C 1
ATOM 3543 O O . ILE B 1 218 ? 12.352 9.602 -0.839 1 94.94 218 ILE B O 1
ATOM 3547 N N . ARG B 1 219 ? 12.211 11.711 -0.043 1 96.31 219 ARG B N 1
ATOM 3548 C CA . ARG B 1 219 ? 12.016 11.328 1.352 1 96.31 219 ARG B CA 1
ATOM 3549 C C . ARG B 1 219 ? 10.945 12.188 2.01 1 96.31 219 ARG B C 1
ATOM 3551 O O . ARG B 1 219 ? 10.43 13.117 1.396 1 96.31 219 ARG B O 1
ATOM 3558 N N . TYR B 1 220 ? 10.609 11.82 3.283 1 97.75 220 TYR B N 1
ATOM 3559 C CA . TYR B 1 220 ? 9.484 12.492 3.916 1 97.75 220 TYR B CA 1
ATOM 3560 C C . TYR B 1 220 ? 9.812 12.883 5.352 1 97.75 220 TYR B C 1
ATOM 3562 O O . TYR B 1 220 ? 10.633 12.227 6.004 1 97.75 220 TYR B O 1
ATOM 3570 N N . MET B 1 221 ? 9.25 13.906 5.77 1 97.38 221 MET B N 1
ATOM 3571 C CA . MET B 1 221 ? 9.211 14.328 7.168 1 97.38 221 MET B CA 1
ATOM 3572 C C . MET B 1 221 ? 7.855 14.938 7.512 1 97.38 221 MET B C 1
ATOM 3574 O O . MET B 1 221 ? 7 15.102 6.637 1 97.38 221 MET B O 1
ATOM 3578 N N . VAL B 1 222 ? 7.598 15.148 8.805 1 98.5 222 VAL B N 1
ATOM 3579 C CA . VAL B 1 222 ? 6.328 15.781 9.164 1 98.5 222 VAL B CA 1
ATOM 3580 C C . VAL B 1 222 ? 6.574 16.938 10.125 1 98.5 222 VAL B C 1
ATOM 3582 O O . VAL B 1 222 ? 7.586 16.969 10.828 1 98.5 222 VAL B O 1
ATOM 3585 N N . GLU B 1 223 ? 5.766 17.953 10.039 1 98.31 223 GLU B N 1
ATOM 3586 C CA . GLU B 1 223 ? 5.594 19.031 11.023 1 98.31 223 GLU B CA 1
ATOM 3587 C C . GLU B 1 223 ? 4.18 19.031 11.594 1 98.31 223 GLU B C 1
ATOM 3589 O O . GLU B 1 223 ? 3.217 18.734 10.883 1 98.31 223 GLU B O 1
ATOM 3594 N N . THR B 1 224 ? 4.078 19.281 12.875 1 98.62 224 THR B N 1
ATOM 3595 C CA . THR B 1 224 ? 2.738 19.281 13.453 1 98.62 224 THR B CA 1
ATOM 3596 C C . THR B 1 224 ? 2.475 20.578 14.211 1 98.62 224 THR B C 1
ATOM 3598 O O . THR B 1 224 ? 3.41 21.234 14.656 1 98.62 224 THR B O 1
ATOM 3601 N N . ILE B 1 225 ? 1.22 20.984 14.25 1 97.06 225 ILE B N 1
ATOM 3602 C CA . ILE B 1 225 ? 0.771 22.094 15.086 1 97.06 225 ILE B CA 1
ATOM 3603 C C . ILE B 1 225 ? -0.432 21.656 15.922 1 97.06 225 ILE B C 1
ATOM 3605 O O . ILE B 1 225 ? -1.268 20.875 15.453 1 97.06 225 ILE B O 1
ATOM 3609 N N . THR B 1 226 ? -0.44 22.062 17.156 1 94.38 226 THR B N 1
ATOM 3610 C CA . THR B 1 226 ? -1.587 21.906 18.031 1 94.38 226 THR B CA 1
ATOM 3611 C C . THR B 1 226 ? -2.07 23.266 18.547 1 94.38 226 THR B C 1
ATOM 3613 O O . THR B 1 226 ? -1.409 23.891 19.375 1 94.38 226 THR B O 1
ATOM 3616 N N . PRO B 1 227 ? -3.164 23.688 17.984 1 87.75 227 PRO B N 1
ATOM 3617 C CA . PRO B 1 227 ? -3.656 24.984 18.422 1 87.75 227 PRO B CA 1
ATOM 3618 C C . PRO B 1 227 ? -4.043 25.016 19.891 1 87.75 227 PRO B C 1
ATOM 3620 O O . PRO B 1 227 ? -4.406 23.984 20.469 1 87.75 227 PRO B O 1
#

Secondary structure (DSSP, 8-state):
---------------------BPEEEEEEE-TTS-EEEEEEEEE-TTT--EEEEEEEEETTTTEEEEEEEEEEE-SSPPPTT--THHHHHHHHHHTHHHHHHTT-BTT---EEEEE--TTSPP-SEEEEEETTTTEEEEEEEEEEEES-GGG-EEEEEEEEEEE-TTS-EEEEEEEEEEEEEETEEEEEEEEEEE-TTSS-EEEEEEEEE--TTSPEEEEEEEEE--/---------------------BPEEEEEEE-TTS-EEEEEEEEE-TTT--EEEEEEEEETTTTEEEEEEEEEEE-SSPPPTT--THHHHHHHHHHTHHHHHHTT-BTT---EEEEE--TTSPP-SEEEEEETTTTEEEEEEEEEEEES-GGG-EEEEEEEEEEE-TTS-EEEEEEEEEEEEEETEEEEEEEEEEE-TTSS-EEEEEEEEE--TTSPEEEEEEEEE--

Foldseek 3Di:
DPPPPPPPPPPPPPPPCLVAWEKDKAFQAAALQLQKTKIKIWTADSPQQWIKMWIFIARQAVQDTDVVRIDIDTDNDHDDPPDDSVVNVVVVVVVCVVVCVVRVGDSVHRFAWFDADDPPDDFDQWDWTADPVFRKIKIKGKDKDWDDDFQAIKMFIKMWIWIAGPVRDIDIDIKGDRPDIDGQWHDKGFGTWGQTSNNFKIKTKIWTWGHDPSHTYIDIDIGMHGD/DPPPPPPPPPPPPPPPCLVAWEKDKAFQAAALQLQKTKIKIWTADSPQQWIKMWIFIARFAVQDTDVVRIDIDTDNDHDDPPDDSVVNVVVVVVVCVVVCVVRVGDSVHRFAWFDADDPPDDFDQWDWTADPVFRKIKIKGKDKDWDDDFQAIKMFIKMWIWIAGPVRDIDIDIKGDRPDIDGQWHDKGFGTWGQTSNNFKIKTKIWTWGHDPSHTYIDIDIGMHGD

pLDDT: mean 89.98, std 16.32, range [30.77, 98.94]

InterPro domains:
  IPR018725 Protein of unknown function DUF2259, secreted [PF10016] (39-225)

Nearest PDB structures (foldseek):
  8ptk-assembly1_K  TM=2.652E-01  e=1.923E+00  Sus scrofa
  7t5q-assembly1_I  TM=2.695E-01  e=1.561E+00  Homo sapiens
  7dsb-assembly1_A  TM=2.599E-01  e=1.482E+00  Gallus gallus
  8f8q-assembly1_G  TM=2.237E-01  e=9.763E-01  Homo sapiens
  8ptk-assembly1_K  TM=2.657E-01  e=2.052E+00  Sus scrofa

Sequence (454 aa):
MKRALLALVLSLIPLTLSAGDAAAFLNLGFSPDGRYFLFGVHGVEEETSHPYAELYLVDVPRNEFVPAGIQRKTFAVSLLPGQESIGALLALLYDALPLVGKHRIDHLRQGRLLYILLDGERPKEYLEFRDFYTSTLYRVTLIQTERGSKETSEAAFHLQVVITGRDGTHRTYLVGRPNYYRKGVQEYRIRQVILAPDDASLVFVIEKTIYAPTGPSIRYMVETITPMKRALLALVLSLIPLTLSAGDAAAFLNLGFSPDGRYFLFGVHGVEEETSHPYAELYLVDVPRNEFVPAGIQRKTFAVSLLPGQESIGALLALLYDALPLVGKHRIDHLRQGRLLYILLDGERPKEYLEFRDFYTSTLYRVTLIQTERGSKETSEAAFHLQVVITGRDGTHRTYLVGRPNYYRKGVQEYRIRQVILAPDDASLVFVIEKTIYAPTGPSIRYMVETITP

Radius of gyration: 25.77 Å; Cα contacts (8 Å, |Δi|>4): 1100; chains: 2; bounding box: 62×68×84 Å

Solvent-accessible surface area (backbone atoms only — not comparable to full-atom values): 24269 Å² total; per-residue (Å²): 133,84,80,76,78,78,75,77,75,76,73,76,67,76,75,70,70,55,72,35,36,62,45,44,80,40,86,45,12,17,14,83,72,29,47,34,38,34,35,36,36,24,24,46,40,75,90,68,32,24,26,22,19,37,37,42,28,29,32,33,75,73,54,39,68,38,90,86,26,67,46,75,50,71,44,98,49,67,61,55,76,84,60,69,32,62,22,36,36,56,54,50,47,63,73,38,42,66,62,38,57,75,54,46,51,31,36,78,41,65,43,44,59,71,44,71,58,52,89,90,55,80,81,60,50,66,46,78,45,65,41,80,88,70,52,32,37,38,36,37,33,58,48,70,50,69,43,72,58,65,83,58,9,22,24,19,36,29,35,44,37,38,42,28,43,76,86,64,53,70,47,78,45,78,43,77,44,68,85,50,66,38,80,27,26,61,46,78,41,67,39,32,34,30,33,29,67,62,75,62,31,38,40,37,33,32,38,34,36,25,56,43,96,64,31,53,28,38,47,77,50,73,50,38,46,55,124,134,86,79,76,78,79,76,79,77,77,74,77,68,75,74,69,71,55,72,36,36,61,44,43,82,39,86,45,11,17,14,84,73,30,48,34,40,34,36,36,35,24,22,47,41,74,89,69,33,23,28,22,21,36,38,44,28,30,32,32,76,74,53,39,67,39,92,88,25,67,47,74,49,72,44,98,49,68,62,55,77,85,59,68,32,60,23,35,36,56,53,51,47,63,74,37,42,67,61,39,58,75,55,45,51,31,35,77,41,65,41,46,58,72,44,72,59,54,90,90,55,79,83,62,50,66,45,76,46,65,41,82,89,71,53,31,36,40,36,39,34,57,48,69,49,68,45,72,57,63,82,58,10,20,23,19,37,28,36,44,35,37,42,28,42,75,86,63,53,71,48,79,45,77,42,77,43,69,88,52,64,38,81,27,25,61,45,76,40,66,40,32,32,30,33,30,66,62,74,61,30,37,40,36,35,33,37,33,37,26,58,42,97,63,30,53,27,37,46,76,50,75,49,38,47,53,123